Protein AF-0000000082347674 (afdb_homodimer)

Structure (mmCIF, N/CA/C/O backbone):
data_AF-0000000082347674-model_v1
#
loop_
_entity.id
_entity.type
_entity.pdbx_description
1 polymer 'Cupin type-2 domain-containing protein'
#
loop_
_atom_site.group_PDB
_atom_site.id
_atom_site.type_symbol
_atom_site.label_atom_id
_atom_site.label_alt_id
_atom_site.label_comp_id
_atom_site.label_asym_id
_atom_site.label_entity_id
_atom_site.label_seq_id
_atom_site.pdbx_PDB_ins_code
_atom_site.Cartn_x
_atom_site.Cartn_y
_atom_site.Cartn_z
_atom_site.occupancy
_atom_site.B_iso_or_equiv
_atom_site.auth_seq_id
_atom_site.auth_comp_id
_atom_site.auth_asym_id
_atom_site.auth_atom_id
_atom_site.pdbx_PDB_model_num
ATOM 1 N N . MET A 1 1 ? 18.578 20.594 25.344 1 23.14 1 MET A N 1
ATOM 2 C CA . MET A 1 1 ? 18.766 19.156 25.203 1 23.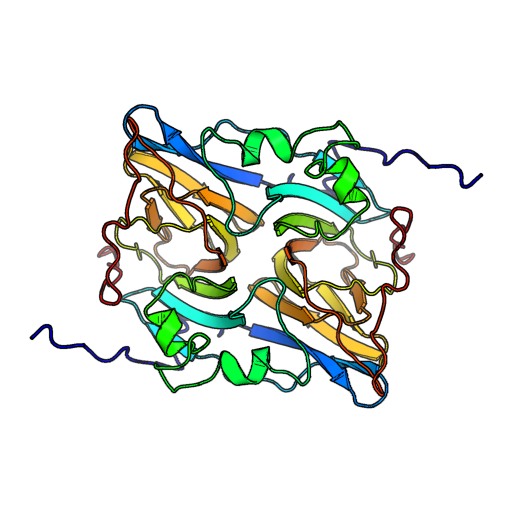14 1 MET A CA 1
ATOM 3 C C . MET A 1 1 ? 17.422 18.438 25.109 1 23.14 1 MET A C 1
ATOM 5 O O . MET A 1 1 ? 16.656 18.422 26.078 1 23.14 1 MET A O 1
ATOM 9 N N . ALA A 1 2 ? 16.797 18.5 23.984 1 31.48 2 ALA A N 1
ATOM 10 C CA . ALA A 1 2 ? 15.43 18.016 23.844 1 31.48 2 ALA A CA 1
ATOM 11 C C . ALA A 1 2 ? 15.297 16.578 24.359 1 31.48 2 ALA A C 1
ATOM 13 O O . ALA A 1 2 ? 16.125 15.727 24.031 1 31.48 2 ALA A O 1
ATOM 14 N N . SER A 1 3 ? 14.828 16.328 25.469 1 31.91 3 SER A N 1
ATOM 15 C CA . SER A 1 3 ? 14.617 15.047 26.125 1 31.91 3 SER A CA 1
ATOM 16 C C . SER A 1 3 ? 14 14.031 25.172 1 31.91 3 SER A C 1
ATOM 18 O O . SER A 1 3 ? 12.945 14.289 24.578 1 31.91 3 SER A O 1
ATOM 20 N N . SER A 1 4 ? 14.836 13.289 24.469 1 37.59 4 SER A N 1
ATOM 21 C CA . SER A 1 4 ? 14.461 12.227 23.547 1 37.59 4 SER A CA 1
ATOM 22 C C . SER A 1 4 ? 13.469 11.266 24.188 1 37.59 4 SER A C 1
ATOM 24 O O . SER A 1 4 ? 13.828 10.5 25.094 1 37.59 4 SER A O 1
ATOM 26 N N . THR A 1 5 ? 12.375 11.68 24.531 1 41.72 5 THR A N 1
ATOM 27 C CA . THR A 1 5 ? 11.43 10.703 25.047 1 41.72 5 THR A CA 1
ATOM 28 C C . THR A 1 5 ? 11.484 9.406 24.25 1 41.72 5 THR A C 1
ATOM 30 O O . THR A 1 5 ? 11.344 9.422 23.031 1 41.72 5 THR A O 1
ATOM 33 N N . PRO A 1 6 ? 12.031 8.422 24.938 1 44.97 6 PRO A N 1
ATOM 34 C CA . PRO A 1 6 ? 12.164 7.125 24.266 1 44.97 6 PRO A CA 1
ATOM 35 C C . PRO A 1 6 ? 10.867 6.676 23.594 1 44.97 6 PRO A C 1
ATOM 37 O O . PRO A 1 6 ? 9.773 6.973 24.078 1 44.97 6 PRO A O 1
ATOM 40 N N . ILE A 1 7 ? 10.898 6.492 22.297 1 51.75 7 ILE A N 1
ATOM 41 C CA . ILE A 1 7 ? 9.812 5.809 21.609 1 51.75 7 ILE A CA 1
ATOM 42 C C . ILE A 1 7 ? 9.375 4.594 22.422 1 51.75 7 ILE A C 1
ATOM 44 O O . ILE A 1 7 ? 10.188 3.729 22.75 1 51.75 7 ILE A O 1
ATOM 48 N N . GLU A 1 8 ? 8.258 4.785 23.172 1 52.5 8 GLU A N 1
ATOM 49 C CA . GLU A 1 8 ? 7.734 3.631 23.891 1 52.5 8 GLU A CA 1
ATOM 50 C C . GLU A 1 8 ? 7.27 2.545 22.922 1 52.5 8 GLU A C 1
ATOM 52 O O . GLU A 1 8 ? 6.328 2.75 22.156 1 52.5 8 GLU A O 1
ATOM 57 N N . LEU A 1 9 ? 8.18 1.653 22.594 1 53.81 9 LEU A N 1
ATOM 58 C CA . LEU A 1 9 ? 7.828 0.463 21.828 1 53.81 9 LEU A CA 1
ATOM 59 C C . LEU A 1 9 ? 6.922 -0.457 22.641 1 53.81 9 LEU A C 1
ATOM 61 O O . LEU A 1 9 ? 7.188 -0.715 23.828 1 53.81 9 LEU A O 1
ATOM 65 N N . SER A 1 10 ? 5.516 -0.187 22.5 1 54.78 10 SER A N 1
ATOM 66 C CA . SER A 1 10 ? 4.617 -1.125 23.172 1 54.78 10 SER A CA 1
ATOM 67 C C . SER A 1 10 ? 4.141 -2.211 22.203 1 54.78 10 SER A C 1
ATOM 69 O O . SER A 1 10 ? 4.086 -1.998 21 1 54.78 10 SER A O 1
ATOM 71 N N . THR A 1 11 ? 4.129 -3.488 22.594 1 54.06 11 THR A N 1
ATOM 72 C CA . THR A 1 11 ? 3.611 -4.609 21.812 1 54.06 11 THR A CA 1
ATOM 73 C C . THR A 1 11 ? 2.09 -4.676 21.906 1 54.06 11 THR A C 1
ATOM 75 O O . THR A 1 11 ? 1.458 -5.5 21.25 1 54.06 11 THR A O 1
ATOM 78 N N . GLU A 1 12 ? 1.476 -3.818 22.734 1 55.72 12 GLU A N 1
ATOM 79 C CA . GLU A 1 12 ? 0.093 -4.172 23.047 1 55.72 12 GLU A CA 1
ATOM 80 C C . GLU A 1 12 ? -0.864 -3.053 22.641 1 55.72 12 GLU A C 1
ATOM 82 O O . GLU A 1 12 ? -2.008 -3.016 23.094 1 55.72 12 GLU A O 1
ATOM 87 N N . LEU A 1 13 ? -0.477 -2.107 21.812 1 56.62 13 LEU A N 1
ATOM 88 C CA . LEU A 1 13 ? -1.524 -1.102 21.688 1 56.62 13 LEU A CA 1
ATOM 89 C C . LEU A 1 13 ? -2.504 -1.473 20.578 1 56.62 13 LEU A C 1
ATOM 91 O O . LEU A 1 13 ? -2.137 -1.501 19.406 1 56.62 13 LEU A O 1
ATOM 95 N N . ASN A 1 14 ? -3.564 -2.354 20.859 1 62.66 14 ASN A N 1
ATOM 96 C CA . ASN A 1 14 ? -4.473 -2.84 19.828 1 62.66 14 ASN A CA 1
ATOM 97 C C . ASN A 1 14 ? -5.836 -2.158 19.922 1 62.66 14 ASN A C 1
ATOM 99 O O . ASN A 1 14 ? -6.691 -2.365 19.062 1 62.66 14 ASN A O 1
ATOM 103 N N . TYR A 1 15 ? -5.973 -0.893 20.703 1 73.25 15 TYR A N 1
ATOM 104 C CA . TYR A 1 15 ? -7.234 -0.177 20.844 1 73.25 15 TYR A CA 1
ATOM 105 C C . TYR A 1 15 ? -8.414 -1.095 20.547 1 73.25 15 TYR A C 1
ATOM 107 O O . TYR A 1 15 ? -9.328 -0.723 19.797 1 73.25 15 TYR A O 1
ATOM 115 N N . ASP A 1 16 ? -8.352 -2.32 21.016 1 75.62 16 ASP A N 1
ATOM 116 C CA . ASP A 1 16 ? -9.359 -3.373 20.891 1 75.62 16 ASP A CA 1
ATOM 117 C C . ASP A 1 16 ? -9.398 -3.916 19.453 1 75.62 16 ASP A C 1
ATOM 119 O O . ASP A 1 16 ? -10.445 -4.371 19 1 75.62 16 ASP A O 1
ATOM 123 N N . MET A 1 17 ? -8.406 -3.549 18.781 1 83.06 17 MET A N 1
ATOM 124 C CA . MET A 1 17 ? -8.266 -4.172 17.469 1 83.06 17 MET A CA 1
ATOM 125 C C . MET A 1 17 ? -7.203 -5.266 17.5 1 83.06 17 MET A C 1
ATOM 127 O O . MET A 1 17 ? -6.242 -5.184 18.266 1 83.06 17 MET A O 1
ATOM 131 N N . PRO A 1 18 ? -7.512 -6.238 16.75 1 82.75 18 PRO A N 1
ATOM 132 C CA . PRO A 1 18 ? -6.445 -7.238 16.656 1 82.75 18 PRO A CA 1
ATOM 133 C C . PRO A 1 18 ? -5.129 -6.656 16.156 1 82.75 18 PRO A C 1
ATOM 135 O O . PRO A 1 18 ? -5.133 -5.676 15.406 1 82.75 18 PRO A O 1
ATOM 138 N N . PRO A 1 19 ? -4.027 -7.227 16.672 1 84.5 19 PRO A N 1
ATOM 139 C CA . PRO A 1 19 ? -2.738 -6.777 16.141 1 84.5 19 PRO A CA 1
ATOM 140 C C . PRO A 1 19 ? -2.656 -6.895 14.617 1 84.5 19 PRO A C 1
ATOM 142 O O . PRO A 1 19 ? -3.348 -7.727 14.016 1 84.5 19 PRO A O 1
ATOM 145 N N . ALA A 1 20 ? -1.846 -5.992 14.078 1 86.88 20 ALA A N 1
ATOM 146 C CA . ALA A 1 20 ? -1.592 -6.094 12.641 1 86.88 20 ALA A CA 1
ATOM 147 C C . ALA A 1 20 ? -1.092 -7.488 12.266 1 86.88 20 ALA A C 1
ATOM 149 O O . ALA A 1 20 ? -0.243 -8.055 12.961 1 86.88 20 ALA A O 1
ATOM 150 N N . ARG A 1 21 ? -1.688 -8.039 11.242 1 92.62 21 ARG A N 1
ATOM 151 C CA . ARG A 1 21 ? -1.247 -9.328 10.719 1 92.62 21 ARG A CA 1
ATOM 152 C C . ARG A 1 21 ? -0.618 -9.172 9.344 1 92.62 21 ARG A C 1
ATOM 154 O O . ARG A 1 21 ? -1.318 -8.914 8.359 1 92.62 21 ARG A O 1
ATOM 161 N N . ARG A 1 22 ? 0.703 -9.281 9.344 1 95 22 ARG A N 1
ATOM 162 C CA . ARG A 1 22 ? 1.495 -9.203 8.125 1 95 22 ARG A CA 1
ATOM 163 C C . ARG A 1 22 ? 2.246 -10.508 7.867 1 95 22 ARG A C 1
ATOM 165 O O . ARG A 1 22 ? 2.908 -11.031 8.766 1 95 22 ARG A O 1
ATOM 172 N N . HIS A 1 23 ? 2.076 -11.047 6.707 1 96.94 23 HIS A N 1
ATOM 173 C CA . HIS A 1 23 ? 2.828 -12.227 6.297 1 96.94 23 HIS A CA 1
ATOM 174 C C . HIS A 1 23 ? 3.828 -11.883 5.195 1 96.94 23 HIS A C 1
ATOM 176 O O . HIS A 1 23 ? 3.559 -11.023 4.352 1 96.94 23 HIS A O 1
ATOM 182 N N . ILE A 1 24 ? 4.969 -12.57 5.273 1 97.06 24 ILE A N 1
ATOM 183 C CA . ILE A 1 24 ? 6.035 -12.352 4.301 1 97.06 24 ILE A CA 1
ATOM 184 C C . ILE A 1 24 ? 6.32 -13.648 3.551 1 97.06 24 ILE A C 1
ATOM 186 O O . ILE A 1 24 ? 6.371 -14.727 4.156 1 97.06 24 ILE A O 1
ATOM 190 N N . THR A 1 25 ? 6.41 -13.555 2.232 1 97.94 25 THR A N 1
ATOM 191 C CA . THR A 1 25 ? 6.785 -14.734 1.455 1 97.94 25 THR A CA 1
ATOM 192 C C . THR A 1 25 ? 8.258 -14.664 1.051 1 97.94 25 THR A C 1
ATOM 194 O O . THR A 1 25 ? 8.844 -13.586 1.016 1 97.94 25 THR A O 1
ATOM 197 N N . THR A 1 26 ? 8.797 -15.805 0.848 1 96.81 26 THR A N 1
ATOM 198 C CA . THR A 1 26 ? 10.188 -15.93 0.429 1 96.81 26 THR A CA 1
ATOM 199 C C . THR A 1 26 ? 10.406 -17.234 -0.34 1 96.81 26 THR A C 1
ATOM 201 O O . THR A 1 26 ? 9.453 -17.953 -0.641 1 96.81 26 THR A O 1
ATOM 204 N N . LEU A 1 27 ? 11.648 -17.438 -0.787 1 96 27 LEU A N 1
ATOM 205 C CA . LEU A 1 27 ? 12.023 -18.672 -1.448 1 96 27 LEU A CA 1
ATOM 206 C C . LEU A 1 27 ? 12.844 -19.562 -0.517 1 96 27 LEU A C 1
ATOM 208 O O . LEU A 1 27 ? 13.703 -19.078 0.221 1 96 27 LEU A O 1
ATOM 212 N N . ASP A 1 28 ? 12.562 -20.875 -0.56 1 94.44 28 ASP A N 1
ATOM 213 C CA . ASP A 1 28 ? 13.43 -21.781 0.177 1 94.44 28 ASP A CA 1
ATOM 214 C C . ASP A 1 28 ? 14.68 -22.125 -0.632 1 94.44 28 ASP A C 1
ATOM 216 O O . ASP A 1 28 ? 14.914 -21.547 -1.7 1 94.44 28 ASP A O 1
ATOM 220 N N . THR A 1 29 ? 15.484 -23.016 -0.122 1 91.44 29 THR A N 1
ATOM 221 C CA . THR A 1 29 ? 16.797 -23.297 -0.711 1 91.44 29 THR A CA 1
ATOM 222 C C . THR A 1 29 ? 16.641 -23.969 -2.072 1 91.44 29 THR A C 1
ATOM 224 O O . THR A 1 29 ? 17.578 -24 -2.865 1 91.44 29 THR A O 1
ATOM 227 N N . GLN A 1 30 ? 15.461 -24.562 -2.363 1 91.94 30 GLN A N 1
ATOM 228 C CA . GLN A 1 30 ? 15.211 -25.234 -3.635 1 91.94 30 GLN A CA 1
ATOM 229 C C . GLN A 1 30 ? 14.5 -24.312 -4.617 1 91.94 30 GLN A C 1
ATOM 231 O O . GLN A 1 30 ? 14.141 -24.719 -5.723 1 91.94 30 GLN A O 1
ATOM 236 N N . GLY A 1 31 ? 14.234 -23.094 -4.176 1 92.62 31 GLY A N 1
ATOM 237 C CA . GLY A 1 31 ? 13.594 -22.141 -5.055 1 92.62 31 GLY A CA 1
ATOM 238 C C . GLY A 1 31 ? 12.078 -22.203 -5.012 1 92.62 31 GLY A C 1
ATOM 239 O O . GLY A 1 31 ? 11.406 -21.594 -5.836 1 92.62 31 GLY A O 1
ATOM 240 N N . ARG A 1 32 ? 11.617 -23 -4.094 1 95.38 32 ARG A N 1
ATOM 241 C CA . ARG A 1 32 ? 10.164 -23.047 -3.922 1 95.38 32 ARG A CA 1
ATOM 242 C C . ARG A 1 32 ? 9.68 -21.859 -3.107 1 95.38 32 ARG A C 1
ATOM 244 O O . ARG A 1 32 ? 10.352 -21.422 -2.174 1 95.38 32 ARG A O 1
ATOM 251 N N . SER A 1 33 ? 8.445 -21.375 -3.477 1 97.75 33 SER A N 1
ATOM 252 C CA . SER A 1 33 ? 7.84 -20.281 -2.729 1 97.75 33 SER A CA 1
ATOM 253 C C . SER A 1 33 ? 7.273 -20.766 -1.397 1 97.75 33 SER A C 1
ATOM 255 O O . SER A 1 33 ? 6.492 -21.719 -1.357 1 97.75 33 SER A O 1
ATOM 257 N N . VAL A 1 34 ? 7.633 -20.078 -0.35 1 97.88 34 VAL A N 1
ATOM 258 C CA . VAL A 1 34 ? 7.168 -20.406 0.993 1 97.88 34 VAL A CA 1
ATOM 259 C C . VAL A 1 34 ? 6.898 -19.125 1.778 1 97.88 34 VAL A C 1
ATOM 261 O O . VAL A 1 34 ? 7.262 -18.031 1.339 1 97.88 34 VAL A O 1
ATOM 264 N N . PHE A 1 35 ? 6.164 -19.297 2.896 1 97.62 35 PHE A N 1
ATOM 265 C CA . PHE A 1 35 ? 6.047 -18.172 3.826 1 97.62 35 PHE A CA 1
ATOM 266 C C . PHE A 1 35 ? 7.301 -18.047 4.684 1 97.62 35 PHE A C 1
ATOM 268 O O . PHE A 1 35 ? 7.84 -19.062 5.152 1 97.62 35 PHE A O 1
ATOM 275 N N . ALA A 1 36 ? 7.793 -16.828 4.809 1 95.06 36 ALA A N 1
ATOM 276 C CA . ALA A 1 36 ? 8.891 -16.594 5.746 1 95.06 36 ALA A CA 1
ATOM 277 C C . ALA A 1 36 ? 8.43 -16.766 7.188 1 95.06 36 ALA A C 1
ATOM 279 O O . ALA A 1 36 ? 7.242 -16.625 7.488 1 95.06 36 ALA A O 1
ATOM 280 N N . PRO A 1 37 ? 9.398 -17.062 8 1 90.94 37 PRO A N 1
ATOM 281 C CA . PRO A 1 37 ? 9.031 -17.109 9.414 1 90.94 37 PRO A CA 1
ATOM 282 C C . PRO A 1 37 ? 8.438 -15.797 9.914 1 90.94 37 PRO A C 1
ATOM 284 O O . PRO A 1 37 ? 8.867 -14.719 9.5 1 90.94 37 PRO A O 1
ATOM 287 N N . GLU A 1 38 ? 7.449 -16.016 10.781 1 87.12 38 GLU A N 1
ATOM 288 C CA . GLU A 1 38 ? 6.816 -14.82 11.336 1 87.12 38 GLU A CA 1
ATOM 289 C C . GLU A 1 38 ? 7.816 -14 12.141 1 87.12 38 GLU A C 1
ATOM 291 O O . GLU A 1 38 ? 8.625 -14.555 12.891 1 87.12 38 GLU A O 1
ATOM 296 N N . GLN A 1 39 ? 7.75 -12.75 11.875 1 81.38 39 GLN A N 1
ATOM 297 C CA . GLN A 1 39 ? 8.555 -11.805 12.648 1 81.38 39 GLN A CA 1
ATOM 298 C C . GLN A 1 39 ? 7.676 -10.945 13.555 1 81.38 39 GLN A C 1
ATOM 300 O O . GLN A 1 39 ? 6.574 -10.555 13.164 1 81.38 39 GLN A O 1
ATOM 305 N N . GLU A 1 40 ? 8.219 -10.734 14.664 1 77.81 40 GLU A N 1
ATOM 306 C CA . GLU A 1 40 ? 7.5 -9.844 15.562 1 77.81 40 GLU A CA 1
ATOM 307 C C . GLU A 1 40 ? 7.332 -8.453 14.953 1 77.81 40 GLU A C 1
ATOM 309 O O . GLU A 1 40 ? 8.266 -7.922 14.344 1 77.81 40 GLU A O 1
ATOM 314 N N . ILE A 1 41 ? 6.145 -7.957 15.102 1 80.56 41 ILE A N 1
ATOM 315 C CA . ILE A 1 41 ? 5.855 -6.605 14.633 1 80.56 41 ILE A CA 1
ATOM 316 C C . ILE A 1 41 ? 5.996 -5.617 15.789 1 80.56 41 ILE A C 1
ATOM 318 O O . ILE A 1 41 ? 5.426 -5.82 16.859 1 80.56 41 ILE A O 1
ATOM 322 N N . LEU A 1 42 ? 6.746 -4.594 15.492 1 75.62 42 LEU A N 1
ATOM 323 C CA . LEU A 1 42 ? 6.914 -3.543 16.484 1 75.62 42 LEU A CA 1
ATOM 324 C C . LEU A 1 42 ? 5.887 -2.432 16.281 1 75.62 42 LEU A C 1
ATOM 326 O O . LEU A 1 42 ? 5.457 -2.174 15.156 1 75.62 42 LEU A O 1
ATOM 330 N N . TYR A 1 43 ? 5.488 -1.861 17.453 1 76 43 TYR A N 1
ATOM 331 C CA . TYR A 1 43 ? 4.512 -0.779 17.391 1 76 43 TYR A CA 1
ATOM 332 C C . TYR A 1 43 ? 5.004 0.444 18.156 1 76 43 TYR A C 1
ATOM 334 O O . TYR A 1 43 ? 5.82 0.323 19.062 1 76 43 TYR A O 1
ATOM 342 N N . CYS A 1 44 ? 4.504 1.556 17.672 1 75 44 CYS A N 1
ATOM 343 C CA . CYS A 1 44 ? 4.703 2.807 18.391 1 75 44 CYS A CA 1
ATOM 344 C C . CYS A 1 44 ? 3.367 3.467 18.719 1 75 44 CYS A C 1
ATOM 346 O O . CYS A 1 44 ? 2.551 3.695 17.828 1 75 44 CYS A O 1
ATOM 348 N N . ASN A 1 45 ? 3.213 3.604 19.984 1 77.12 45 ASN A N 1
ATOM 349 C CA . ASN A 1 45 ? 2.037 4.352 20.422 1 77.12 45 ASN A CA 1
ATOM 350 C C . ASN A 1 45 ? 2.248 5.855 20.281 1 77.12 45 ASN A C 1
ATOM 352 O O . ASN A 1 45 ? 3.27 6.387 20.719 1 77.12 45 ASN A O 1
ATOM 356 N N . ARG A 1 46 ? 1.239 6.469 19.719 1 78.56 46 ARG A N 1
ATOM 357 C CA . ARG A 1 46 ? 1.349 7.902 19.469 1 78.56 46 ARG A CA 1
ATOM 358 C C . ARG A 1 46 ? 0.132 8.648 20 1 78.56 46 ARG A C 1
ATOM 360 O O . ARG A 1 46 ? -0.408 9.531 19.328 1 78.56 46 ARG A O 1
ATOM 367 N N . GLY A 1 47 ? -0.311 8.305 21.141 1 78.75 47 GLY A N 1
ATOM 368 C CA . GLY A 1 47 ? -1.423 9 21.766 1 78.75 47 GLY A CA 1
ATOM 369 C C . GLY A 1 47 ? -2.746 8.766 21.062 1 78.75 47 GLY A C 1
ATOM 370 O O . GLY A 1 47 ? -3.312 9.688 20.469 1 78.75 47 GLY A O 1
ATOM 371 N N . GLY A 1 48 ? -3.314 7.617 21.094 1 84.12 48 GLY A N 1
ATOM 372 C CA . GLY A 1 48 ? -4.609 7.297 20.531 1 84.12 48 GLY A CA 1
ATOM 373 C C . GLY A 1 48 ? -4.512 6.551 19.203 1 84.12 48 GLY A C 1
ATOM 374 O O . GLY A 1 48 ? -5.512 6.039 18.703 1 84.12 48 GLY A O 1
ATOM 375 N N . TYR A 1 49 ? -3.373 6.652 18.625 1 87.75 49 TYR A N 1
ATOM 376 C CA . TYR A 1 49 ? -3.156 5.762 17.5 1 87.75 49 TYR A CA 1
ATOM 377 C C . TYR A 1 49 ? -1.808 5.059 17.609 1 87.75 49 TYR A C 1
ATOM 379 O O . TYR A 1 49 ? -0.904 5.539 18.297 1 87.75 49 TYR A O 1
ATOM 387 N N . ALA A 1 50 ? -1.762 3.908 17.031 1 85.44 50 ALA A N 1
ATOM 388 C CA . ALA A 1 50 ? -0.565 3.072 17.094 1 85.44 50 ALA A CA 1
ATOM 389 C C . ALA A 1 50 ? -0.102 2.691 15.68 1 85.44 50 ALA A C 1
ATOM 391 O O . ALA A 1 50 ? -0.893 2.201 14.875 1 85.44 50 ALA A O 1
ATOM 392 N N . VAL A 1 51 ? 1.22 2.963 15.414 1 86.25 51 VAL A N 1
ATOM 393 C CA . VAL A 1 51 ? 1.82 2.586 14.141 1 86.25 51 VAL A CA 1
ATOM 394 C C . VAL A 1 51 ? 2.574 1.267 14.289 1 86.25 51 VAL A C 1
ATOM 396 O O . VAL A 1 51 ? 3.475 1.151 15.125 1 86.25 51 VAL A O 1
ATOM 399 N N . SER A 1 52 ? 2.135 0.301 13.555 1 86.56 52 SER A N 1
ATOM 400 C CA . SER A 1 52 ? 2.852 -0.966 13.461 1 86.56 52 SER A CA 1
ATOM 401 C C . SER A 1 52 ? 3.834 -0.958 12.297 1 86.56 52 SER A C 1
ATOM 403 O O . SER A 1 52 ? 3.439 -0.753 11.148 1 86.56 52 SER A O 1
ATOM 405 N N . TRP A 1 53 ? 5.074 -1.151 12.602 1 84.62 53 TRP A N 1
ATOM 406 C CA . TRP A 1 53 ? 6.105 -1.229 11.578 1 84.62 53 TRP A CA 1
ATOM 407 C C . TRP A 1 53 ? 6.191 -2.639 11 1 84.62 53 TRP A C 1
ATOM 409 O O . TRP A 1 53 ? 6.91 -3.49 11.523 1 84.62 53 TRP A O 1
ATOM 419 N N . THR A 1 54 ? 5.527 -2.783 9.922 1 89.25 54 THR A N 1
ATOM 420 C CA . THR A 1 54 ? 5.293 -4.137 9.43 1 89.25 54 THR A CA 1
ATOM 421 C C . THR A 1 54 ? 6.395 -4.555 8.453 1 89.25 54 THR A C 1
ATOM 423 O O . THR A 1 54 ? 6.688 -5.746 8.312 1 89.25 54 THR A O 1
ATOM 426 N N . TYR A 1 55 ? 7.008 -3.627 7.711 1 89.56 55 TYR A N 1
ATOM 427 C CA . TYR A 1 55 ? 8.078 -3.951 6.77 1 89.56 55 TYR A CA 1
ATOM 428 C C . TYR A 1 55 ? 8.742 -2.686 6.246 1 89.56 55 TYR A C 1
ATOM 430 O O . TYR A 1 55 ? 8.125 -1.619 6.211 1 89.56 55 TYR A O 1
ATOM 438 N N . ALA A 1 56 ? 9.992 -2.807 5.836 1 88.06 56 ALA A N 1
ATOM 439 C CA . ALA A 1 56 ? 10.695 -1.687 5.219 1 88.06 56 ALA A CA 1
ATOM 440 C C . ALA A 1 56 ? 11.852 -2.176 4.352 1 88.06 56 ALA A C 1
ATOM 442 O O . ALA A 1 56 ? 12.398 -3.256 4.586 1 88.06 56 ALA A O 1
ATOM 443 N N . THR A 1 57 ? 12.117 -1.413 3.34 1 88.06 57 THR A N 1
ATOM 444 C CA . THR A 1 57 ? 13.344 -1.582 2.568 1 88.06 57 THR A CA 1
ATOM 445 C C . THR A 1 57 ? 14.25 -0.357 2.707 1 88.06 57 THR A C 1
ATOM 447 O O . THR A 1 57 ? 13.812 0.687 3.197 1 88.06 57 THR A O 1
ATOM 450 N N . SER A 1 58 ? 15.531 -0.543 2.215 1 82 58 SER A N 1
ATOM 451 C CA . SER A 1 58 ? 16.469 0.575 2.346 1 82 58 SER A CA 1
ATOM 452 C C . SER A 1 58 ? 17.062 0.961 0.996 1 82 58 SER A C 1
ATOM 454 O O . SER A 1 58 ? 17.875 1.878 0.911 1 82 58 SER A O 1
ATOM 456 N N . GLU A 1 59 ? 16.703 0.33 0.066 1 85.62 59 GLU A N 1
ATOM 457 C CA . GLU A 1 59 ? 17.188 0.648 -1.272 1 85.62 59 GLU A CA 1
ATOM 458 C C . GLU A 1 59 ? 16.125 0.379 -2.328 1 85.62 59 GLU A C 1
ATOM 460 O O . GLU A 1 59 ? 15.156 -0.353 -2.074 1 85.62 59 GLU A O 1
ATOM 465 N N . PHE A 1 60 ? 16.234 1.007 -3.467 1 87.88 60 PHE A N 1
ATOM 466 C CA . PHE A 1 60 ? 15.328 0.878 -4.594 1 87.88 60 PHE A CA 1
ATOM 467 C C . PHE A 1 60 ? 16.094 0.723 -5.902 1 87.88 60 PHE A C 1
ATOM 469 O O . PHE A 1 60 ? 16.969 1.543 -6.219 1 87.88 60 PHE A O 1
ATOM 476 N N . PRO A 1 61 ? 15.898 -0.3 -6.773 1 91.75 61 PRO A N 1
ATOM 477 C CA . PRO A 1 61 ? 15.039 -1.429 -6.418 1 91.75 61 PRO A CA 1
ATOM 478 C C . PRO A 1 61 ? 15.531 -2.186 -5.191 1 91.75 61 PRO A C 1
ATOM 480 O O . PRO A 1 61 ? 16.734 -2.248 -4.941 1 91.75 61 PRO A O 1
ATOM 483 N N . ALA A 1 62 ? 14.594 -2.809 -4.449 1 92.25 62 ALA A N 1
ATOM 484 C CA . ALA A 1 62 ? 14.898 -3.475 -3.186 1 92.25 62 ALA A CA 1
ATOM 485 C C . ALA A 1 62 ? 15.852 -4.645 -3.4 1 92.25 62 ALA A C 1
ATOM 487 O O . ALA A 1 62 ? 15.727 -5.383 -4.379 1 92.25 62 ALA A O 1
ATOM 488 N N . ASN A 1 63 ? 16.797 -4.738 -2.51 1 91.94 63 ASN A N 1
ATOM 489 C CA . ASN A 1 63 ? 17.656 -5.914 -2.451 1 91.94 63 ASN A CA 1
ATOM 490 C C . ASN A 1 63 ? 17.062 -7 -1.563 1 91.94 63 ASN A C 1
ATOM 492 O O . ASN A 1 63 ? 17.016 -6.848 -0.342 1 91.94 63 ASN A O 1
ATOM 496 N N . LEU A 1 64 ? 16.703 -8.117 -2.191 1 93.44 64 LEU A N 1
ATOM 497 C CA . LEU A 1 64 ? 16.047 -9.195 -1.461 1 93.44 64 LEU A CA 1
ATOM 498 C C . LEU A 1 64 ? 16.984 -10.383 -1.281 1 93.44 64 LEU A C 1
ATOM 500 O O . LEU A 1 64 ? 16.609 -11.391 -0.669 1 93.44 64 LEU A O 1
ATOM 504 N N . LYS A 1 65 ? 18.141 -10.266 -1.812 1 89.88 65 LYS A N 1
ATOM 505 C CA . LYS A 1 65 ? 19.094 -11.367 -1.779 1 89.88 65 LYS A CA 1
ATOM 506 C C . LYS A 1 65 ? 19.484 -11.719 -0.345 1 89.88 65 LYS A C 1
ATOM 508 O O . LYS A 1 65 ? 19.703 -10.828 0.474 1 89.88 65 LYS A O 1
ATOM 513 N N . SER A 1 66 ? 19.453 -13.047 -0.082 1 87.75 66 SER A N 1
ATOM 514 C CA . SER A 1 66 ? 19.828 -13.586 1.219 1 87.75 66 SER A CA 1
ATOM 515 C C . SER A 1 66 ? 19.031 -12.93 2.344 1 87.75 66 SER A C 1
ATOM 517 O O . SER A 1 66 ? 19.562 -12.695 3.432 1 87.75 66 SER A O 1
ATOM 519 N N . ASP A 1 67 ? 17.844 -12.477 2.051 1 87.88 67 ASP A N 1
ATOM 520 C CA . ASP A 1 67 ? 16.906 -11.906 3.01 1 87.88 67 ASP A CA 1
ATOM 521 C C . ASP A 1 67 ? 17.469 -10.641 3.645 1 87.88 67 ASP A C 1
ATOM 523 O O . ASP A 1 67 ? 17.281 -10.391 4.84 1 87.88 67 ASP A O 1
ATOM 527 N N . ALA A 1 68 ? 18.266 -9.898 2.871 1 83.56 68 ALA A N 1
ATOM 528 C CA . ALA A 1 68 ? 18.875 -8.656 3.348 1 83.56 68 ALA A CA 1
ATOM 529 C C . ALA A 1 68 ? 17.828 -7.695 3.883 1 83.56 68 ALA A C 1
ATOM 531 O O . ALA A 1 68 ? 18.062 -7 4.875 1 83.56 68 ALA A O 1
ATOM 532 N N . ASP A 1 69 ? 16.719 -7.605 3.309 1 84.75 69 ASP A N 1
ATOM 533 C CA . ASP A 1 69 ? 15.633 -6.723 3.711 1 84.75 69 ASP A CA 1
ATOM 534 C C . ASP A 1 69 ? 15.023 -7.168 5.039 1 84.75 69 ASP A C 1
ATOM 536 O O . ASP A 1 69 ? 14.688 -6.336 5.883 1 84.75 69 ASP A O 1
ATOM 540 N N . LEU A 1 70 ? 14.922 -8.445 5.246 1 84.12 70 LEU A N 1
ATOM 541 C CA . LEU A 1 70 ? 14.305 -8.969 6.457 1 84.12 70 LEU A CA 1
ATOM 542 C C . LEU A 1 70 ? 15.219 -8.766 7.664 1 84.12 70 LEU A C 1
ATOM 544 O O . LEU A 1 70 ? 14.734 -8.594 8.789 1 84.12 70 LEU A O 1
ATOM 548 N N . GLN A 1 71 ? 16.422 -8.828 7.445 1 74.81 71 GLN A N 1
ATOM 549 C CA . GLN A 1 71 ? 17.391 -8.633 8.516 1 74.81 71 GLN A CA 1
ATOM 550 C C . GLN A 1 71 ? 17.531 -7.148 8.859 1 74.81 71 GLN A C 1
ATOM 552 O O . GLN A 1 71 ? 17.781 -6.797 10.016 1 74.81 71 GLN A O 1
ATOM 557 N N . GLY A 1 72 ? 17.391 -6.293 7.941 1 64.69 72 GLY A N 1
ATOM 558 C CA . GLY A 1 72 ? 17.578 -4.859 8.117 1 64.69 72 GLY A CA 1
ATOM 559 C C . GLY A 1 72 ? 16.406 -4.188 8.812 1 64.69 72 GLY A C 1
ATOM 560 O O . GLY A 1 72 ? 16.594 -3.404 9.742 1 64.69 72 GLY A O 1
ATOM 561 N N . TYR A 1 73 ? 15.312 -4.43 8.414 1 67.56 73 TYR A N 1
ATOM 562 C CA . TYR A 1 73 ? 14.117 -3.727 8.875 1 67.56 73 TYR A CA 1
ATOM 563 C C . TYR A 1 73 ? 13.891 -3.951 10.359 1 67.56 73 TYR A C 1
ATOM 565 O O . TYR A 1 73 ? 13.469 -3.037 11.078 1 67.56 73 TYR A O 1
ATOM 573 N N . LEU A 1 74 ? 14.164 -5.035 10.922 1 61.84 74 LEU A N 1
ATOM 574 C CA . LEU A 1 74 ? 13.898 -5.355 12.32 1 61.84 74 LEU A CA 1
ATOM 575 C C . LEU A 1 74 ? 15.094 -4.988 13.195 1 61.84 74 LEU A C 1
ATOM 577 O O . LEU A 1 74 ? 15.094 -5.258 14.398 1 61.84 74 LEU A O 1
ATOM 581 N N . CYS A 1 75 ? 15.977 -4.363 12.523 1 60.56 75 CYS A N 1
ATOM 582 C CA . CYS A 1 75 ? 17.172 -4.09 13.312 1 60.56 75 CYS A CA 1
ATOM 583 C C . CYS A 1 75 ? 16.922 -2.953 14.297 1 60.56 75 CYS A C 1
ATOM 585 O O . CYS A 1 75 ? 16.391 -1.906 13.922 1 60.56 75 CYS A O 1
ATOM 587 N N . GLU A 1 76 ? 17.141 -3.268 15.523 1 59 76 GLU A N 1
ATOM 588 C CA . GLU A 1 76 ? 16.953 -2.318 16.625 1 59 76 GLU A CA 1
ATOM 589 C C . GLU A 1 76 ? 18.062 -1.265 16.625 1 59 76 GLU A C 1
ATOM 591 O O . GLU A 1 76 ? 17.953 -0.243 17.312 1 59 76 GLU A O 1
ATOM 596 N N . ASP A 1 77 ? 19.094 -1.586 15.922 1 60.72 77 ASP A N 1
ATOM 597 C CA . ASP A 1 77 ? 20.172 -0.607 15.836 1 60.72 77 ASP A CA 1
ATOM 598 C C . ASP A 1 77 ? 19.734 0.615 15.023 1 60.72 77 ASP A C 1
ATOM 600 O O . ASP A 1 77 ? 19.688 0.566 13.797 1 60.72 77 ASP A O 1
ATOM 604 N N . ARG A 1 78 ? 19.453 1.723 15.711 1 58 78 ARG A N 1
ATOM 605 C CA . ARG A 1 78 ? 18.922 2.953 15.141 1 58 78 ARG A CA 1
ATOM 606 C C . ARG A 1 78 ? 19.844 3.504 14.062 1 58 78 ARG A C 1
ATOM 608 O O . ARG A 1 78 ? 19.438 4.324 13.242 1 58 78 ARG A O 1
ATOM 615 N N . ARG A 1 79 ? 21.031 3.021 14.141 1 57.88 79 ARG A N 1
ATOM 616 C CA . ARG A 1 79 ? 22.016 3.539 13.195 1 57.88 79 ARG A CA 1
ATOM 617 C C . ARG A 1 79 ? 21.859 2.891 11.828 1 57.88 79 ARG A C 1
ATOM 619 O O . ARG A 1 79 ? 22.375 3.402 10.828 1 57.88 79 ARG A O 1
ATOM 626 N N . ARG A 1 80 ? 21.094 1.909 11.828 1 60.66 80 ARG A N 1
ATOM 627 C CA . ARG A 1 80 ? 20.938 1.219 10.555 1 60.66 80 ARG A CA 1
ATOM 628 C C . ARG A 1 80 ? 19.812 1.843 9.734 1 60.66 80 ARG A C 1
ATOM 630 O O . ARG A 1 80 ? 18.734 2.121 10.258 1 60.66 80 ARG A O 1
ATOM 637 N N . PRO A 1 81 ? 20.141 2.117 8.477 1 57.72 81 PRO A N 1
ATOM 638 C CA . PRO A 1 81 ? 19.188 2.861 7.641 1 57.72 81 PRO A CA 1
ATOM 639 C C . PRO A 1 81 ? 17.844 2.154 7.496 1 57.72 81 PRO A C 1
ATOM 641 O O . PRO A 1 81 ? 16.812 2.809 7.328 1 57.72 81 PRO A O 1
ATOM 644 N N . ASN A 1 82 ? 17.891 0.843 7.703 1 56.22 82 ASN A N 1
ATOM 645 C CA . ASN A 1 82 ? 16.641 0.113 7.531 1 56.22 82 ASN A CA 1
ATOM 646 C C . ASN A 1 82 ? 15.984 -0.191 8.875 1 56.22 82 ASN A C 1
ATOM 648 O O . ASN A 1 82 ? 14.977 -0.901 8.93 1 56.22 82 ASN A O 1
ATOM 652 N N . SER A 1 83 ? 16.641 0.354 9.797 1 58.12 83 SER A N 1
ATOM 653 C CA . SER A 1 83 ? 16.094 0.076 11.125 1 58.12 83 SER A CA 1
ATOM 654 C C . SER A 1 83 ? 14.75 0.766 11.328 1 58.12 83 SER A C 1
ATOM 656 O O . SER A 1 83 ? 14.586 1.936 10.977 1 58.12 83 SER A O 1
ATOM 658 N N . VAL A 1 84 ? 13.781 -0.086 11.805 1 59.5 84 VAL A N 1
ATOM 659 C CA . VAL A 1 84 ? 12.461 0.431 12.156 1 59.5 84 VAL A CA 1
ATOM 660 C C . VAL A 1 84 ? 12.609 1.609 13.109 1 59.5 84 VAL A C 1
ATOM 662 O O . VAL A 1 84 ? 11.789 2.533 13.094 1 59.5 84 VAL A O 1
ATOM 665 N N . LEU A 1 85 ? 13.641 1.495 13.875 1 57.25 85 LEU A N 1
ATOM 666 C CA . LEU A 1 85 ? 13.82 2.543 14.867 1 57.25 85 LEU A CA 1
ATOM 667 C C . LEU A 1 85 ? 14.391 3.807 14.234 1 57.25 85 LEU A C 1
ATOM 669 O O . LEU A 1 85 ? 14.219 4.906 14.766 1 57.25 85 LEU A O 1
ATOM 673 N N . ASN A 1 86 ? 15.156 3.547 13.281 1 53.53 86 ASN A N 1
ATOM 674 C CA . ASN A 1 86 ? 15.594 4.699 12.5 1 53.53 86 ASN A CA 1
ATOM 675 C C . ASN A 1 86 ? 14.445 5.297 11.688 1 53.53 86 ASN A C 1
ATOM 677 O O . ASN A 1 86 ? 14.305 6.516 11.617 1 53.53 86 ASN A O 1
ATOM 681 N N . THR A 1 87 ? 13.742 4.371 11.117 1 50.38 87 THR A N 1
ATOM 682 C CA . THR A 1 87 ? 12.633 4.797 10.273 1 50.38 87 THR A CA 1
ATOM 683 C C . THR A 1 87 ? 11.477 5.328 11.125 1 50.38 87 THR A C 1
ATOM 685 O O . THR A 1 87 ? 10.695 6.16 10.664 1 50.38 87 THR A O 1
ATOM 688 N N . GLY A 1 88 ? 11.25 4.559 12.25 1 48.81 88 GLY A N 1
ATOM 689 C CA . GLY A 1 88 ? 10.211 5.07 13.125 1 48.81 88 GLY A CA 1
ATOM 690 C C . GLY A 1 88 ? 10.297 6.57 13.344 1 48.81 88 GLY A C 1
ATOM 691 O O . GLY A 1 88 ? 9.289 7.227 13.602 1 48.81 88 GLY A O 1
ATOM 692 N N . SER A 1 89 ? 11.57 6.879 13.43 1 42.28 89 SER A N 1
ATOM 693 C CA . SER A 1 89 ? 11.773 8.32 13.578 1 42.28 89 SER A CA 1
ATOM 694 C C . SER A 1 89 ? 11.547 9.055 12.266 1 42.28 89 SER A C 1
ATOM 696 O O . SER A 1 89 ? 11.25 10.25 12.258 1 42.28 89 SER A O 1
ATOM 698 N N . ARG A 1 90 ? 11.852 8.188 11.289 1 50.47 90 ARG A N 1
ATOM 699 C CA . ARG A 1 90 ? 11.727 8.812 9.977 1 50.47 90 ARG A CA 1
ATOM 700 C C . ARG A 1 90 ? 10.555 8.219 9.195 1 50.47 90 ARG A C 1
ATOM 702 O O . ARG A 1 90 ? 10.367 7 9.195 1 50.47 90 ARG A O 1
ATOM 709 N N . ILE A 1 91 ? 9.539 8.945 8.977 1 55.31 91 ILE A N 1
ATOM 710 C CA . ILE A 1 91 ? 8.383 8.57 8.172 1 55.31 91 ILE A CA 1
ATOM 711 C C . ILE A 1 91 ? 8.844 8 6.836 1 55.31 91 ILE A C 1
ATOM 713 O O . ILE A 1 91 ? 8.195 7.109 6.277 1 55.31 91 ILE A O 1
ATOM 717 N N . VAL A 1 92 ? 10.078 8.508 6.383 1 55.97 92 VAL A N 1
ATOM 718 C CA . VAL A 1 92 ? 10.523 8.055 5.07 1 55.97 92 VAL A CA 1
ATOM 719 C C . VAL A 1 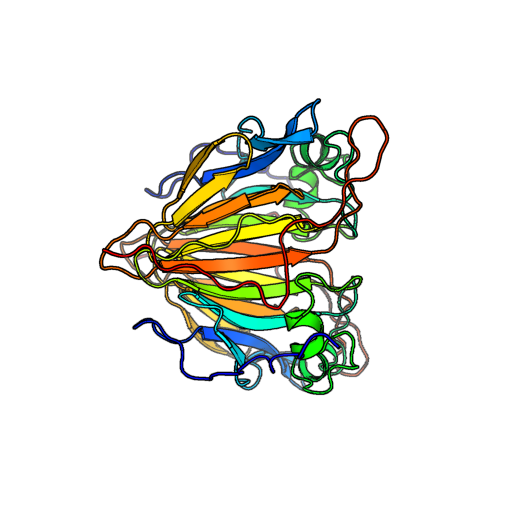92 ? 12.031 7.828 5.082 1 55.97 92 VAL A C 1
ATOM 721 O O . VAL A 1 92 ? 12.773 8.609 5.68 1 55.97 92 VAL A O 1
ATOM 724 N N . ASN A 1 93 ? 12.477 6.609 4.641 1 64.81 93 ASN A N 1
ATOM 725 C CA . ASN A 1 93 ? 13.891 6.402 4.387 1 64.81 93 ASN A CA 1
ATOM 726 C C . ASN A 1 93 ? 14.266 6.746 2.945 1 64.81 93 ASN A C 1
ATOM 728 O O . ASN A 1 93 ? 13.469 6.531 2.029 1 64.81 93 ASN A O 1
ATOM 732 N N . GLU A 1 94 ? 15.398 7.461 2.754 1 68.5 94 GLU A N 1
ATOM 733 C CA . GLU A 1 94 ? 15.797 8 1.455 1 68.5 94 GLU A CA 1
ATOM 734 C C . GLU A 1 94 ? 16 6.887 0.432 1 68.5 94 GLU A C 1
ATOM 736 O O . GLU A 1 94 ? 15.867 7.113 -0.772 1 68.5 94 GLU A O 1
ATOM 741 N N . GLY A 1 95 ? 16 5.77 0.881 1 76.19 95 GLY A N 1
ATOM 742 C CA . GLY A 1 95 ? 16.375 4.789 -0.125 1 76.19 95 GLY A CA 1
ATOM 743 C C . GLY A 1 95 ? 15.422 3.617 -0.212 1 76.19 95 GLY A C 1
ATOM 744 O O . GLY A 1 95 ? 15.664 2.664 -0.954 1 76.19 95 GLY A O 1
ATOM 745 N N . GLY A 1 96 ? 14.352 3.791 0.453 1 86.31 96 GLY A N 1
ATOM 746 C CA . GLY A 1 96 ? 13.5 2.615 0.437 1 86.31 96 GLY A CA 1
ATOM 747 C C . GLY A 1 96 ? 12.047 2.93 0.732 1 86.31 96 GLY A C 1
ATOM 748 O O . GLY A 1 96 ? 11.586 4.051 0.505 1 86.31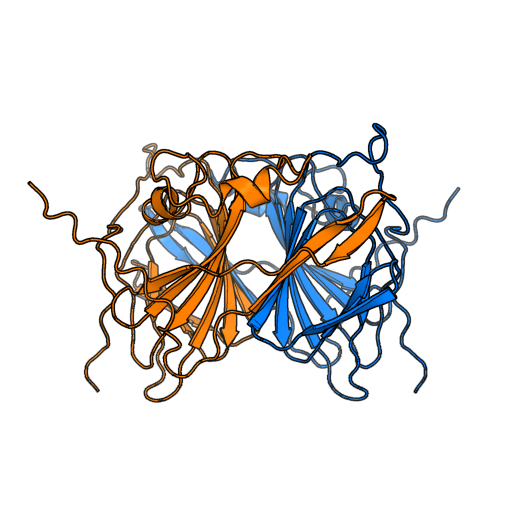 96 GLY A O 1
ATOM 749 N N . ILE A 1 97 ? 11.367 1.883 0.984 1 89.69 97 ILE A N 1
ATOM 750 C CA . ILE A 1 97 ? 9.93 1.929 1.208 1 89.69 97 ILE A CA 1
ATOM 751 C C . ILE A 1 97 ? 9.609 1.487 2.635 1 89.69 97 ILE A C 1
ATOM 753 O O . ILE A 1 97 ? 10.211 0.538 3.145 1 89.69 97 ILE A O 1
ATOM 757 N N . ILE A 1 98 ? 8.656 2.229 3.23 1 89.06 98 ILE A N 1
ATOM 758 C CA . ILE A 1 98 ? 8.141 1.817 4.531 1 89.06 98 ILE A CA 1
ATOM 759 C C . ILE A 1 98 ? 6.691 1.355 4.387 1 89.06 98 ILE A C 1
ATOM 761 O O . ILE A 1 98 ? 5.887 2.014 3.725 1 89.06 98 ILE A O 1
ATOM 765 N N . PHE A 1 99 ? 6.414 0.227 4.961 1 92 99 PHE A N 1
ATOM 766 C CA . PHE A 1 99 ? 5.082 -0.368 4.965 1 92 99 PHE A CA 1
ATOM 767 C C . PHE A 1 99 ? 4.555 -0.5 6.387 1 92 99 PHE A C 1
ATOM 769 O O . PHE A 1 99 ? 5.125 -1.229 7.203 1 92 99 PHE A O 1
ATOM 776 N N . ASN A 1 100 ? 3.383 0.26 6.68 1 91.62 100 ASN A N 1
ATOM 777 C CA . ASN A 1 100 ? 2.891 0.32 8.055 1 91.62 100 ASN A CA 1
ATOM 778 C C . ASN A 1 100 ? 1.397 0.013 8.125 1 91.62 100 ASN A C 1
ATOM 780 O O . ASN A 1 100 ? 0.674 0.187 7.145 1 91.62 100 ASN A O 1
ATOM 784 N N . THR A 1 101 ? 1.054 -0.499 9.266 1 93.31 101 THR A N 1
ATOM 785 C CA . THR A 1 101 ? -0.346 -0.554 9.672 1 93.31 101 THR A CA 1
ATOM 786 C C . THR A 1 101 ? -0.598 0.353 10.875 1 93.31 101 THR A C 1
ATOM 788 O O . THR A 1 101 ? 0.143 0.306 11.859 1 93.31 101 THR A O 1
ATOM 791 N N . THR A 1 102 ? -1.636 1.164 10.805 1 92.81 102 THR A N 1
ATOM 792 C CA . THR A 1 102 ? -1.938 2.092 11.883 1 92.81 102 THR A CA 1
ATOM 793 C C . THR A 1 102 ? -3.35 1.863 12.414 1 92.81 102 THR A C 1
ATOM 795 O O . THR A 1 102 ? -4.312 1.855 11.648 1 92.81 102 THR A O 1
ATOM 798 N N . ASN A 1 103 ? -3.436 1.678 13.703 1 93.25 103 ASN A N 1
ATOM 799 C CA . ASN A 1 103 ? -4.723 1.608 14.391 1 93.25 103 ASN A CA 1
ATOM 800 C C . ASN A 1 103 ? -5.062 2.928 15.078 1 93.25 103 ASN A C 1
ATOM 802 O O . ASN A 1 103 ? -4.195 3.555 15.695 1 93.25 103 ASN A O 1
ATOM 806 N N . PHE A 1 104 ? -6.328 3.312 14.961 1 93.25 104 PHE A N 1
ATOM 807 C CA . PHE A 1 104 ? -6.824 4.531 15.594 1 93.25 104 PHE A CA 1
ATOM 808 C C . PHE A 1 104 ? -7.93 4.211 16.594 1 93.25 104 PHE A C 1
ATOM 810 O O . PHE A 1 104 ? -8.914 3.551 16.25 1 93.25 104 PHE A O 1
ATOM 817 N N . ALA A 1 105 ? -7.781 4.723 17.781 1 92.5 105 ALA A N 1
ATOM 818 C CA . ALA A 1 105 ? -8.891 4.68 18.734 1 92.5 105 ALA A CA 1
ATOM 819 C C . ALA A 1 105 ? -10.016 5.613 18.312 1 92.5 105 ALA A C 1
ATOM 821 O O . ALA A 1 105 ? -9.797 6.535 17.516 1 92.5 105 ALA A O 1
ATOM 822 N N . PRO A 1 106 ? -11.219 5.332 18.859 1 94 106 PRO A N 1
ATOM 823 C CA . PRO A 1 106 ? -12.32 6.254 18.562 1 94 106 PRO A CA 1
ATOM 824 C C . PRO A 1 106 ? -12 7.695 18.953 1 94 106 PRO A C 1
ATOM 826 O O . PRO A 1 106 ? -11.406 7.938 20 1 94 106 PRO A O 1
ATOM 829 N N . GLY A 1 107 ? -12.281 8.562 18.047 1 93.88 107 GLY A N 1
ATOM 830 C CA . GLY A 1 107 ? -12.195 9.984 18.344 1 93.88 107 GLY A CA 1
ATOM 831 C C . GLY A 1 107 ? -10.781 10.523 18.25 1 93.88 107 GLY A C 1
ATOM 832 O O . GLY A 1 107 ? -10.539 11.703 18.531 1 93.88 107 GLY A O 1
ATOM 833 N N . THR A 1 108 ? -9.859 9.742 17.781 1 92.75 108 THR A N 1
ATOM 834 C CA . THR A 1 108 ? -8.461 10.148 17.75 1 92.75 108 THR A CA 1
ATOM 835 C C . THR A 1 108 ? -8.148 10.914 16.469 1 92.75 108 THR A C 1
ATOM 837 O O . THR A 1 108 ? -8.594 10.531 15.375 1 92.75 108 THR A O 1
ATOM 840 N N . GLU A 1 109 ? -7.355 11.992 16.625 1 93.88 109 GLU A N 1
ATOM 841 C CA . GLU A 1 109 ? -6.855 12.719 15.461 1 93.88 109 GLU A CA 1
ATOM 842 C C . GLU A 1 109 ? -5.34 12.898 15.523 1 93.88 109 GLU A C 1
ATOM 844 O O . GLU A 1 109 ? -4.777 13.047 16.609 1 93.88 109 GLU A O 1
ATOM 849 N N . THR A 1 110 ? -4.738 12.898 14.414 1 91.25 110 THR A N 1
ATOM 850 C CA . THR A 1 110 ? -3.311 13.18 14.336 1 91.25 110 THR A CA 1
ATOM 851 C C . THR A 1 110 ? -3.064 14.688 14.281 1 91.25 110 THR A C 1
ATOM 853 O O . THR A 1 110 ? -4.008 15.469 14.156 1 91.25 110 THR A O 1
ATOM 856 N N . VAL A 1 111 ? -1.791 15.055 14.445 1 88.94 111 VAL A N 1
ATOM 857 C CA . VAL A 1 111 ? -1.436 16.453 14.242 1 88.94 111 VAL A CA 1
ATOM 858 C C . VAL A 1 111 ? -1.449 16.781 12.75 1 88.94 111 VAL A C 1
ATOM 860 O O . VAL A 1 111 ? -1.251 15.891 11.914 1 88.94 111 VAL A O 1
ATOM 863 N N . MET A 1 112 ? -1.817 18.047 12.516 1 93.19 112 MET A N 1
ATOM 864 C CA . MET A 1 112 ? -1.615 18.531 11.156 1 93.19 112 MET A CA 1
ATOM 865 C C . MET A 1 112 ? -0.135 18.531 10.789 1 93.19 112 MET A C 1
ATOM 867 O O . MET A 1 112 ? 0.68 19.141 11.492 1 93.19 112 MET A O 1
ATOM 871 N N . HIS A 1 113 ? 0.224 17.812 9.625 1 91.44 113 HIS A N 1
ATOM 872 C CA . HIS A 1 113 ? 1.641 17.672 9.305 1 91.44 113 HIS A CA 1
ATOM 873 C C . HIS A 1 113 ? 1.85 17.438 7.816 1 91.44 113 HIS A C 1
ATOM 875 O O . HIS A 1 113 ? 0.9 17.125 7.094 1 91.44 113 HIS A O 1
ATOM 881 N N . ARG A 1 114 ? 3.104 17.703 7.422 1 91.38 114 ARG A N 1
ATOM 882 C CA . ARG A 1 114 ? 3.555 17.453 6.059 1 91.38 114 ARG A CA 1
ATOM 883 C C . ARG A 1 114 ? 4.906 16.75 6.051 1 91.38 114 ARG A C 1
ATOM 885 O O . ARG A 1 114 ? 5.801 17.094 6.824 1 91.38 114 ARG A O 1
ATOM 892 N N . THR A 1 115 ? 4.949 15.68 5.289 1 87.5 115 THR A N 1
ATOM 893 C CA . THR A 1 115 ? 6.219 15.039 4.969 1 87.5 115 THR A CA 1
ATOM 894 C C . THR A 1 115 ? 6.574 15.25 3.5 1 87.5 115 THR A C 1
ATOM 896 O O . THR A 1 115 ? 5.711 15.586 2.688 1 87.5 115 THR A O 1
ATOM 899 N N . VAL A 1 116 ? 7.941 15.188 3.24 1 89.38 116 VAL A N 1
ATOM 900 C CA . VAL A 1 116 ? 8.367 15.203 1.845 1 89.38 116 VAL A CA 1
ATOM 901 C C . VAL A 1 116 ? 8.445 13.781 1.307 1 89.38 116 VAL A C 1
ATOM 903 O O . VAL A 1 116 ? 9.539 13.211 1.189 1 89.38 116 VAL A O 1
ATOM 906 N N . SER A 1 117 ? 7.324 13.227 1.103 1 92.19 117 SER A N 1
ATOM 907 C CA . SER A 1 117 ? 7.152 11.844 0.667 1 92.19 117 SER A CA 1
ATOM 908 C C . SER A 1 117 ? 5.918 11.688 -0.215 1 92.19 117 SER A C 1
ATOM 910 O O . SER A 1 117 ? 5.152 12.633 -0.388 1 92.19 117 SER A O 1
ATOM 912 N N . LEU A 1 118 ? 5.891 10.656 -0.89 1 94.88 118 LEU A N 1
ATOM 913 C CA . LEU A 1 118 ? 4.691 10.156 -1.557 1 94.88 118 LEU A CA 1
ATOM 914 C C . LEU A 1 118 ? 4.117 8.953 -0.813 1 94.88 118 LEU A C 1
ATOM 916 O O . LEU A 1 118 ? 4.758 7.906 -0.728 1 94.88 118 LEU A O 1
ATOM 920 N N . ASP A 1 119 ? 2.893 9.172 -0.26 1 95.5 119 ASP A N 1
ATOM 921 C CA . ASP A 1 119 ? 2.299 8.133 0.571 1 95.5 119 ASP A CA 1
ATOM 922 C C . ASP A 1 119 ? 1.062 7.535 -0.096 1 95.5 119 ASP A C 1
ATOM 924 O O . ASP A 1 119 ? 0.255 8.258 -0.681 1 95.5 119 ASP A O 1
ATOM 928 N N . PHE A 1 120 ? 0.994 6.25 -0.018 1 97 120 PHE A N 1
ATOM 929 C CA . PHE A 1 120 ? -0.196 5.5 -0.4 1 97 120 PHE A CA 1
ATOM 930 C C . PHE A 1 120 ? -0.914 4.957 0.831 1 97 120 PHE A C 1
ATOM 932 O O . PHE A 1 120 ? -0.333 4.203 1.611 1 97 120 PHE A O 1
ATOM 939 N N . VAL A 1 121 ? -2.17 5.363 0.986 1 97.69 121 VAL A N 1
ATOM 940 C CA . VAL A 1 121 ? -2.893 5.008 2.203 1 97.69 121 VAL A CA 1
ATOM 941 C C . VAL A 1 121 ? -4.219 4.348 1.841 1 97.69 121 VAL A C 1
ATOM 943 O O . VAL A 1 121 ? -4.93 4.812 0.945 1 97.69 121 VAL A O 1
ATOM 946 N N . ALA A 1 122 ? -4.559 3.291 2.469 1 97.94 122 ALA A N 1
ATOM 947 C CA . ALA A 1 122 ? -5.852 2.627 2.332 1 97.94 122 ALA A CA 1
ATOM 948 C C . ALA A 1 122 ? -6.547 2.494 3.684 1 97.94 122 ALA A C 1
ATOM 950 O O . ALA A 1 122 ? -5.93 2.088 4.668 1 97.94 122 ALA A O 1
ATOM 951 N N . VAL A 1 123 ? -7.82 2.836 3.703 1 97.88 123 VAL A N 1
ATOM 952 C CA . VAL A 1 123 ? -8.633 2.525 4.875 1 97.88 123 VAL A CA 1
ATOM 953 C C . VAL A 1 123 ? -9.102 1.075 4.805 1 97.88 123 VAL A C 1
ATOM 955 O O . VAL A 1 123 ? -9.688 0.653 3.805 1 97.88 123 VAL A O 1
ATOM 958 N N . VAL A 1 124 ? -8.891 0.356 5.891 1 96.5 124 VAL A N 1
ATOM 959 C CA . VAL A 1 124 ? -9.164 -1.075 5.793 1 96.5 124 VAL A CA 1
ATOM 960 C C . VAL A 1 124 ? -10.266 -1.462 6.773 1 96.5 124 VAL A C 1
ATOM 962 O O . VAL A 1 124 ? -11.008 -2.414 6.535 1 96.5 124 VAL A O 1
ATOM 965 N N . GLU A 1 125 ? -10.344 -0.871 7.879 1 94.94 125 GLU A N 1
ATOM 966 C CA . GLU A 1 125 ? -11.391 -1.079 8.875 1 94.94 125 GLU A CA 1
ATOM 967 C C . GLU A 1 125 ? -11.844 0.245 9.484 1 94.94 125 GLU A C 1
ATOM 969 O O . GLU A 1 125 ? -11.023 1.116 9.766 1 94.94 125 GLU A O 1
ATOM 974 N N . GLY A 1 126 ? -13.18 0.317 9.703 1 95.25 126 GLY A N 1
ATOM 975 C CA . GLY A 1 126 ? -13.711 1.578 10.203 1 95.25 126 GLY A CA 1
ATOM 976 C C . GLY A 1 126 ? -13.711 2.676 9.156 1 95.25 126 GLY A C 1
ATOM 977 O O . GLY A 1 126 ? -13.461 2.416 7.973 1 95.25 126 GLY A O 1
ATOM 978 N N . GLU A 1 127 ? -14.117 3.832 9.625 1 97.25 127 GLU A N 1
ATOM 979 C CA . GLU A 1 127 ? -14.109 5.012 8.766 1 97.25 127 GLU A CA 1
ATOM 980 C C . GLU A 1 127 ? -13.07 6.023 9.234 1 97.25 127 GLU A C 1
ATOM 982 O O . GLU A 1 127 ? -12.766 6.109 10.43 1 97.25 127 GLU A O 1
ATOM 987 N N . MET A 1 128 ? -12.578 6.707 8.258 1 98.19 128 MET A N 1
ATOM 988 C CA . MET A 1 128 ? -11.586 7.738 8.562 1 98.19 128 MET A CA 1
ATOM 989 C C . MET A 1 128 ? -11.953 9.062 7.895 1 98.19 128 MET A C 1
ATOM 991 O O . MET A 1 128 ? -12.68 9.078 6.898 1 98.19 128 MET A O 1
ATOM 995 N N . GLU A 1 129 ? -11.508 10.102 8.484 1 98.62 129 GLU A N 1
ATOM 996 C CA . GLU A 1 129 ? -11.602 11.422 7.867 1 98.62 129 GLU A CA 1
ATOM 997 C C . GLU A 1 129 ? -10.219 12.008 7.621 1 98.62 129 GLU A C 1
ATOM 999 O O . GLU A 1 129 ? -9.359 11.977 8.508 1 98.62 129 GLU A O 1
ATOM 1004 N N . LEU A 1 130 ? -10.008 12.469 6.426 1 98.62 130 LEU A N 1
ATOM 1005 C CA . LEU A 1 130 ? -8.805 13.211 6.062 1 98.62 130 LEU A CA 1
ATOM 1006 C C . LEU A 1 130 ? -9.094 14.703 5.945 1 98.62 130 LEU A C 1
ATOM 1008 O O . LEU A 1 130 ? -10.031 15.102 5.246 1 98.62 130 LEU A O 1
ATOM 1012 N N . GLU A 1 131 ? -8.32 15.461 6.656 1 98.31 131 GLU A N 1
ATOM 1013 C CA . GLU A 1 131 ? -8.445 16.922 6.586 1 98.31 131 GLU A CA 1
ATOM 1014 C C . GLU A 1 131 ? -7.156 17.562 6.09 1 98.31 131 GLU A C 1
ATOM 1016 O O . GLU A 1 131 ? -6.066 17.203 6.535 1 98.31 131 GLU A O 1
ATOM 1021 N N . LEU A 1 132 ? -7.316 18.5 5.148 1 98.31 132 LEU A N 1
ATOM 1022 C CA . LEU A 1 132 ? -6.184 19.25 4.621 1 98.31 132 LEU A CA 1
ATOM 1023 C C . LEU A 1 132 ? -6.141 20.656 5.227 1 98.31 132 LEU A C 1
ATOM 1025 O O . LEU A 1 132 ? -7.109 21.094 5.844 1 98.31 132 LEU A O 1
ATOM 1029 N N . ASP A 1 133 ? -4.992 21.312 5.078 1 96.44 133 ASP A N 1
ATOM 1030 C CA . ASP A 1 133 ? -4.836 22.625 5.707 1 96.44 133 ASP A CA 1
ATOM 1031 C C . ASP A 1 133 ? -5.672 23.672 4.988 1 96.44 133 ASP A C 1
ATOM 1033 O O . ASP A 1 133 ? -5.852 24.781 5.496 1 96.44 133 ASP A O 1
ATOM 1037 N N . SER A 1 134 ? -6.176 23.438 3.889 1 97.06 134 SER A N 1
ATOM 1038 C CA . SER A 1 134 ? -7.133 24.297 3.203 1 97.06 134 SER A CA 1
ATOM 1039 C C . SER A 1 134 ? -8.484 24.281 3.902 1 97.06 134 SER A C 1
ATOM 1041 O O . SER A 1 134 ? -9.336 25.141 3.629 1 97.06 134 SER A O 1
ATOM 1043 N N . GLY A 1 135 ? -8.672 23.266 4.66 1 97.19 135 GLY A N 1
ATOM 1044 C CA . GLY A 1 135 ? -9.969 23.062 5.285 1 97.19 135 GLY A CA 1
ATOM 1045 C C . GLY A 1 135 ? -10.797 22 4.602 1 97.19 135 GLY A C 1
ATOM 1046 O O . GLY A 1 135 ? -11.828 21.562 5.129 1 97.19 135 GLY A O 1
ATOM 1047 N N . GLU A 1 136 ? -10.375 21.547 3.443 1 97.88 136 GLU A N 1
ATOM 1048 C CA . GLU A 1 136 ? -11.062 20.453 2.768 1 97.88 136 GLU A CA 1
ATOM 1049 C C . GLU A 1 136 ? -11.008 19.172 3.592 1 97.88 136 GLU A C 1
ATOM 1051 O O . GLU A 1 136 ? -9.977 18.875 4.199 1 97.88 136 GLU A O 1
ATOM 1056 N N . LYS A 1 137 ? -12.125 18.469 3.605 1 98.06 137 LYS A N 1
ATOM 1057 C CA . LYS A 1 137 ? -12.227 17.203 4.316 1 98.06 137 LYS A CA 1
ATOM 1058 C C . LYS A 1 137 ? -12.805 16.109 3.418 1 98.06 137 LYS A C 1
ATOM 1060 O O . LYS A 1 137 ? -13.547 16.406 2.482 1 98.06 137 LYS A O 1
ATOM 1065 N N . MET A 1 138 ? -12.43 14.93 3.748 1 97.81 138 MET A N 1
ATOM 1066 C CA . MET A 1 138 ? -12.938 13.758 3.035 1 97.81 138 MET A CA 1
ATOM 1067 C C . MET A 1 138 ? -13.18 12.594 3.992 1 97.81 138 MET A C 1
ATOM 1069 O O . MET A 1 138 ? -12.297 12.242 4.777 1 97.81 138 MET A O 1
ATOM 1073 N N . ARG A 1 139 ? -14.406 12.055 3.949 1 98.19 139 ARG A N 1
ATOM 1074 C CA . ARG A 1 139 ? -14.68 10.82 4.668 1 98.19 139 ARG A CA 1
ATOM 1075 C C . ARG A 1 139 ? -14.336 9.602 3.814 1 98.19 139 ARG A C 1
ATOM 1077 O O . ARG A 1 139 ? -14.719 9.531 2.646 1 98.19 139 ARG A O 1
ATOM 1084 N N . LEU A 1 140 ? -13.656 8.688 4.414 1 97.94 140 LEU A N 1
ATOM 1085 C CA . LEU A 1 140 ? -13.211 7.488 3.709 1 97.94 140 LEU A CA 1
ATOM 1086 C C . LEU A 1 140 ? -13.727 6.23 4.402 1 97.94 140 LEU A C 1
ATOM 1088 O O . LEU A 1 140 ? -13.719 6.145 5.633 1 97.94 140 LEU A O 1
ATOM 1092 N N . LYS A 1 141 ? -14.18 5.328 3.615 1 96.56 141 LYS A N 1
ATOM 1093 C CA . LYS A 1 141 ? -14.641 4.02 4.07 1 96.56 141 LYS A CA 1
ATOM 1094 C C . LYS A 1 141 ? -13.648 2.924 3.701 1 96.56 141 LYS A C 1
ATOM 1096 O O . LYS A 1 141 ? -12.758 3.139 2.879 1 96.56 141 LYS A O 1
ATOM 1101 N N . PRO A 1 142 ? -13.844 1.729 4.367 1 95.62 142 PRO A N 1
ATOM 1102 C CA . PRO A 1 142 ? -12.961 0.638 3.957 1 95.62 142 PRO A CA 1
ATOM 1103 C C . PRO A 1 142 ? -12.969 0.409 2.447 1 95.62 142 PRO A C 1
ATOM 1105 O O . PRO A 1 142 ? -14.031 0.35 1.831 1 95.62 142 PRO A O 1
ATOM 1108 N N . GLY A 1 143 ? -11.758 0.35 1.917 1 94.69 143 GLY A N 1
ATOM 1109 C CA . GLY A 1 143 ? -11.625 0.198 0.477 1 94.69 143 GLY A CA 1
ATOM 1110 C C . GLY A 1 143 ? -11.25 1.487 -0.227 1 94.69 143 GLY A C 1
ATOM 1111 O O . GLY A 1 143 ? -10.773 1.463 -1.364 1 94.69 143 GLY A O 1
ATOM 1112 N N . ASP A 1 144 ? -11.5 2.607 0.43 1 96.19 144 ASP A N 1
ATOM 1113 C CA . ASP A 1 144 ? -11.055 3.883 -0.125 1 96.19 144 ASP A CA 1
ATOM 1114 C C . ASP A 1 144 ? -9.562 4.086 0.087 1 96.19 144 ASP A C 1
ATOM 1116 O O . ASP A 1 144 ? -8.992 3.6 1.069 1 96.19 144 ASP A O 1
ATOM 1120 N N . SER A 1 145 ? -8.953 4.777 -0.899 1 97.56 145 SER A N 1
ATOM 1121 C CA . SER A 1 145 ? -7.512 4.992 -0.785 1 97.56 145 SER A CA 1
ATOM 1122 C C . SER A 1 145 ? -7.141 6.438 -1.109 1 97.56 145 SER A C 1
ATOM 1124 O O . SER A 1 145 ? -7.918 7.156 -1.741 1 97.56 145 SER A O 1
ATOM 1126 N N . ILE A 1 146 ? -6.008 6.855 -0.606 1 98.12 146 ILE A N 1
ATOM 1127 C CA . ILE A 1 146 ? -5.457 8.195 -0.802 1 98.12 146 ILE A CA 1
ATOM 1128 C C . ILE A 1 146 ? -4.035 8.094 -1.354 1 98.12 146 ILE A C 1
ATOM 1130 O O . ILE A 1 146 ? -3.238 7.277 -0.88 1 98.12 146 ILE A O 1
ATOM 1134 N N . VAL A 1 147 ? -3.779 8.766 -2.41 1 97.31 147 VAL A N 1
ATOM 1135 C CA . VAL A 1 147 ? -2.418 9.117 -2.803 1 97.31 147 VAL A CA 1
ATOM 1136 C C . VAL A 1 147 ? -2.055 10.492 -2.248 1 97.31 147 VAL A C 1
ATOM 1138 O O . VAL A 1 147 ? -2.527 11.516 -2.752 1 97.31 147 VAL A O 1
ATOM 1141 N N . GLN A 1 148 ? -1.271 10.477 -1.195 1 97.38 148 GLN A N 1
ATOM 1142 C CA . GLN A 1 148 ? -0.914 11.688 -0.476 1 97.38 148 GLN A CA 1
ATOM 1143 C C . GLN A 1 148 ? 0.383 12.289 -1.014 1 97.38 148 GLN A C 1
ATOM 1145 O O . GLN A 1 148 ? 1.467 11.758 -0.77 1 97.38 148 GLN A O 1
ATOM 1150 N N . ARG A 1 149 ? 0.297 13.445 -1.729 1 96.69 149 ARG A N 1
ATOM 1151 C CA . ARG A 1 149 ? 1.424 14.078 -2.408 1 96.69 149 ARG A CA 1
ATOM 1152 C C . ARG A 1 149 ? 1.915 15.297 -1.638 1 96.69 149 ARG A C 1
ATOM 1154 O O . ARG A 1 149 ? 1.633 16.438 -2.021 1 96.69 149 ARG A O 1
ATOM 1161 N N . GLN A 1 150 ? 2.676 15.016 -0.583 1 95 150 GLN A N 1
ATOM 1162 C CA . GLN A 1 150 ? 3.389 16.016 0.206 1 95 150 GLN A CA 1
ATOM 1163 C C . GLN A 1 150 ? 2.449 17.125 0.671 1 95 150 GLN A C 1
ATOM 1165 O O . GLN A 1 150 ? 2.822 18.297 0.679 1 95 150 GLN A O 1
ATOM 1170 N N . THR A 1 151 ? 1.251 16.797 0.996 1 96.56 151 THR A N 1
ATOM 1171 C CA . THR A 1 151 ? 0.271 17.781 1.457 1 96.56 151 THR A CA 1
ATOM 1172 C C . THR A 1 151 ? 0.215 17.812 2.98 1 96.56 151 THR A C 1
ATOM 1174 O O . THR A 1 151 ? 0.427 16.781 3.639 1 96.56 151 THR A O 1
ATOM 1177 N N . ASN A 1 152 ? -0.015 18.984 3.488 1 95.88 152 ASN A N 1
ATOM 1178 C CA . ASN A 1 152 ? -0.34 19.109 4.906 1 95.88 152 ASN A CA 1
ATOM 1179 C C . ASN A 1 152 ? -1.696 18.484 5.223 1 95.88 152 ASN A C 1
ATOM 1181 O O . ASN A 1 152 ? -2.705 18.828 4.605 1 95.88 152 ASN A O 1
ATOM 1185 N N . HIS A 1 153 ? -1.683 17.578 6.191 1 96.88 153 HIS A N 1
ATOM 1186 C CA . HIS A 1 153 ? -2.902 16.812 6.41 1 96.88 153 HIS A CA 1
ATOM 1187 C C . HIS A 1 153 ? -2.984 16.297 7.844 1 96.88 153 HIS A C 1
ATOM 1189 O O . HIS A 1 153 ? -1.975 16.25 8.547 1 96.88 153 HIS A O 1
ATOM 1195 N N . LEU A 1 154 ? -4.18 16.016 8.266 1 95.62 154 LEU A N 1
ATOM 1196 C CA . LEU A 1 154 ? -4.457 15.312 9.516 1 95.62 154 LEU A CA 1
ATOM 1197 C C . LEU A 1 154 ? -5.488 14.211 9.289 1 95.62 154 LEU A C 1
ATOM 1199 O O . LEU A 1 154 ? -6.426 14.383 8.508 1 95.62 154 LEU A O 1
ATOM 1203 N N . TRP A 1 155 ? -5.25 13.086 9.992 1 96.88 155 TRP A N 1
ATOM 1204 C CA . TRP A 1 155 ? -6.203 11.984 9.992 1 96.88 155 TRP A CA 1
ATOM 1205 C C . TRP A 1 155 ? -7.02 11.977 11.289 1 96.88 155 TRP A C 1
ATOM 1207 O O . TRP A 1 155 ? -6.488 12.25 12.367 1 96.88 155 TRP A O 1
ATOM 1217 N N . ARG A 1 156 ? -8.305 11.594 11.156 1 97.25 156 ARG A N 1
ATOM 1218 C CA . ARG A 1 156 ? -9.18 11.484 12.312 1 97.25 156 ARG A CA 1
ATOM 1219 C C . ARG A 1 156 ? -10.078 10.258 12.211 1 97.25 156 ARG A C 1
ATOM 1221 O O . ARG A 1 156 ? -10.648 9.992 11.148 1 97.25 156 ARG A O 1
ATOM 1228 N N . ASN A 1 157 ? -10.141 9.461 13.266 1 97.44 157 ASN A N 1
ATOM 1229 C CA . ASN A 1 157 ? -11.258 8.539 13.438 1 97.44 157 ASN A CA 1
ATOM 1230 C C . ASN A 1 157 ? -12.492 9.242 13.992 1 97.44 157 ASN A C 1
ATOM 1232 O O . ASN A 1 157 ? -12.547 9.555 15.18 1 97.44 157 ASN A O 1
ATOM 1236 N N . PRO A 1 158 ? -13.461 9.406 13.141 1 97.31 158 PRO A N 1
ATOM 1237 C CA . PRO A 1 158 ? -14.602 10.211 13.594 1 97.31 158 PRO A CA 1
ATOM 1238 C C . PRO A 1 158 ? -15.586 9.406 14.438 1 97.31 158 PRO A C 1
ATOM 1240 O O . PRO A 1 158 ? -16.516 9.969 15.008 1 97.31 158 PRO A O 1
ATOM 1243 N N . SER A 1 159 ? -15.414 8.172 14.5 1 96.12 159 SER A N 1
ATOM 1244 C CA . SER A 1 159 ? -16.328 7.348 15.297 1 96.12 159 SER A CA 1
ATOM 1245 C C . SER A 1 159 ? -16.141 7.609 16.781 1 96.12 159 SER A C 1
ATOM 1247 O O . SER A 1 159 ? -15.016 7.84 17.25 1 96.12 159 SER A O 1
ATOM 1249 N N . LYS A 1 160 ? -17.203 7.465 17.531 1 93.38 160 LYS A N 1
ATOM 1250 C CA . LYS A 1 160 ? -17.156 7.641 18.984 1 93.38 160 LYS A CA 1
ATOM 1251 C C . LYS A 1 160 ? -16.906 6.316 19.688 1 93.38 160 LYS A C 1
ATOM 1253 O O . LYS A 1 160 ? -16.562 6.293 20.875 1 93.38 160 LYS A O 1
ATOM 1258 N N . ASP A 1 161 ? -17.047 5.242 18.984 1 93.38 161 ASP A N 1
ATOM 1259 C CA . ASP A 1 161 ? -17.031 3.986 19.734 1 93.38 161 ASP A CA 1
ATOM 1260 C C . ASP A 1 161 ? -16.281 2.902 18.969 1 93.38 161 ASP A C 1
ATOM 1262 O O . ASP A 1 161 ? -15.953 1.847 19.516 1 93.38 161 ASP A O 1
ATOM 1266 N N . LYS A 1 162 ? -16.016 3.1 17.688 1 94.5 162 LYS A N 1
ATOM 1267 C CA . LYS A 1 162 ? -15.375 2.055 16.891 1 94.5 162 LYS A CA 1
ATOM 1268 C C . LYS A 1 162 ? -13.961 2.459 16.469 1 94.5 162 LYS A C 1
ATOM 1270 O O . LYS A 1 162 ? -13.742 3.58 16.016 1 94.5 162 LYS A O 1
ATOM 1275 N N . PRO A 1 163 ? -13.031 1.534 16.656 1 95.19 163 PRO A N 1
ATOM 1276 C CA . PRO A 1 163 ? -11.688 1.82 16.141 1 95.19 163 PRO A CA 1
ATOM 1277 C C . PRO A 1 163 ? -11.617 1.744 14.609 1 95.19 163 PRO A C 1
ATOM 1279 O O . PRO A 1 163 ? -12.57 1.319 13.961 1 95.19 163 PRO A O 1
ATOM 1282 N N . ALA A 1 164 ? -10.547 2.246 14.117 1 95.88 164 ALA A N 1
ATOM 1283 C CA . ALA A 1 164 ? -10.297 2.205 12.68 1 95.88 164 ALA A CA 1
ATOM 1284 C C . ALA A 1 164 ? -8.859 1.802 12.375 1 95.88 164 ALA A C 1
ATOM 1286 O O . ALA A 1 164 ? -7.98 1.939 13.227 1 95.88 164 ALA A O 1
ATOM 1287 N N . ARG A 1 165 ? -8.672 1.257 11.18 1 95.94 165 ARG A N 1
ATOM 1288 C CA . ARG A 1 165 ? -7.352 0.8 10.75 1 95.94 165 ARG A CA 1
ATOM 1289 C C . ARG A 1 165 ? -7.039 1.28 9.336 1 95.94 165 ARG A C 1
ATOM 1291 O O . ARG A 1 165 ? -7.902 1.239 8.453 1 95.94 165 ARG A O 1
ATOM 1298 N N . MET A 1 166 ? -5.797 1.76 9.203 1 96.81 166 MET A N 1
ATOM 1299 C CA . MET A 1 166 ? -5.254 2.109 7.898 1 96.81 166 MET A CA 1
ATOM 1300 C C . MET A 1 166 ? -3.969 1.339 7.617 1 96.81 166 MET A C 1
ATOM 1302 O O . MET A 1 166 ? -3.229 1 8.539 1 96.81 166 MET A O 1
ATOM 1306 N N . ILE A 1 167 ? -3.742 1.057 6.379 1 97 167 ILE A N 1
ATOM 1307 C CA . ILE A 1 167 ? -2.463 0.537 5.91 1 97 167 ILE A CA 1
ATOM 1308 C C . ILE A 1 167 ? -1.823 1.533 4.945 1 97 167 ILE A C 1
ATOM 1310 O O . ILE A 1 167 ? -2.502 2.094 4.082 1 97 167 ILE A O 1
ATOM 1314 N N . SER A 1 168 ? -0.533 1.77 5.156 1 95.56 168 SER A N 1
ATOM 1315 C CA . SER A 1 168 ? 0.125 2.801 4.359 1 95.56 168 SER A CA 1
ATOM 1316 C C . SER A 1 168 ? 1.479 2.322 3.846 1 95.56 168 SER A C 1
ATOM 1318 O O . SER A 1 168 ? 2.162 1.543 4.516 1 95.56 168 SER A O 1
ATOM 1320 N N . MET A 1 169 ? 1.794 2.742 2.688 1 94.06 169 MET A N 1
ATOM 1321 C CA . MET A 1 169 ? 3.129 2.666 2.104 1 94.06 169 MET A CA 1
ATOM 1322 C C . MET A 1 169 ? 3.713 4.059 1.895 1 94.06 169 MET A C 1
ATOM 1324 O O . MET A 1 169 ? 3.105 4.898 1.226 1 94.06 169 MET A O 1
ATOM 1328 N N . LEU A 1 170 ? 4.855 4.273 2.494 1 92.81 170 LEU A N 1
ATOM 1329 C CA . LEU A 1 170 ? 5.523 5.566 2.406 1 92.81 170 LEU A CA 1
ATOM 1330 C C . LEU A 1 170 ? 6.793 5.465 1.568 1 92.81 170 LEU A C 1
ATOM 1332 O O . LEU A 1 170 ? 7.625 4.582 1.796 1 92.81 170 LEU A O 1
ATOM 1336 N N . THR A 1 171 ? 6.914 6.363 0.602 1 92 171 THR A N 1
ATOM 1337 C CA . THR A 1 171 ? 8.07 6.398 -0.286 1 92 171 THR A CA 1
ATOM 1338 C C . THR A 1 171 ? 8.656 7.805 -0.362 1 92 171 THR A C 1
ATOM 1340 O O . THR A 1 171 ? 7.93 8.789 -0.212 1 92 171 THR A O 1
ATOM 1343 N N . PRO A 1 172 ? 9.984 7.832 -0.602 1 90.19 172 PRO A N 1
ATOM 1344 C CA . PRO A 1 172 ? 10.516 9.18 -0.848 1 90.19 172 PRO A CA 1
ATOM 1345 C C . PRO A 1 172 ? 9.984 9.789 -2.143 1 90.19 172 PRO A C 1
ATOM 1347 O O . PRO A 1 172 ? 9.523 9.07 -3.029 1 90.19 172 PRO A O 1
ATOM 1350 N N . ALA A 1 173 ? 9.992 11.07 -2.162 1 93.19 173 ALA A N 1
ATOM 1351 C CA . ALA A 1 173 ? 9.633 11.828 -3.359 1 93.19 173 ALA A CA 1
ATOM 1352 C C . ALA A 1 173 ? 10.461 13.109 -3.461 1 93.19 173 ALA A C 1
ATOM 1354 O O . ALA A 1 173 ? 10.922 13.633 -2.449 1 93.19 173 ALA A O 1
ATOM 1355 N N . GLN A 1 174 ? 10.656 13.5 -4.688 1 93.25 174 GLN A N 1
ATOM 1356 C CA . GLN A 1 174 ? 11.281 14.805 -4.867 1 93.25 174 GLN A CA 1
ATOM 1357 C C . GLN A 1 174 ? 10.375 15.922 -4.348 1 93.25 174 GLN A C 1
ATOM 1359 O O . GLN A 1 174 ? 9.164 15.898 -4.562 1 93.25 174 GLN A O 1
ATOM 1364 N N . ALA A 1 175 ? 11.023 16.906 -3.68 1 93.5 175 ALA A N 1
ATOM 1365 C CA . ALA A 1 175 ? 10.234 17.984 -3.094 1 93.5 175 ALA A CA 1
ATOM 1366 C C . ALA A 1 175 ? 9.477 18.75 -4.172 1 93.5 175 ALA A C 1
ATOM 1368 O O . ALA A 1 175 ? 10.047 19.125 -5.199 1 93.5 175 ALA A O 1
ATOM 1369 N N . MET A 1 176 ? 8.195 18.984 -3.902 1 94.31 176 MET A N 1
ATOM 1370 C CA . MET A 1 176 ? 7.445 19.922 -4.742 1 94.31 176 MET A CA 1
ATOM 1371 C C . MET A 1 176 ? 7.887 21.359 -4.488 1 94.31 176 MET A C 1
ATOM 1373 O O . MET A 1 176 ? 8.531 21.641 -3.479 1 94.31 176 MET A O 1
ATOM 1377 N N . THR A 1 177 ? 7.531 22.188 -5.5 1 92.75 177 THR A N 1
ATOM 1378 C CA . THR A 1 177 ? 7.891 23.594 -5.359 1 92.75 177 THR A CA 1
ATOM 1379 C C . THR A 1 177 ? 6.648 24.484 -5.41 1 92.75 177 THR A C 1
ATOM 1381 O O . THR A 1 177 ? 5.719 24.203 -6.168 1 92.75 177 THR A O 1
ATOM 1384 N N . VAL A 1 178 ? 6.66 25.438 -4.543 1 90.88 178 VAL A N 1
ATOM 1385 C CA . VAL A 1 178 ? 5.691 26.531 -4.578 1 90.88 178 VAL A CA 1
ATOM 1386 C C . VAL A 1 178 ? 6.422 27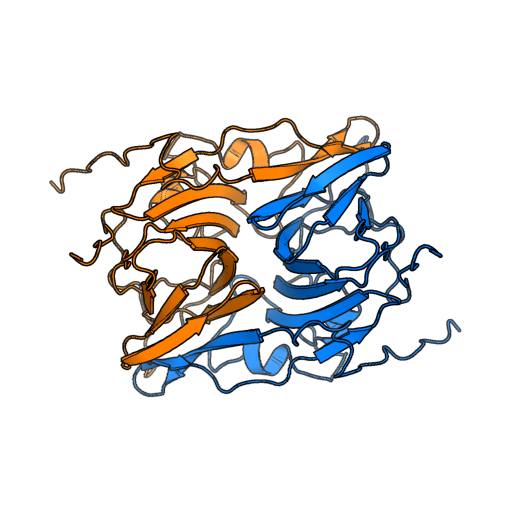.875 -4.75 1 90.88 178 VAL A C 1
ATOM 1388 O O . VAL A 1 178 ? 7.324 28.188 -3.973 1 90.88 178 VAL A O 1
ATOM 1391 N N . ASP A 1 179 ? 6.016 28.641 -5.836 1 90.5 179 ASP A N 1
ATOM 1392 C CA . ASP A 1 179 ? 6.676 29.906 -6.16 1 90.5 179 ASP A CA 1
ATOM 1393 C C . ASP A 1 179 ? 8.188 29.719 -6.254 1 90.5 179 ASP A C 1
ATOM 1395 O O . ASP A 1 179 ? 8.953 30.516 -5.695 1 90.5 179 ASP A O 1
ATOM 1399 N N . GLY A 1 180 ? 8.531 28.562 -6.824 1 88.56 180 GLY A N 1
ATOM 1400 C CA . GLY A 1 180 ? 9.93 28.281 -7.117 1 88.56 180 GLY A CA 1
ATOM 1401 C C . GLY A 1 180 ? 10.703 27.781 -5.91 1 88.56 180 GLY A C 1
ATOM 1402 O O . GLY A 1 180 ? 11.891 27.484 -6.012 1 88.56 180 GLY A O 1
ATOM 1403 N N . LYS A 1 181 ? 10.125 27.766 -4.828 1 91.25 181 LYS A N 1
ATOM 1404 C CA . LYS A 1 181 ? 10.805 27.312 -3.619 1 91.25 181 LYS A CA 1
ATOM 1405 C C . LYS A 1 181 ? 10.344 25.906 -3.23 1 91.25 181 LYS A C 1
ATOM 1407 O O . LYS A 1 181 ? 9.148 25.625 -3.207 1 91.25 181 LYS A O 1
ATOM 1412 N N . ALA A 1 182 ? 11.344 25.125 -2.9 1 91.94 182 ALA A N 1
ATOM 1413 C CA . ALA A 1 182 ? 11.039 23.766 -2.459 1 91.94 182 ALA A CA 1
ATOM 1414 C C . ALA A 1 182 ? 10.273 23.766 -1.138 1 91.94 182 ALA A C 1
ATOM 1416 O O . ALA A 1 182 ? 10.609 24.531 -0.226 1 91.94 182 ALA A O 1
ATOM 1417 N N . ILE A 1 183 ? 9.273 22.875 -1.06 1 90.12 183 ILE A N 1
ATOM 1418 C CA . ILE A 1 183 ? 8.547 22.766 0.201 1 90.12 183 ILE A CA 1
ATOM 1419 C C . ILE A 1 183 ? 9.305 21.844 1.153 1 90.12 183 ILE A C 1
ATOM 1421 O O . ILE A 1 183 ? 10.148 21.062 0.722 1 90.12 183 ILE A O 1
ATOM 1425 N N . GLY A 1 184 ? 9.016 22.016 2.451 1 86 184 GLY A N 1
ATOM 1426 C CA . GLY A 1 184 ? 9.664 21.188 3.461 1 86 184 GLY A CA 1
ATOM 1427 C C . GLY A 1 184 ? 8.68 20.516 4.402 1 86 184 GLY A C 1
ATOM 1428 O O . GLY A 1 184 ? 7.465 20.703 4.27 1 86 184 GLY A O 1
ATOM 1429 N N . GLU A 1 185 ? 9.25 19.703 5.258 1 83.5 185 GLU A N 1
ATOM 1430 C CA . GLU A 1 185 ? 8.43 19.031 6.262 1 83.5 185 GLU A CA 1
ATOM 1431 C C . GLU A 1 185 ? 7.844 20.031 7.25 1 83.5 185 GLU A C 1
ATOM 1433 O O . GLU A 1 185 ? 8.461 21.062 7.539 1 83.5 185 GLU A O 1
ATOM 1438 N N . GLU A 1 186 ? 6.656 19.781 7.695 1 80.38 186 GLU A N 1
ATOM 1439 C CA . GLU A 1 186 ? 5.949 20.641 8.641 1 80.38 186 GLU A CA 1
ATOM 1440 C C . GLU A 1 186 ? 5.184 19.812 9.672 1 80.38 186 GLU A C 1
ATOM 1442 O O . GLU A 1 186 ? 4.551 18.812 9.328 1 80.38 186 GLU A O 1
ATOM 1447 N N . GLY A 1 187 ? 5.207 20.219 10.953 1 72.75 187 GLY A N 1
ATOM 1448 C CA . GLY A 1 187 ? 4.316 19.766 12 1 72.75 187 GLY A CA 1
ATOM 1449 C C . GLY A 1 187 ? 4.68 18.375 12.523 1 72.75 187 GLY A C 1
ATOM 1450 O O . GLY A 1 187 ? 4.121 17.922 13.523 1 72.75 187 GLY A O 1
ATOM 1451 N N . PHE A 1 188 ? 5.492 17.703 11.711 1 63.97 188 PHE A N 1
ATOM 1452 C CA . PHE A 1 188 ? 5.766 16.344 12.172 1 63.97 188 PHE A CA 1
ATOM 1453 C C . PHE A 1 188 ? 6.969 16.328 13.102 1 63.97 188 PHE A C 1
ATOM 1455 O O . PHE A 1 188 ? 7.977 16.984 12.844 1 63.97 188 PHE A O 1
ATOM 1462 N N . SER A 1 189 ? 6.691 15.898 14.289 1 60.91 189 SER A N 1
ATOM 1463 C CA . SER A 1 189 ? 7.762 15.516 15.203 1 60.91 189 SER A CA 1
ATOM 1464 C C . SER A 1 189 ? 7.605 14.078 15.672 1 60.91 189 SER A C 1
ATOM 1466 O O . SER A 1 189 ? 6.488 13.578 15.82 1 60.91 189 SER A O 1
ATOM 1468 N N . VAL A 1 190 ? 8.742 13.336 15.648 1 58 190 VAL A N 1
ATOM 1469 C CA . VAL A 1 190 ? 8.711 11.961 16.125 1 58 190 VAL A CA 1
ATOM 1470 C C . VAL A 1 190 ? 8.031 11.914 17.5 1 58 190 VAL A C 1
ATOM 1472 O O . VAL A 1 190 ? 7.582 10.852 17.938 1 58 190 VAL A O 1
ATOM 1475 N N . HIS A 1 191 ? 7.859 13.102 18.031 1 56 191 HIS A N 1
ATOM 1476 C CA . HIS A 1 191 ? 7.25 13.195 19.344 1 56 191 HIS A CA 1
ATOM 1477 C C . HIS A 1 191 ? 5.797 13.656 19.25 1 56 191 HIS A C 1
ATOM 1479 O O . HIS A 1 191 ? 5.109 13.758 20.281 1 56 191 HIS A O 1
ATOM 1485 N N . ALA A 1 192 ? 5.457 13.867 17.969 1 54.66 192 ALA A N 1
ATOM 1486 C CA . ALA A 1 192 ? 4.086 14.344 17.844 1 54.66 192 ALA A CA 1
ATOM 1487 C C . ALA A 1 192 ? 3.086 13.266 18.234 1 54.66 192 ALA A C 1
ATOM 1489 O O . ALA A 1 192 ? 3.227 12.102 17.844 1 54.66 192 ALA A O 1
ATOM 1490 N N . MET A 1 193 ? 2.201 13.555 19.188 1 57.12 193 MET A N 1
ATOM 1491 C CA . MET A 1 193 ? 1.181 12.648 19.719 1 57.12 193 MET A CA 1
ATOM 1492 C C . MET A 1 193 ? -0.203 13.039 19.203 1 57.12 193 MET A C 1
ATOM 1494 O O . MET A 1 193 ? -0.472 14.211 18.953 1 57.12 193 MET A O 1
ATOM 1498 N N . GLY A 1 194 ? -0.954 11.969 18.938 1 64.69 194 GLY A N 1
ATOM 1499 C CA . GLY A 1 194 ? -2.355 12.203 18.625 1 64.69 194 GLY A CA 1
ATOM 1500 C C . GLY A 1 194 ? -3.145 12.742 19.797 1 64.69 194 GLY A C 1
ATOM 1501 O O . GLY A 1 194 ? -2.637 12.797 20.922 1 64.69 194 GLY A O 1
ATOM 1502 N N . LYS A 1 195 ? -4.254 13.445 19.469 1 68.12 195 LYS A N 1
ATOM 1503 C CA . LYS A 1 195 ? -5.18 13.898 20.516 1 68.12 195 LYS A CA 1
ATOM 1504 C C . LYS A 1 195 ? -6.535 13.211 20.375 1 68.12 195 LYS A C 1
ATOM 1506 O O . LYS A 1 195 ? -7.051 13.055 19.266 1 68.12 195 LYS A O 1
ATOM 1511 N N . THR A 1 196 ? -6.883 12.445 21.484 1 62.75 196 THR A N 1
ATOM 1512 C CA . THR A 1 196 ? -8.234 11.883 21.5 1 62.75 196 THR A CA 1
ATOM 1513 C C . THR A 1 196 ? -9.258 12.961 21.844 1 62.75 196 THR A C 1
ATOM 1515 O O . THR A 1 196 ? -9.078 13.711 22.812 1 62.75 196 THR A O 1
ATOM 1518 N N . GLN A 1 197 ? -10.031 13.328 20.875 1 54.44 197 GLN A N 1
ATOM 1519 C CA . GLN A 1 197 ? -11.062 14.32 21.172 1 54.44 197 GLN A CA 1
ATOM 1520 C C . GLN A 1 197 ? -11.961 13.859 22.312 1 54.44 197 GLN A C 1
ATOM 1522 O O . GLN A 1 197 ? -12.328 12.68 22.391 1 54.44 197 GLN A O 1
ATOM 1527 N N . ALA A 1 198 ? -11.781 14.625 23.438 1 43.84 198 ALA A N 1
ATOM 1528 C CA . ALA A 1 198 ? -12.656 14.414 24.578 1 43.84 198 ALA A CA 1
ATOM 1529 C C . ALA A 1 198 ? -14.102 14.227 24.141 1 43.84 198 ALA A C 1
ATOM 1531 O O . ALA A 1 198 ? -14.562 14.891 23.203 1 43.84 198 ALA A O 1
ATOM 1532 N N . GLN A 1 199 ? -14.703 12.906 24.328 1 36.5 199 GLN A N 1
ATOM 1533 C CA . GLN A 1 199 ? -16.156 12.773 24.281 1 36.5 199 GLN A CA 1
ATOM 1534 C C . GLN A 1 199 ? -16.844 13.875 25.078 1 36.5 199 GLN A C 1
ATOM 1536 O O . GLN A 1 199 ? -16.312 14.328 26.109 1 36.5 199 GLN A O 1
ATOM 1541 N N . MET B 1 1 ? 1.632 -15.094 -34.688 1 22.94 1 MET B N 1
ATOM 1542 C CA . MET B 1 1 ? 1.099 -13.75 -34.5 1 22.94 1 MET B CA 1
ATOM 1543 C C . MET B 1 1 ? 0.126 -13.703 -33.344 1 22.94 1 MET B C 1
ATOM 1545 O O . MET B 1 1 ? -0.961 -14.273 -33.406 1 22.94 1 MET B O 1
ATOM 1549 N N . ALA B 1 2 ? 0.633 -13.742 -32.156 1 31.05 2 ALA B N 1
ATOM 1550 C CA . ALA B 1 2 ? -0.196 -13.906 -30.969 1 31.05 2 ALA B CA 1
ATOM 1551 C C . ALA B 1 2 ? -1.3 -12.852 -30.922 1 31.05 2 ALA B C 1
ATOM 1553 O O . ALA B 1 2 ? -1.05 -11.672 -31.172 1 31.05 2 ALA B O 1
ATOM 1554 N N . SER B 1 3 ? -2.453 -13.133 -31.25 1 31.78 3 SER B N 1
ATOM 1555 C CA . SER B 1 3 ? -3.637 -12.281 -31.297 1 31.78 3 SER B CA 1
ATOM 1556 C C . SER B 1 3 ? -3.758 -11.438 -30.031 1 31.78 3 SER B C 1
ATOM 1558 O O . SER B 1 3 ? -3.75 -11.969 -28.922 1 31.78 3 SER B O 1
ATOM 1560 N N . SER B 1 4 ? -3.146 -10.25 -30.062 1 37.06 4 SER B N 1
ATOM 1561 C CA . SER B 1 4 ? -3.178 -9.258 -29 1 37.06 4 SER B CA 1
ATOM 1562 C C . SER B 1 4 ? -4.602 -9 -28.516 1 37.06 4 SER B C 1
ATOM 1564 O O . SER B 1 4 ? -5.398 -8.383 -29.234 1 37.06 4 SER B O 1
ATOM 1566 N N . THR B 1 5 ? -5.246 -9.938 -28.062 1 41 5 THR B N 1
ATOM 1567 C CA . THR B 1 5 ? -6.574 -9.617 -27.547 1 41 5 THR B CA 1
ATOM 1568 C C . THR B 1 5 ? -6.555 -8.297 -26.781 1 41 5 THR B C 1
ATOM 1570 O O . THR B 1 5 ? -5.758 -8.125 -25.859 1 41 5 THR B O 1
ATOM 1573 N N . PRO B 1 6 ? -7.191 -7.336 -27.406 1 44.25 6 PRO B N 1
ATOM 1574 C CA . PRO B 1 6 ? -7.23 -6.008 -26.797 1 44.25 6 PRO B CA 1
ATOM 1575 C C . PRO B 1 6 ? -7.645 -6.047 -25.328 1 44.25 6 PRO B C 1
ATOM 1577 O O . PRO B 1 6 ? -8.445 -6.898 -24.938 1 44.25 6 PRO B O 1
ATOM 1580 N N . ILE B 1 7 ? -6.777 -5.641 -24.438 1 51 7 ILE B N 1
ATOM 1581 C CA . ILE B 1 7 ? -7.188 -5.375 -23.062 1 51 7 ILE B CA 1
ATOM 1582 C C . ILE B 1 7 ? -8.547 -4.672 -23.062 1 51 7 ILE B C 1
ATOM 1584 O O . ILE B 1 7 ? -8.719 -3.631 -23.688 1 51 7 ILE B O 1
ATOM 1588 N N . GLU B 1 8 ? -9.586 -5.488 -22.828 1 51.38 8 GLU B N 1
ATOM 1589 C CA . GLU B 1 8 ? -10.891 -4.852 -22.719 1 51.38 8 GLU B CA 1
ATOM 1590 C C . GLU B 1 8 ? -10.945 -3.904 -21.516 1 51.38 8 GLU B C 1
ATOM 1592 O O . GLU B 1 8 ? -10.836 -4.34 -20.375 1 51.38 8 GLU B O 1
ATOM 1597 N N . LEU B 1 9 ? -10.586 -2.664 -21.75 1 53.62 9 LEU B N 1
ATOM 1598 C CA . LEU B 1 9 ? -10.781 -1.621 -20.75 1 53.62 9 LEU B CA 1
ATOM 1599 C C . LEU B 1 9 ? -12.266 -1.387 -20.5 1 53.62 9 LEU B C 1
ATOM 1601 O O . LEU B 1 9 ? -13.055 -1.276 -21.438 1 53.62 9 LEU B O 1
ATOM 1605 N N . SER B 1 10 ? -12.82 -2.225 -19.5 1 53.78 10 SER B N 1
ATOM 1606 C CA . SER B 1 10 ? -14.211 -1.954 -19.141 1 53.78 10 SER B CA 1
ATOM 1607 C C . SER B 1 10 ? -14.305 -1.018 -17.938 1 53.78 10 SER B C 1
ATOM 1609 O O . SER B 1 10 ? -13.398 -0.98 -17.109 1 53.78 10 SER B O 1
ATOM 1611 N N . THR B 1 11 ? -15.125 0.015 -17.938 1 53.53 11 THR B N 1
ATOM 1612 C CA . THR B 1 11 ? -15.375 0.93 -16.828 1 53.53 11 THR B CA 1
ATOM 1613 C C . THR B 1 11 ? -16.281 0.285 -15.789 1 53.53 11 THR B C 1
ATOM 1615 O O . THR B 1 11 ? -16.516 0.854 -14.727 1 53.53 11 THR B O 1
ATOM 1618 N N . GLU B 1 12 ? -16.828 -0.895 -16.094 1 55.06 12 GLU B N 1
ATOM 1619 C CA . GLU B 1 12 ? -17.953 -1.263 -15.227 1 55.06 12 GLU B CA 1
ATOM 1620 C C . GLU B 1 12 ? -17.688 -2.602 -14.547 1 55.06 12 GLU B C 1
ATOM 1622 O O . GLU B 1 12 ? -18.625 -3.256 -14.078 1 55.06 12 GLU B O 1
ATOM 1627 N N . LEU B 1 13 ? -16.453 -3.049 -14.414 1 56.12 13 LEU B N 1
ATOM 1628 C CA . LEU B 1 13 ? -16.5 -4.363 -13.781 1 56.12 13 LEU B CA 1
ATOM 1629 C C . LEU B 1 13 ? -16.5 -4.238 -12.266 1 56.12 13 LEU B C 1
ATOM 1631 O O . LEU B 1 13 ? -15.539 -3.729 -11.68 1 56.12 13 LEU B O 1
ATOM 1635 N N . ASN B 1 14 ? -17.672 -4.039 -11.539 1 62.78 14 ASN B N 1
ATOM 1636 C CA . ASN B 1 14 ? -17.75 -3.781 -10.109 1 62.78 14 ASN B CA 1
ATOM 1637 C C . ASN B 1 14 ? -18.172 -5.023 -9.336 1 62.78 14 ASN B C 1
ATOM 1639 O O . ASN B 1 14 ? -18.109 -5.051 -8.109 1 62.78 14 ASN B O 1
ATOM 1643 N N . TYR B 1 15 ? -18.172 -6.398 -10.039 1 74.75 15 TYR B N 1
ATOM 1644 C CA . TYR B 1 15 ? -18.609 -7.629 -9.391 1 74.75 15 TYR B CA 1
ATOM 1645 C C . TYR B 1 15 ? -19.469 -7.32 -8.164 1 74.75 15 TYR B C 1
ATOM 1647 O O . TYR B 1 15 ? -19.266 -7.906 -7.098 1 74.75 15 TYR B O 1
ATOM 1655 N N . ASP B 1 16 ? -20.359 -6.344 -8.289 1 76.81 16 ASP B N 1
ATOM 1656 C CA . ASP B 1 16 ? -21.297 -5.875 -7.27 1 76.81 16 ASP B CA 1
ATOM 1657 C C . ASP B 1 16 ? -20.562 -5.117 -6.164 1 76.81 16 ASP B C 1
ATOM 1659 O O . ASP B 1 16 ? -21.016 -5.105 -5.016 1 76.81 16 ASP B O 1
ATOM 1663 N N . MET B 1 17 ? -19.391 -4.824 -6.5 1 84.12 17 MET B N 1
ATOM 1664 C CA . MET B 1 17 ? -18.672 -3.947 -5.582 1 84.12 17 MET B CA 1
ATOM 1665 C C . MET B 1 17 ? -18.609 -2.523 -6.125 1 84.12 17 MET B C 1
ATOM 1667 O O . MET B 1 17 ? -18.594 -2.32 -7.34 1 84.12 17 MET B O 1
ATOM 1671 N N . PRO B 1 18 ? -18.703 -1.663 -5.207 1 83.56 18 PRO B N 1
ATOM 1672 C CA . PRO B 1 18 ? -18.516 -0.295 -5.695 1 83.56 18 PRO B CA 1
ATOM 1673 C C . PRO B 1 18 ? -17.172 -0.097 -6.383 1 83.56 18 PRO B C 1
ATOM 1675 O O . PRO B 1 18 ? -16.203 -0.802 -6.07 1 83.56 18 PRO B O 1
ATOM 1678 N N . PRO B 1 19 ? -17.156 0.79 -7.391 1 84.94 19 PRO B N 1
ATOM 1679 C CA . PRO B 1 19 ? -15.875 1.098 -8.016 1 84.94 19 PRO B CA 1
ATOM 1680 C C . PRO B 1 19 ? -14.82 1.54 -7 1 84.94 19 PRO B C 1
ATOM 1682 O O . PRO B 1 19 ? -15.164 2.061 -5.938 1 84.94 19 PRO B O 1
ATOM 1685 N N . ALA B 1 20 ? -13.594 1.243 -7.391 1 87 20 ALA B N 1
ATOM 1686 C CA . ALA B 1 20 ? -12.492 1.736 -6.562 1 87 20 ALA B CA 1
ATOM 1687 C C . ALA B 1 20 ? -12.586 3.246 -6.367 1 87 20 ALA B C 1
ATOM 1689 O O . ALA B 1 20 ? -12.859 3.984 -7.316 1 87 20 ALA B O 1
ATOM 1690 N N . ARG B 1 21 ? -12.453 3.662 -5.148 1 92.81 21 ARG B N 1
ATOM 1691 C CA . ARG B 1 21 ? -12.43 5.086 -4.832 1 92.81 21 ARG B CA 1
ATOM 1692 C C . ARG B 1 21 ? -11.047 5.516 -4.352 1 92.81 21 ARG B C 1
ATOM 1694 O O . ARG B 1 21 ? -10.625 5.16 -3.246 1 92.81 21 ARG B O 1
ATOM 1701 N N . ARG B 1 22 ? -10.367 6.227 -5.242 1 94.88 22 ARG B N 1
ATOM 1702 C CA . ARG B 1 22 ? -9.031 6.758 -4.973 1 94.88 22 ARG B CA 1
ATOM 1703 C C . ARG B 1 22 ? -9.023 8.281 -5.055 1 94.88 22 ARG B C 1
ATOM 1705 O O . ARG B 1 22 ? -9.523 8.859 -6.023 1 94.88 22 ARG B O 1
ATOM 1712 N N . HIS B 1 23 ? -8.539 8.906 -4.027 1 96.81 23 HIS B N 1
ATOM 1713 C CA . HIS B 1 23 ? -8.375 10.352 -4.027 1 96.81 23 HIS B CA 1
ATOM 1714 C C . HIS B 1 23 ? -6.895 10.734 -4.031 1 96.81 23 HIS B C 1
ATOM 1716 O O . HIS B 1 23 ? -6.07 10.047 -3.428 1 96.81 23 HIS B O 1
ATOM 1722 N N . ILE B 1 24 ? -6.621 11.82 -4.742 1 96.94 24 ILE B N 1
ATOM 1723 C CA . ILE B 1 24 ? -5.254 12.32 -4.852 1 96.94 24 ILE B CA 1
ATOM 1724 C C . ILE B 1 24 ? -5.168 13.727 -4.273 1 96.94 24 ILE B C 1
ATOM 1726 O O . ILE B 1 24 ? -6.043 14.562 -4.52 1 96.94 24 ILE B O 1
ATOM 1730 N N . THR B 1 25 ? -4.16 13.945 -3.436 1 97.94 25 THR B N 1
ATOM 1731 C CA . THR B 1 25 ? -3.951 15.297 -2.924 1 97.94 25 THR B CA 1
ATOM 1732 C C . THR B 1 25 ? -2.822 15.992 -3.682 1 97.94 25 THR B C 1
ATOM 1734 O O . THR B 1 25 ? -1.972 15.336 -4.281 1 97.94 25 THR B O 1
ATOM 1737 N N . THR B 1 26 ? -2.908 17.281 -3.689 1 96.75 26 THR B N 1
ATOM 1738 C CA . THR B 1 26 ? -1.9 18.109 -4.34 1 96.75 26 THR B CA 1
ATOM 1739 C C . THR B 1 26 ? -1.844 19.484 -3.699 1 96.75 26 THR B C 1
ATOM 1741 O O . THR B 1 26 ? -2.504 19.734 -2.689 1 96.75 26 THR B O 1
ATOM 1744 N N . LEU B 1 27 ? -0.929 20.312 -4.211 1 96 27 LEU B N 1
ATOM 1745 C CA . LEU B 1 27 ? -0.832 21.703 -3.764 1 96 27 LEU B CA 1
ATOM 1746 C C . LEU B 1 27 ? -1.431 22.656 -4.797 1 96 27 LEU B C 1
ATOM 1748 O O . LEU B 1 27 ? -1.241 22.469 -6 1 96 27 LEU B O 1
ATOM 1752 N N . ASP B 1 28 ? -2.148 23.656 -4.301 1 94.56 28 ASP B N 1
ATOM 1753 C CA . ASP B 1 28 ? -2.594 24.688 -5.23 1 94.56 28 ASP B CA 1
ATOM 1754 C C . ASP B 1 28 ? -1.493 25.719 -5.473 1 94.56 28 ASP B C 1
ATOM 1756 O O . ASP B 1 28 ? -0.362 25.547 -5.012 1 94.56 28 ASP B O 1
ATOM 1760 N N . THR B 1 29 ? -1.817 26.766 -6.211 1 91.5 29 THR B N 1
ATOM 1761 C CA . THR B 1 29 ? -0.812 27.734 -6.652 1 91.5 29 THR B CA 1
ATOM 1762 C C . THR B 1 29 ? -0.261 28.516 -5.469 1 91.5 29 THR B C 1
ATOM 1764 O O . THR B 1 29 ? 0.798 29.141 -5.574 1 91.5 29 THR B O 1
ATOM 1767 N N . GLN B 1 30 ? -0.984 28.547 -4.348 1 92.06 30 GLN B N 1
ATOM 1768 C CA . GLN B 1 30 ? -0.547 29.281 -3.164 1 92.06 30 GLN B CA 1
ATOM 1769 C C . GLN B 1 30 ? 0.164 28.359 -2.18 1 92.06 30 GLN B C 1
ATOM 1771 O O . GLN B 1 30 ? 0.546 28.781 -1.086 1 92.06 30 GLN B O 1
ATOM 1776 N N . GLY B 1 31 ? 0.262 27.109 -2.529 1 92.81 31 GLY B N 1
ATOM 1777 C CA . GLY B 1 31 ? 0.958 26.156 -1.671 1 92.81 31 GLY B CA 1
ATOM 1778 C C . GLY B 1 31 ? 0.054 25.516 -0.635 1 92.81 31 GLY B C 1
ATOM 1779 O O . GLY B 1 31 ? 0.532 24.844 0.28 1 92.81 31 GLY B O 1
ATOM 1780 N N . ARG B 1 32 ? -1.213 25.812 -0.787 1 95.5 32 ARG B N 1
ATOM 1781 C CA . ARG B 1 32 ? -2.156 25.156 0.109 1 95.5 32 ARG B CA 1
ATOM 1782 C C . ARG B 1 32 ? -2.445 23.734 -0.354 1 95.5 32 ARG B C 1
ATOM 1784 O O . ARG B 1 32 ? -2.52 23.469 -1.556 1 95.5 32 ARG B O 1
ATOM 1791 N N . SER B 1 33 ? -2.652 22.812 0.661 1 97.75 33 SER B N 1
ATOM 1792 C CA . SER B 1 33 ? -3.006 21.438 0.346 1 97.75 33 SER B CA 1
ATOM 1793 C C . SER B 1 33 ? -4.465 21.328 -0.086 1 97.75 33 SER B C 1
ATOM 1795 O O . SER B 1 33 ? -5.363 21.781 0.619 1 97.75 33 SER B O 1
ATOM 1797 N N . VAL B 1 34 ? -4.668 20.672 -1.203 1 97.94 34 VAL B N 1
ATOM 1798 C CA . VAL B 1 34 ? -6.012 20.469 -1.738 1 97.94 34 VAL B CA 1
ATOM 1799 C C . VAL B 1 34 ? -6.121 19.078 -2.352 1 97.94 34 VAL B C 1
ATOM 1801 O O . VAL B 1 34 ? -5.113 18.391 -2.523 1 97.94 34 VAL B O 1
ATOM 1804 N N . PHE B 1 35 ? -7.387 18.656 -2.582 1 97.56 35 PHE B N 1
ATOM 1805 C CA . PHE B 1 35 ? -7.586 17.453 -3.369 1 97.56 35 PHE B CA 1
ATOM 1806 C C . PHE B 1 35 ? -7.43 17.734 -4.855 1 97.56 35 PHE B C 1
ATOM 1808 O O . PHE B 1 35 ? -7.918 18.75 -5.352 1 97.56 35 PHE B O 1
ATOM 1815 N N . ALA B 1 36 ? -6.68 16.875 -5.523 1 94.94 36 ALA B N 1
ATOM 1816 C CA . ALA B 1 36 ? -6.609 16.984 -6.98 1 94.94 36 ALA B CA 1
ATOM 1817 C C . ALA B 1 36 ? -7.949 16.625 -7.621 1 94.94 36 ALA B C 1
ATOM 1819 O O . ALA B 1 36 ? -8.75 15.898 -7.031 1 94.94 36 ALA B O 1
ATOM 1820 N N . PRO B 1 37 ? -8.102 17.156 -8.812 1 90.75 37 PRO B N 1
ATOM 1821 C CA . PRO B 1 37 ? -9.312 16.75 -9.523 1 90.75 37 PRO B CA 1
ATOM 1822 C C . PRO B 1 37 ? -9.398 15.234 -9.719 1 90.75 37 PRO B C 1
ATOM 1824 O O . PRO B 1 37 ? -8.375 14.578 -9.953 1 90.75 37 PRO B O 1
ATOM 1827 N N . GLU B 1 38 ? -10.656 14.805 -9.586 1 86.44 38 GLU B N 1
ATOM 1828 C CA . GLU B 1 38 ? -10.852 13.375 -9.773 1 86.44 38 GLU B CA 1
ATOM 1829 C C . GLU B 1 38 ? -10.492 12.945 -11.195 1 86.44 38 GLU B C 1
ATOM 1831 O O . GLU B 1 38 ? -10.828 13.641 -12.156 1 86.44 38 GLU B O 1
ATOM 1836 N N . GLN B 1 39 ? -9.766 11.891 -11.219 1 80.31 39 GLN B N 1
ATOM 1837 C CA . GLN B 1 39 ? -9.445 11.281 -12.508 1 80.31 39 GLN B CA 1
ATOM 1838 C C . GLN B 1 39 ? -10.18 9.953 -12.68 1 80.31 39 GLN B C 1
ATOM 1840 O O . GLN B 1 39 ? -10.344 9.195 -11.719 1 80.31 39 GLN B O 1
ATOM 1845 N N . GLU B 1 40 ? -10.594 9.805 -13.875 1 77.5 40 GLU B N 1
ATOM 1846 C CA . GLU B 1 40 ? -11.211 8.516 -14.164 1 77.5 40 GLU B CA 1
ATOM 1847 C C . GLU B 1 40 ? -10.234 7.371 -13.914 1 77.5 40 GLU B C 1
ATOM 1849 O O . GLU B 1 40 ? -9.062 7.461 -14.273 1 77.5 40 GLU B O 1
ATOM 1854 N N . ILE B 1 41 ? -10.758 6.344 -13.281 1 80.19 41 ILE B N 1
ATOM 1855 C CA . ILE B 1 41 ? -9.961 5.152 -13.031 1 80.19 41 ILE B CA 1
ATOM 1856 C C . ILE B 1 41 ? -10.227 4.113 -14.125 1 80.19 41 ILE B C 1
ATOM 1858 O O . ILE B 1 41 ? -11.375 3.771 -14.391 1 80.19 41 ILE B O 1
ATOM 1862 N N . LEU B 1 42 ? -9.133 3.68 -14.672 1 75.38 42 LEU B N 1
ATOM 1863 C CA . LEU B 1 42 ? -9.242 2.631 -15.68 1 75.38 42 LEU B CA 1
ATOM 1864 C C . LEU B 1 42 ? -9.18 1.25 -15.039 1 75.38 42 LEU B C 1
ATOM 1866 O O . LEU B 1 42 ? -8.531 1.073 -14 1 75.38 42 LEU B O 1
ATOM 1870 N N . TYR B 1 43 ? -9.938 0.325 -15.68 1 75.69 43 TYR B N 1
ATOM 1871 C CA . TYR B 1 43 ? -9.938 -1.041 -15.164 1 75.69 43 TYR B CA 1
ATOM 1872 C C . TYR B 1 43 ? -9.672 -2.043 -16.281 1 75.69 43 TYR B C 1
ATOM 1874 O O . TYR B 1 43 ? -9.922 -1.752 -17.453 1 75.69 43 TYR B O 1
ATOM 1882 N N . CYS B 1 44 ? -9.117 -3.16 -15.836 1 74.5 44 CYS B N 1
ATOM 1883 C CA . CYS B 1 44 ? -8.961 -4.301 -16.734 1 74.5 44 CYS B CA 1
ATOM 1884 C C . CYS B 1 44 ? -9.617 -5.547 -16.156 1 74.5 44 CYS B C 1
ATOM 1886 O O . CYS B 1 44 ? -9.344 -5.926 -15.016 1 74.5 44 CYS B O 1
ATOM 1888 N N . ASN B 1 45 ? -10.516 -6.012 -16.953 1 76.44 45 ASN B N 1
ATOM 1889 C CA . ASN B 1 45 ? -11.125 -7.285 -16.578 1 76.44 45 ASN B CA 1
ATOM 1890 C C . ASN B 1 45 ? -10.227 -8.461 -16.938 1 76.44 45 ASN B C 1
ATOM 1892 O O . ASN B 1 45 ? -9.727 -8.547 -18.062 1 76.44 45 ASN B O 1
ATOM 1896 N N . ARG B 1 46 ? -10.094 -9.344 -15.961 1 77.94 46 ARG B N 1
ATOM 1897 C CA . ARG B 1 46 ? -9.203 -10.484 -16.156 1 77.94 46 ARG B CA 1
ATOM 1898 C C . ARG B 1 46 ? -9.914 -11.789 -15.836 1 77.94 46 ARG B C 1
ATOM 1900 O O . ARG B 1 46 ? -9.352 -12.672 -15.18 1 77.94 46 ARG B O 1
ATOM 1907 N N . GLY B 1 47 ? -11.133 -11.922 -16.25 1 78.19 47 GLY B N 1
ATOM 1908 C CA . GLY B 1 47 ? -11.859 -13.164 -16.047 1 78.19 47 GLY B CA 1
ATOM 1909 C C . GLY B 1 47 ? -12.211 -13.422 -14.594 1 78.19 47 GLY B C 1
ATOM 1910 O O . GLY B 1 47 ? -11.695 -14.352 -13.977 1 78.19 47 GLY B O 1
ATOM 1911 N N . GLY B 1 48 ? -13.086 -12.68 -13.984 1 83.81 48 GLY B N 1
ATOM 1912 C CA . GLY B 1 48 ? -13.562 -12.867 -12.625 1 83.81 48 GLY B CA 1
ATOM 1913 C C . GLY B 1 48 ? -12.93 -11.906 -11.633 1 83.81 48 GLY B C 1
ATOM 1914 O O . GLY B 1 48 ? -13.375 -11.812 -10.484 1 83.81 48 GLY B O 1
ATOM 1915 N N . TYR B 1 49 ? -11.844 -11.359 -12.047 1 87.5 49 TYR B N 1
ATOM 1916 C CA . TYR B 1 49 ? -11.344 -10.258 -11.234 1 87.5 49 TYR B CA 1
ATOM 1917 C C . TYR B 1 49 ? -10.992 -9.055 -12.109 1 87.5 49 TYR B C 1
ATOM 1919 O O . TYR B 1 49 ? -10.75 -9.203 -13.312 1 87.5 49 TYR B O 1
ATOM 1927 N N . ALA B 1 50 ? -11.086 -7.918 -11.516 1 84.94 50 ALA B N 1
ATOM 1928 C CA . ALA B 1 50 ? -10.836 -6.656 -12.211 1 84.94 50 ALA B CA 1
ATOM 1929 C C . ALA B 1 50 ? -9.773 -5.832 -11.492 1 84.94 50 ALA B C 1
ATOM 1931 O O . ALA B 1 50 ? -9.867 -5.609 -10.281 1 84.94 50 ALA B O 1
ATOM 1932 N N . VAL B 1 51 ? -8.734 -5.402 -12.281 1 85.88 51 VAL B N 1
ATOM 1933 C CA . VAL B 1 51 ? -7.688 -4.547 -11.742 1 85.88 51 VAL B CA 1
ATOM 1934 C C . VAL B 1 51 ? -7.969 -3.092 -12.102 1 85.88 51 VAL B C 1
ATOM 1936 O O . VAL B 1 51 ? -8.094 -2.752 -13.281 1 85.88 51 VAL B O 1
ATOM 1939 N N . SER B 1 52 ? -8.148 -2.297 -11.102 1 86.06 52 SER B N 1
ATOM 1940 C CA . SER B 1 52 ? -8.258 -0.853 -11.273 1 86.06 52 SER B CA 1
ATOM 1941 C C . SER B 1 52 ? -6.898 -0.175 -11.148 1 86.06 52 SER B C 1
ATOM 1943 O O . SER B 1 52 ? -6.223 -0.311 -10.125 1 86.06 52 SER B O 1
ATOM 1945 N N . TRP B 1 53 ? -6.52 0.508 -12.172 1 84.12 53 TRP B N 1
ATOM 1946 C CA . TRP B 1 53 ? -5.254 1.235 -12.172 1 84.12 53 TRP B CA 1
ATOM 1947 C C . TRP B 1 53 ? -5.418 2.611 -11.531 1 84.12 53 TRP B C 1
ATOM 1949 O O . TRP B 1 53 ? -5.719 3.59 -12.219 1 84.12 53 TRP B O 1
ATOM 1959 N N . THR B 1 54 ? -5.148 2.633 -10.312 1 88.88 54 THR B N 1
ATOM 1960 C CA . THR B 1 54 ? -5.543 3.795 -9.523 1 88.88 54 THR B CA 1
ATOM 1961 C C . THR B 1 54 ? -4.449 4.859 -9.539 1 88.88 54 THR B C 1
ATOM 1963 O O . THR B 1 54 ? -4.734 6.051 -9.414 1 88.88 54 THR B O 1
ATOM 1966 N N . TYR B 1 55 ? -3.158 4.488 -9.641 1 89.19 55 TYR B N 1
ATOM 1967 C CA . TYR B 1 55 ? -2.062 5.449 -9.672 1 89.19 55 TYR B CA 1
ATOM 1968 C C . TYR B 1 55 ? -0.748 4.766 -10.031 1 89.19 55 TYR B C 1
ATOM 1970 O O . TYR B 1 55 ? -0.582 3.564 -9.797 1 89.19 55 TYR B O 1
ATOM 1978 N N . ALA B 1 56 ? 0.173 5.531 -10.586 1 87.25 56 ALA B N 1
ATOM 1979 C CA . ALA B 1 56 ? 1.51 5.008 -10.859 1 87.25 56 ALA B CA 1
ATOM 1980 C C . ALA B 1 56 ? 2.529 6.137 -10.961 1 87.25 56 ALA B C 1
ATOM 1982 O O . ALA B 1 56 ? 2.176 7.273 -11.289 1 87.25 56 ALA B O 1
ATOM 1983 N N . THR B 1 57 ? 3.73 5.805 -10.578 1 87.56 57 THR B N 1
ATOM 1984 C CA . THR B 1 57 ? 4.875 6.664 -10.859 1 87.56 57 THR B CA 1
ATOM 1985 C C . THR B 1 57 ? 5.832 5.988 -11.836 1 87.56 57 THR B C 1
ATOM 1987 O O . THR B 1 57 ? 5.727 4.785 -12.086 1 87.56 57 THR B O 1
ATOM 1990 N N . SER B 1 58 ? 6.812 6.852 -12.359 1 80.94 58 SER B N 1
ATOM 1991 C CA . SER B 1 58 ? 7.738 6.281 -13.328 1 80.94 58 SER B CA 1
ATOM 1992 C C . SER B 1 58 ? 9.188 6.488 -12.898 1 80.94 58 SER B C 1
ATOM 1994 O O . SER B 1 58 ? 10.117 6.086 -13.602 1 80.94 58 SER B O 1
ATOM 1996 N N . GLU B 1 59 ? 9.359 7.066 -11.875 1 85.12 59 GLU B N 1
ATOM 1997 C CA . GLU B 1 59 ? 10.711 7.281 -11.359 1 85.12 59 GLU B CA 1
ATOM 1998 C C . GLU B 1 59 ? 10.734 7.246 -9.836 1 85.12 59 GLU B C 1
ATOM 2000 O O . GLU B 1 59 ? 9.695 7.395 -9.188 1 85.12 59 GLU B O 1
ATOM 2005 N N . PHE B 1 60 ? 11.883 6.973 -9.258 1 87.62 60 PHE B N 1
ATOM 2006 C CA . PHE B 1 60 ? 12.102 6.902 -7.816 1 87.62 60 PHE B CA 1
ATOM 2007 C C . PHE B 1 60 ? 13.367 7.66 -7.426 1 87.62 60 PHE B C 1
ATOM 2009 O O . PHE B 1 60 ? 14.438 7.41 -7.977 1 87.62 60 PHE B O 1
ATOM 2016 N N . PRO B 1 61 ? 13.406 8.648 -6.496 1 91.88 61 PRO B N 1
ATOM 2017 C CA . PRO B 1 61 ? 12.172 9.156 -5.902 1 91.88 61 PRO B CA 1
ATOM 2018 C C . PRO B 1 61 ? 11.242 9.789 -6.934 1 91.88 61 PRO B C 1
ATOM 2020 O O . PRO B 1 61 ? 11.703 10.352 -7.93 1 91.88 61 PRO B O 1
ATOM 2023 N N . ALA B 1 62 ? 9.938 9.734 -6.664 1 92.25 62 ALA B N 1
ATOM 2024 C CA . ALA B 1 62 ? 8.922 10.195 -7.609 1 92.25 62 ALA B CA 1
ATOM 2025 C C . ALA B 1 62 ? 9.07 11.688 -7.895 1 92.25 62 ALA B C 1
ATOM 2027 O O . ALA B 1 62 ? 9.336 12.469 -6.984 1 92.25 62 ALA B O 1
ATOM 2028 N N . ASN B 1 63 ? 8.93 12.016 -9.148 1 91.88 63 ASN B N 1
ATOM 2029 C CA . ASN B 1 63 ? 8.836 13.414 -9.555 1 91.88 63 ASN B CA 1
ATOM 2030 C C . ASN B 1 63 ? 7.391 13.898 -9.531 1 91.88 63 ASN B C 1
ATOM 2032 O O . ASN B 1 63 ? 6.578 13.484 -10.359 1 91.88 63 ASN B O 1
ATOM 2036 N N . LEU B 1 64 ? 7.133 14.844 -8.609 1 93.38 64 LEU B N 1
ATOM 2037 C CA . LEU B 1 64 ? 5.766 15.328 -8.438 1 93.38 64 LEU B CA 1
ATOM 2038 C C . LEU B 1 64 ? 5.621 16.734 -8.984 1 93.38 64 LEU B C 1
ATOM 2040 O O . LEU B 1 64 ? 4.527 17.312 -8.945 1 93.38 64 LEU B O 1
ATOM 2044 N N . LYS B 1 65 ? 6.672 17.266 -9.461 1 89.69 65 LYS B N 1
ATOM 2045 C CA . LYS B 1 65 ? 6.668 18.656 -9.93 1 89.69 65 LYS B CA 1
ATOM 2046 C C . LYS B 1 65 ? 5.727 18.828 -11.117 1 89.69 65 LYS B C 1
ATOM 2048 O O . LYS B 1 65 ? 5.695 17.984 -12.016 1 89.69 65 LYS B O 1
ATOM 2053 N N . SER B 1 66 ? 4.922 19.891 -11.023 1 87.38 66 SER B N 1
ATOM 2054 C CA . SER B 1 66 ? 3.98 20.266 -12.078 1 87.38 66 SER B CA 1
ATOM 2055 C C . SER B 1 66 ? 3.055 19.094 -12.414 1 87.38 66 SER B C 1
ATOM 2057 O O . SER B 1 66 ? 2.697 18.906 -13.578 1 87.38 66 SER B O 1
ATOM 2059 N N . ASP B 1 67 ? 2.812 18.219 -11.484 1 87.44 67 ASP B N 1
ATOM 2060 C CA . ASP B 1 67 ? 1.893 17.094 -11.602 1 87.44 67 ASP B CA 1
ATOM 2061 C C . ASP B 1 67 ? 2.35 16.125 -12.688 1 87.44 67 ASP B C 1
ATOM 2063 O O . ASP B 1 67 ? 1.526 15.578 -13.43 1 87.44 67 ASP B O 1
ATOM 2067 N N . ALA B 1 68 ? 3.666 16.016 -12.852 1 83 68 ALA B N 1
ATOM 2068 C CA . ALA B 1 68 ? 4.25 15.117 -13.852 1 83 68 ALA B CA 1
ATOM 2069 C C . ALA B 1 68 ? 3.738 13.688 -13.68 1 83 68 ALA B C 1
ATOM 2071 O O . ALA B 1 68 ? 3.516 12.984 -14.664 1 83 68 ALA B O 1
ATOM 2072 N N . ASP B 1 69 ? 3.557 13.234 -12.531 1 83.69 69 ASP B N 1
ATOM 2073 C CA . ASP B 1 69 ? 3.072 11.891 -12.219 1 83.69 69 ASP B CA 1
ATOM 2074 C C . ASP B 1 69 ? 1.614 11.719 -12.641 1 83.69 69 ASP B C 1
ATOM 2076 O O . ASP B 1 69 ? 1.226 10.664 -13.141 1 83.69 69 ASP B O 1
ATOM 2080 N N . LEU B 1 70 ? 0.837 12.734 -12.469 1 83.44 70 LEU B N 1
ATOM 2081 C CA . LEU B 1 70 ? -0.584 12.648 -12.789 1 83.44 70 LEU B CA 1
ATOM 2082 C C . LEU B 1 70 ? -0.805 12.609 -14.297 1 83.44 70 LEU B C 1
ATOM 2084 O O . LEU B 1 70 ? -1.778 12.016 -14.773 1 83.44 70 LEU B O 1
ATOM 2088 N N . GLN B 1 71 ? 0.014 13.266 -14.969 1 72.38 71 GLN B N 1
ATOM 2089 C CA . GLN B 1 71 ? -0.087 13.289 -16.422 1 72.38 71 GLN B CA 1
ATOM 2090 C C . GLN B 1 71 ? 0.395 11.977 -17.031 1 72.38 71 GLN B C 1
ATOM 2092 O O . GLN B 1 71 ? -0.074 11.562 -18.094 1 72.38 71 GLN B O 1
ATOM 2097 N N . GLY B 1 72 ? 1.26 11.32 -16.453 1 63.81 72 GLY B N 1
ATOM 2098 C CA . GLY B 1 72 ? 1.878 10.109 -16.969 1 63.81 72 GLY B CA 1
ATOM 2099 C C . GLY B 1 72 ? 1.027 8.875 -16.75 1 63.81 72 GLY B C 1
ATOM 2100 O O . GLY B 1 72 ? 0.863 8.062 -17.672 1 63.81 72 GLY B O 1
ATOM 2101 N N . TYR B 1 73 ? 0.592 8.656 -15.68 1 63 73 TYR B N 1
ATOM 2102 C CA . TYR B 1 73 ? -0.035 7.387 -15.312 1 63 73 TYR B CA 1
ATOM 2103 C C . TYR B 1 73 ? -1.256 7.109 -16.188 1 63 73 TYR B C 1
ATOM 2105 O O . TYR B 1 73 ? -1.512 5.965 -16.547 1 63 73 TYR B O 1
ATOM 2113 N N . LEU B 1 74 ? -2.029 8.016 -16.531 1 59.28 74 LEU B N 1
ATOM 2114 C CA . LEU B 1 74 ? -3.275 7.809 -17.266 1 59.28 74 LEU B CA 1
ATOM 2115 C C . LEU B 1 74 ? -3.031 7.832 -18.766 1 59.28 74 LEU B C 1
ATOM 2117 O O . LEU B 1 74 ? -3.977 7.754 -19.562 1 59.28 74 LEU B O 1
ATOM 2121 N N . CYS B 1 75 ? -1.823 7.902 -19.047 1 55.69 75 CYS B N 1
ATOM 2122 C CA . CYS B 1 75 ? -1.631 8.055 -20.484 1 55.69 75 CYS B CA 1
ATOM 2123 C C . CYS B 1 75 ? -1.893 6.746 -21.203 1 55.69 75 CYS B C 1
ATOM 2125 O O . CYS B 1 75 ? -1.358 5.703 -20.828 1 55.69 75 CYS B O 1
ATOM 2127 N N . GLU B 1 76 ? -2.918 6.789 -22.016 1 54.72 76 GLU B N 1
ATOM 2128 C CA . GLU B 1 76 ? -3.34 5.664 -22.844 1 54.72 76 GLU B CA 1
ATOM 2129 C C . GLU B 1 76 ? -2.287 5.324 -23.891 1 54.72 76 GLU B C 1
ATOM 2131 O O . GLU B 1 76 ? -2.357 4.27 -24.531 1 54.72 76 GLU B O 1
ATOM 2136 N N . ASP B 1 77 ? -1.411 6.254 -24.078 1 55.81 77 ASP B N 1
ATOM 2137 C CA . ASP B 1 77 ? -0.354 5.984 -25.047 1 55.81 77 ASP B CA 1
ATOM 2138 C C . ASP B 1 77 ? 0.611 4.922 -24.531 1 55.81 77 ASP B C 1
ATOM 2140 O O . ASP B 1 77 ? 1.462 5.207 -23.688 1 55.81 77 ASP B O 1
ATOM 2144 N N . ARG B 1 78 ? 0.442 3.707 -25.047 1 52.06 78 ARG B N 1
ATOM 2145 C CA . ARG B 1 78 ? 1.206 2.539 -24.609 1 52.06 78 ARG B CA 1
ATOM 2146 C C . ARG B 1 78 ? 2.705 2.793 -24.734 1 52.06 78 ARG B C 1
ATOM 2148 O O . ARG B 1 78 ? 3.51 2.094 -24.109 1 52.06 78 ARG B O 1
ATOM 2155 N N . ARG B 1 79 ? 2.99 3.75 -25.531 1 52.69 79 ARG B N 1
ATOM 2156 C CA . ARG B 1 79 ? 4.398 4.039 -25.766 1 52.69 79 ARG B CA 1
ATOM 2157 C C . ARG B 1 79 ? 5.004 4.82 -24.609 1 52.69 79 ARG B C 1
ATOM 2159 O O . ARG B 1 79 ? 6.23 4.902 -24.484 1 52.69 79 ARG B O 1
ATOM 2166 N N . ARG B 1 80 ? 4.113 5.219 -23.812 1 54.56 80 ARG B N 1
ATOM 2167 C CA . ARG B 1 80 ? 4.621 6.012 -22.703 1 54.56 80 ARG B CA 1
ATOM 2168 C C . ARG B 1 80 ? 4.969 5.117 -21.516 1 54.56 80 ARG B C 1
ATOM 2170 O O . ARG B 1 80 ? 4.184 4.242 -21.141 1 54.56 80 ARG B O 1
ATOM 2177 N N . PRO B 1 81 ? 6.152 5.277 -21.047 1 51.78 81 PRO B N 1
ATOM 2178 C CA . PRO B 1 81 ? 6.648 4.375 -20.016 1 51.78 81 PRO B CA 1
ATOM 2179 C C . PRO B 1 81 ? 5.75 4.344 -18.781 1 51.78 81 PRO B C 1
ATOM 2181 O O . PRO B 1 81 ? 5.691 3.33 -18.078 1 51.78 81 PRO B O 1
ATOM 2184 N N . ASN B 1 82 ? 4.988 5.441 -18.688 1 49.75 82 ASN B N 1
ATOM 2185 C CA . ASN B 1 82 ? 4.152 5.508 -17.5 1 49.75 82 ASN B CA 1
ATOM 2186 C C . ASN B 1 82 ? 2.715 5.082 -17.797 1 49.75 82 ASN B C 1
ATOM 2188 O O . ASN B 1 82 ? 1.843 5.188 -16.938 1 49.75 82 ASN B O 1
ATOM 2192 N N . SER B 1 83 ? 2.637 4.711 -18.984 1 53.25 83 SER B N 1
ATOM 2193 C CA . SER B 1 83 ? 1.274 4.371 -19.375 1 53.25 83 SER B CA 1
ATOM 2194 C C . SER B 1 83 ? 0.803 3.098 -18.672 1 53.25 83 SER B C 1
ATOM 2196 O O . SER B 1 83 ? 1.539 2.109 -18.609 1 53.25 83 SER B O 1
ATOM 2198 N N . VAL B 1 84 ? -0.413 3.26 -17.984 1 56.44 84 VAL B N 1
ATOM 2199 C CA . VAL B 1 84 ? -1.061 2.109 -17.359 1 56.44 84 VAL B CA 1
ATOM 2200 C C . VAL B 1 84 ? -1.178 0.971 -18.375 1 56.44 84 VAL B C 1
ATOM 2202 O O . VAL B 1 84 ? -1.129 -0.204 -18 1 56.44 84 VAL B O 1
ATOM 2205 N N . LEU B 1 85 ? -1.358 1.427 -19.578 1 53.47 85 LEU B N 1
ATOM 2206 C CA . LEU B 1 85 ? -1.554 0.419 -20.609 1 53.47 85 LEU B CA 1
ATOM 2207 C C . LEU B 1 85 ? -0.239 -0.278 -20.953 1 53.47 85 LEU B C 1
ATOM 2209 O O . LEU B 1 85 ? -0.238 -1.414 -21.438 1 53.47 85 LEU B O 1
ATOM 2213 N N . ASN B 1 86 ? 0.71 0.547 -20.875 1 49.47 86 ASN B N 1
ATOM 2214 C CA . ASN B 1 86 ? 2.012 -0.099 -21 1 49.47 86 ASN B CA 1
ATOM 2215 C C . ASN B 1 86 ? 2.342 -0.947 -19.781 1 49.47 86 ASN B C 1
ATOM 2217 O O . ASN B 1 86 ? 2.934 -2.02 -19.906 1 49.47 86 ASN B O 1
ATOM 2221 N N . THR B 1 87 ? 1.993 -0.361 -18.688 1 46.22 87 THR B N 1
ATOM 2222 C CA . THR B 1 87 ? 2.232 -1.057 -17.422 1 46.22 87 THR B CA 1
ATOM 2223 C C . THR B 1 87 ? 1.257 -2.217 -17.25 1 46.22 87 THR B C 1
ATOM 2225 O O . THR B 1 87 ? 1.491 -3.119 -16.453 1 46.22 87 THR B O 1
ATOM 2228 N N . GLY B 1 88 ? 0.047 -1.892 -17.734 1 45.31 88 GLY B N 1
ATOM 2229 C CA . GLY B 1 88 ? -0.899 -2.992 -17.656 1 45.31 88 GLY B CA 1
ATOM 2230 C C . GLY B 1 88 ? -0.275 -4.34 -17.953 1 45.31 88 GLY B C 1
ATOM 2231 O O . GLY B 1 88 ? -0.723 -5.367 -17.438 1 45.31 88 GLY B O 1
ATOM 2232 N N . SER B 1 89 ? 0.444 -4.211 -19 1 41.12 89 SER B N 1
ATOM 2233 C CA . SER B 1 89 ? 1.146 -5.445 -19.344 1 41.12 89 SER B CA 1
ATOM 2234 C C . SER B 1 89 ? 2.262 -5.738 -18.344 1 41.12 89 SER B C 1
ATOM 2236 O O . SER B 1 89 ? 2.656 -6.891 -18.172 1 41.12 89 SER B O 1
ATOM 2238 N N . ARG B 1 90 ? 2.797 -4.598 -17.938 1 48 90 ARG B N 1
ATOM 2239 C CA . ARG B 1 90 ? 3.93 -4.793 -17.031 1 48 90 ARG B CA 1
ATOM 2240 C C . ARG B 1 90 ? 3.531 -4.535 -15.586 1 48 90 ARG B C 1
ATOM 2242 O O . ARG B 1 90 ? 2.945 -3.494 -15.281 1 48 90 ARG B O 1
ATOM 2249 N N . ILE B 1 91 ? 3.268 -5.516 -14.805 1 54.69 91 ILE B N 1
ATOM 2250 C CA . ILE B 1 91 ? 2.971 -5.508 -13.375 1 54.69 91 ILE B CA 1
ATOM 2251 C C . ILE B 1 91 ? 3.887 -4.516 -12.664 1 54.69 91 ILE B C 1
ATOM 2253 O O . ILE B 1 91 ? 3.504 -3.928 -11.648 1 54.69 91 ILE B O 1
ATOM 2257 N N . VAL B 1 92 ? 5.098 -4.289 -13.266 1 56.41 92 VAL B N 1
ATOM 2258 C CA . VAL B 1 92 ? 6.02 -3.4 -12.57 1 56.41 92 VAL B CA 1
ATOM 2259 C C . VAL B 1 92 ? 6.75 -2.518 -13.578 1 56.41 92 VAL B C 1
ATOM 2261 O O . VAL B 1 92 ? 7.125 -2.977 -14.656 1 56.41 92 VAL B O 1
ATOM 2264 N N . ASN B 1 93 ? 6.723 -1.155 -13.375 1 63.59 93 ASN B N 1
ATOM 2265 C CA . ASN B 1 93 ? 7.602 -0.269 -14.133 1 63.59 93 ASN B CA 1
ATOM 2266 C C . ASN B 1 93 ? 8.969 -0.129 -13.461 1 63.59 93 ASN B C 1
ATOM 2268 O O . ASN B 1 93 ? 9.062 -0.137 -12.227 1 63.59 93 ASN B O 1
ATOM 2272 N N . GLU B 1 94 ? 10.055 -0.222 -14.258 1 67.56 94 GLU B N 1
ATOM 2273 C CA . GLU B 1 94 ? 11.422 -0.258 -13.734 1 67.56 94 GLU B CA 1
ATOM 2274 C C . GLU B 1 94 ? 11.734 0.999 -12.922 1 67.56 94 GLU B C 1
ATOM 2276 O O . GLU B 1 94 ? 12.586 0.976 -12.039 1 67.56 94 GLU B O 1
ATOM 2281 N N . GLY B 1 95 ? 10.891 1.892 -13.016 1 75.94 95 GLY B N 1
ATOM 2282 C CA . GLY B 1 95 ? 11.359 3.105 -12.367 1 75.94 95 GLY B CA 1
ATOM 2283 C C . GLY B 1 95 ? 10.344 3.699 -11.406 1 75.94 95 GLY B C 1
ATOM 2284 O O . GLY B 1 95 ? 10.555 4.785 -10.859 1 75.94 95 GLY B O 1
ATOM 2285 N N . GLY B 1 96 ? 9.344 2.93 -11.156 1 86.25 96 GLY B N 1
ATOM 2286 C CA . GLY B 1 96 ? 8.344 3.561 -10.312 1 86.25 96 GLY B CA 1
ATOM 2287 C C . GLY B 1 96 ? 7.488 2.564 -9.555 1 86.25 96 GLY B C 1
ATOM 2288 O O . GLY B 1 96 ? 7.918 1.438 -9.297 1 86.25 96 GLY B O 1
ATOM 2289 N N . ILE B 1 97 ? 6.441 3.107 -9.023 1 89.75 97 ILE B N 1
ATOM 2290 C CA . ILE B 1 97 ? 5.508 2.357 -8.195 1 89.75 97 ILE B CA 1
ATOM 2291 C C . ILE B 1 97 ? 4.137 2.314 -8.859 1 89.75 97 ILE B C 1
ATOM 2293 O O . ILE B 1 97 ? 3.67 3.32 -9.406 1 89.75 97 ILE B O 1
ATOM 2297 N N . ILE B 1 98 ? 3.559 1.107 -8.805 1 88.5 98 ILE B N 1
ATOM 2298 C CA . ILE B 1 98 ? 2.184 0.96 -9.266 1 88.5 98 ILE B CA 1
ATOM 2299 C C . ILE B 1 98 ? 1.257 0.736 -8.078 1 88.5 98 ILE B C 1
ATOM 2301 O O . ILE B 1 98 ? 1.57 -0.048 -7.176 1 88.5 98 ILE B O 1
ATOM 2305 N N . PHE B 1 99 ? 0.18 1.465 -8.078 1 91.62 99 PHE B N 1
ATOM 2306 C CA . PHE B 1 99 ? -0.852 1.39 -7.051 1 91.62 99 PHE B CA 1
ATOM 2307 C C . PHE B 1 99 ? -2.184 0.952 -7.652 1 91.62 99 PHE B C 1
ATOM 2309 O O . PHE B 1 99 ? -2.768 1.667 -8.469 1 91.62 99 PHE B O 1
ATOM 2316 N N . ASN B 1 100 ? -2.68 -0.304 -7.195 1 91.31 100 ASN B N 1
ATOM 2317 C CA . ASN B 1 100 ? -3.873 -0.87 -7.816 1 91.31 100 ASN B CA 1
ATOM 2318 C C . ASN B 1 100 ? -4.898 -1.296 -6.77 1 91.31 100 ASN B C 1
ATOM 2320 O O . ASN B 1 100 ? -4.543 -1.584 -5.625 1 91.31 100 ASN B O 1
ATOM 2324 N N . THR B 1 101 ? -6.117 -1.246 -7.23 1 93.12 101 THR B N 1
ATOM 2325 C CA . THR B 1 101 ? -7.203 -1.915 -6.523 1 93.12 101 THR B CA 1
ATOM 2326 C C . THR B 1 101 ? -7.77 -3.059 -7.359 1 93.12 101 THR B C 1
ATOM 2328 O O . THR B 1 101 ? -8.07 -2.879 -8.539 1 93.12 101 THR B O 1
ATOM 2331 N N . THR B 1 102 ? -7.926 -4.223 -6.75 1 92.62 102 THR B N 1
ATOM 2332 C CA . THR B 1 102 ? -8.43 -5.387 -7.477 1 92.62 102 THR B CA 1
ATOM 2333 C C . THR B 1 102 ? -9.688 -5.938 -6.816 1 92.62 102 THR B C 1
ATOM 2335 O O . THR B 1 102 ? -9.695 -6.211 -5.613 1 92.62 102 THR B O 1
ATOM 2338 N N . ASN B 1 103 ? -10.719 -6.074 -7.613 1 93.19 103 ASN B N 1
ATOM 2339 C CA . ASN B 1 103 ? -11.945 -6.742 -7.18 1 93.19 103 ASN B CA 1
ATOM 2340 C C . ASN B 1 103 ? -12.008 -8.18 -7.684 1 93.19 103 ASN B C 1
ATOM 2342 O O . ASN B 1 103 ? -11.664 -8.453 -8.836 1 93.19 103 ASN B O 1
ATOM 2346 N N . PHE B 1 104 ? -12.453 -9.062 -6.789 1 93.19 104 PHE B N 1
ATOM 2347 C CA . PHE B 1 104 ? -12.609 -10.477 -7.121 1 93.19 104 PHE B CA 1
ATOM 2348 C C . PHE B 1 104 ? -14.062 -10.906 -6.977 1 93.19 104 PHE B C 1
ATOM 2350 O O . PHE B 1 104 ? -14.672 -10.711 -5.926 1 93.19 104 PHE B O 1
ATOM 2357 N N . ALA B 1 105 ? -14.57 -11.531 -8.016 1 92.5 105 ALA B N 1
ATOM 2358 C CA . ALA B 1 105 ? -15.867 -12.195 -7.891 1 92.5 105 ALA B CA 1
ATOM 2359 C C . ALA B 1 105 ? -15.766 -13.438 -7.004 1 92.5 105 ALA B C 1
ATOM 2361 O O . ALA B 1 105 ? -14.672 -13.977 -6.801 1 92.5 105 ALA B O 1
ATOM 2362 N N . PRO B 1 106 ? -16.938 -13.852 -6.48 1 94.12 106 PRO B N 1
ATOM 2363 C CA . PRO B 1 106 ? -16.922 -15.094 -5.703 1 94.12 106 PRO B CA 1
ATOM 2364 C C . PRO B 1 106 ? -16.359 -16.281 -6.492 1 94.12 106 PRO B C 1
ATOM 2366 O O . PRO B 1 106 ? -16.656 -16.422 -7.68 1 94.12 106 PRO B O 1
ATOM 2369 N N . GLY B 1 107 ? -15.492 -16.969 -5.855 1 94 107 GLY B N 1
ATOM 2370 C CA . GLY B 1 107 ? -15 -18.219 -6.414 1 94 107 GLY B CA 1
ATOM 2371 C C . GLY B 1 107 ? -13.914 -18.031 -7.449 1 94 107 GLY B C 1
ATOM 2372 O O . GLY B 1 107 ? -13.438 -19 -8.055 1 94 107 GLY B O 1
ATOM 2373 N N . THR B 1 108 ? -13.422 -16.844 -7.594 1 92.62 108 THR B N 1
ATOM 2374 C CA . THR B 1 108 ? -12.438 -16.547 -8.625 1 92.62 108 THR B CA 1
ATOM 2375 C C . THR B 1 108 ? -11.023 -16.797 -8.117 1 92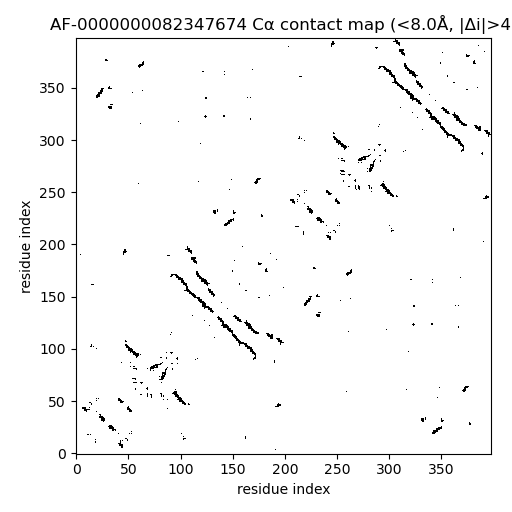.62 108 THR B C 1
ATOM 2377 O O . THR B 1 108 ? -10.695 -16.438 -6.98 1 92.62 108 THR B O 1
ATOM 2380 N N . GLU B 1 109 ? -10.203 -17.391 -8.992 1 93.81 109 GLU B N 1
ATOM 2381 C CA . GLU B 1 109 ? -8.781 -17.547 -8.688 1 93.81 109 GLU B CA 1
ATOM 2382 C C . GLU B 1 109 ? -7.91 -17.031 -9.82 1 93.81 109 GLU B C 1
ATOM 2384 O O . GLU B 1 109 ? -8.289 -17.109 -10.992 1 93.81 109 GLU B O 1
ATOM 2389 N N . THR B 1 110 ? -6.805 -16.531 -9.484 1 91.06 110 THR B N 1
ATOM 2390 C CA . THR B 1 110 ? -5.824 -16.109 -10.477 1 91.06 110 THR B CA 1
ATOM 2391 C C . THR B 1 110 ? -4.965 -17.281 -10.922 1 91.06 110 THR B C 1
ATOM 2393 O O . THR B 1 110 ? -5.047 -18.375 -10.344 1 91.06 110 THR B O 1
ATOM 2396 N N . VAL B 1 111 ? -4.207 -17.047 -11.992 1 88.56 111 VAL B N 1
ATOM 2397 C CA . VAL B 1 111 ? -3.229 -18.062 -12.383 1 88.56 111 VAL B CA 1
ATOM 2398 C C . VAL B 1 111 ? -2.049 -18.047 -11.414 1 88.56 111 VAL B C 1
ATOM 2400 O O . VAL B 1 111 ? -1.767 -17.016 -10.789 1 88.56 111 VAL B O 1
ATOM 2403 N N . MET B 1 112 ? -1.517 -19.25 -11.25 1 93 112 MET B N 1
ATOM 2404 C CA . MET B 1 112 ? -0.235 -19.312 -10.555 1 93 112 MET B CA 1
ATOM 2405 C C . MET B 1 112 ? 0.84 -18.562 -11.328 1 93 112 MET B C 1
ATOM 2407 O O . MET B 1 112 ? 1.078 -18.844 -12.508 1 93 112 MET B O 1
ATOM 2411 N N . HIS B 1 113 ? 1.521 -17.531 -10.625 1 91.19 113 HIS B N 1
ATOM 2412 C CA . HIS B 1 113 ? 2.469 -16.703 -11.359 1 91.19 113 HIS B CA 1
ATOM 2413 C C . HIS B 1 113 ? 3.514 -16.094 -10.43 1 91.19 113 HIS B C 1
ATOM 2415 O O . HIS B 1 113 ? 3.346 -16.109 -9.203 1 91.19 113 HIS B O 1
ATOM 2421 N N . ARG B 1 114 ? 4.605 -15.68 -11.07 1 91.06 114 ARG B N 1
ATOM 2422 C CA . ARG B 1 114 ? 5.688 -14.977 -10.391 1 91.06 114 ARG B CA 1
ATOM 2423 C C . ARG B 1 114 ? 6.125 -13.742 -11.18 1 91.06 114 ARG B C 1
ATOM 2425 O O . ARG B 1 114 ? 6.242 -13.797 -12.406 1 91.06 114 ARG B O 1
ATOM 2432 N N . THR B 1 115 ? 6.195 -12.664 -10.477 1 87.12 115 THR B N 1
ATOM 2433 C CA . THR B 1 115 ? 6.836 -11.461 -11 1 87.12 115 THR B CA 1
ATOM 2434 C C . THR B 1 115 ? 8.148 -11.18 -10.273 1 87.12 115 THR B C 1
ATOM 2436 O O . THR B 1 115 ? 8.383 -11.711 -9.188 1 87.12 115 THR B O 1
ATOM 2439 N N . VAL B 1 116 ? 9.062 -10.43 -11.023 1 89.19 116 VAL B N 1
ATOM 2440 C CA . VAL B 1 116 ? 10.281 -9.984 -10.359 1 89.19 116 VAL B CA 1
ATOM 2441 C C . VAL B 1 116 ? 10.062 -8.602 -9.75 1 89.19 116 VAL B C 1
ATOM 2443 O O . VAL B 1 116 ? 10.516 -7.594 -10.297 1 89.19 116 VAL B O 1
ATOM 2446 N N . SER B 1 117 ? 9.32 -8.594 -8.711 1 92 117 SER B N 1
ATOM 2447 C CA . SER B 1 117 ? 8.906 -7.383 -8.008 1 92 117 SER B CA 1
ATOM 2448 C C . SER B 1 117 ? 8.758 -7.637 -6.512 1 92 117 SER B C 1
ATOM 2450 O O . SER B 1 117 ? 8.875 -8.773 -6.055 1 92 117 SER B O 1
ATOM 2452 N N . LEU B 1 118 ? 8.734 -6.613 -5.809 1 94.75 118 LEU B N 1
ATOM 2453 C CA . LEU B 1 118 ? 8.305 -6.598 -4.414 1 94.75 118 LEU B CA 1
ATOM 2454 C C . LEU B 1 118 ? 6.922 -5.973 -4.277 1 94.75 118 LEU B C 1
ATOM 2456 O O . LEU B 1 118 ? 6.742 -4.785 -4.555 1 94.75 118 LEU B O 1
ATOM 2460 N N . ASP B 1 119 ? 5.965 -6.84 -3.863 1 95.31 119 ASP B N 1
ATOM 2461 C CA . ASP B 1 119 ? 4.578 -6.379 -3.814 1 95.31 119 ASP B CA 1
ATOM 2462 C C . ASP B 1 119 ? 4.078 -6.297 -2.373 1 95.31 119 ASP B C 1
ATOM 2464 O O . ASP B 1 119 ? 4.371 -7.172 -1.559 1 95.31 119 ASP B O 1
ATOM 2468 N N . PHE B 1 120 ? 3.375 -5.234 -2.123 1 96.94 120 PHE B N 1
ATOM 2469 C CA . PHE B 1 120 ? 2.631 -5.051 -0.881 1 96.94 120 PHE B CA 1
ATOM 2470 C C . PHE B 1 120 ? 1.131 -5.152 -1.128 1 96.94 120 PHE B C 1
ATOM 2472 O O . PHE B 1 120 ? 0.572 -4.383 -1.913 1 96.94 120 PHE B O 1
ATOM 2479 N N . VAL B 1 121 ? 0.509 -6.109 -0.448 1 97.69 121 VAL B N 1
ATOM 2480 C CA . VAL B 1 121 ? -0.901 -6.367 -0.719 1 97.69 121 VAL B CA 1
ATOM 2481 C C . VAL B 1 121 ? -1.694 -6.332 0.586 1 97.69 121 VAL B C 1
ATOM 2483 O O . VAL B 1 121 ? -1.265 -6.891 1.597 1 97.69 121 VAL B O 1
ATOM 2486 N N . ALA B 1 122 ? -2.791 -5.691 0.601 1 97.94 122 ALA B N 1
ATOM 2487 C CA . ALA B 1 122 ? -3.719 -5.68 1.729 1 97.94 122 ALA B CA 1
ATOM 2488 C C . ALA B 1 122 ? -5.105 -6.152 1.305 1 97.94 122 ALA B C 1
ATOM 2490 O O . ALA B 1 122 ? -5.633 -5.711 0.281 1 97.94 122 ALA B O 1
ATOM 2491 N N . VAL B 1 123 ? -5.668 -7.051 2.098 1 97.94 123 VAL B N 1
ATOM 2492 C CA . VAL B 1 123 ? -7.078 -7.387 1.918 1 97.94 123 VAL B CA 1
ATOM 2493 C C . VAL B 1 123 ? -7.949 -6.328 2.59 1 97.94 123 VAL B C 1
ATOM 2495 O O . VAL B 1 123 ? -7.777 -6.031 3.773 1 97.94 123 VAL B O 1
ATOM 2498 N N . VAL B 1 124 ? -8.906 -5.812 1.836 1 96.44 124 VAL B N 1
ATOM 2499 C CA . VAL B 1 124 ? -9.648 -4.676 2.381 1 96.44 124 VAL B CA 1
ATOM 2500 C C . VAL B 1 124 ? -11.117 -5.051 2.549 1 96.44 124 VAL B C 1
ATOM 2502 O O . VAL B 1 124 ? -11.797 -4.531 3.438 1 96.44 124 VAL B O 1
ATOM 2505 N N . GLU B 1 125 ? -11.664 -5.828 1.729 1 95.06 125 GLU B N 1
ATOM 2506 C CA . GLU B 1 125 ? -13.023 -6.336 1.816 1 95.06 125 GLU B CA 1
ATOM 2507 C C . GLU B 1 125 ? -13.094 -7.816 1.45 1 95.06 125 GLU B C 1
ATOM 2509 O O . GLU B 1 125 ? -12.422 -8.258 0.513 1 95.06 125 GLU B O 1
ATOM 2514 N N . GLY B 1 126 ? -13.953 -8.531 2.203 1 95.31 126 GLY B N 1
ATOM 2515 C CA . GLY B 1 126 ? -14.016 -9.969 1.975 1 95.31 126 GLY B CA 1
ATOM 2516 C C . GLY B 1 126 ? -12.789 -10.703 2.473 1 95.31 126 GLY B C 1
ATOM 2517 O O . GLY B 1 126 ? -11.945 -10.125 3.166 1 95.31 126 GLY B O 1
ATOM 2518 N N . GLU B 1 127 ? -12.82 -11.992 2.193 1 97.31 127 GLU B N 1
ATOM 2519 C CA . GLU B 1 127 ? -11.68 -12.836 2.537 1 97.31 127 GLU B CA 1
ATOM 2520 C C . GLU B 1 127 ? -10.961 -13.328 1.283 1 97.31 127 GLU B C 1
ATOM 2522 O O . GLU B 1 127 ? -11.586 -13.508 0.235 1 97.31 127 GLU B O 1
ATOM 2527 N N . MET B 1 128 ? -9.695 -13.492 1.467 1 98.19 128 MET B N 1
ATOM 2528 C CA . MET B 1 128 ? -8.891 -14 0.359 1 98.19 128 MET B CA 1
ATOM 2529 C C . MET B 1 128 ? -8.023 -15.172 0.805 1 98.19 128 MET B C 1
ATOM 2531 O O . MET B 1 128 ? -7.723 -15.312 1.991 1 98.19 128 MET B O 1
ATOM 2535 N N . GLU B 1 129 ? -7.719 -15.984 -0.114 1 98.69 129 GLU B N 1
ATOM 2536 C CA . GLU B 1 129 ? -6.738 -17.047 0.102 1 98.69 129 GLU B CA 1
ATOM 2537 C C . GLU B 1 129 ? -5.527 -16.875 -0.812 1 98.69 129 GLU B C 1
ATOM 2539 O O . GLU B 1 129 ? -5.68 -16.625 -2.01 1 98.69 129 GLU B O 1
ATOM 2544 N N . LEU B 1 130 ? -4.363 -16.938 -0.227 1 98.62 130 LEU B N 1
ATOM 2545 C CA . LEU B 1 130 ? -3.107 -16.953 -0.965 1 98.62 130 LEU B CA 1
ATOM 2546 C C . LEU B 1 130 ? -2.508 -18.359 -0.988 1 98.62 130 LEU B C 1
ATOM 2548 O O . LEU B 1 130 ? -2.365 -19 0.058 1 98.62 130 LEU B O 1
ATOM 2552 N N . GLU B 1 131 ? -2.225 -18.797 -2.174 1 98.25 131 GLU B N 1
ATOM 2553 C CA . GLU B 1 131 ? -1.586 -20.109 -2.336 1 98.25 131 GLU B CA 1
ATOM 2554 C C . GLU B 1 131 ? -0.229 -19.969 -3.021 1 98.25 131 GLU B C 1
ATOM 2556 O O . GLU B 1 131 ? -0.095 -19.25 -4.012 1 98.25 131 GLU B O 1
ATOM 2561 N N . LEU B 1 132 ? 0.765 -20.672 -2.445 1 98.25 132 LEU B N 1
ATOM 2562 C CA . LEU B 1 132 ? 2.104 -20.703 -3.023 1 98.25 132 LEU B CA 1
ATOM 2563 C C . LEU B 1 132 ? 2.346 -22.016 -3.762 1 98.25 132 LEU B C 1
ATOM 2565 O O . LEU B 1 132 ? 1.583 -22.969 -3.604 1 98.25 132 LEU B O 1
ATOM 2569 N N . ASP B 1 133 ? 3.381 -22.031 -4.59 1 96.38 133 ASP B N 1
ATOM 2570 C CA . ASP B 1 133 ? 3.633 -23.219 -5.398 1 96.38 133 ASP B CA 1
ATOM 2571 C C . ASP B 1 133 ? 4.145 -24.375 -4.539 1 96.38 133 ASP B C 1
ATOM 2573 O O . ASP B 1 133 ? 4.199 -25.516 -4.992 1 96.38 133 ASP B O 1
ATOM 2577 N N . SER B 1 134 ? 4.523 -24.172 -3.379 1 97 134 SER B N 1
ATOM 2578 C CA . SER B 1 134 ? 4.863 -25.219 -2.418 1 97 134 SER B CA 1
ATOM 2579 C C . SER B 1 134 ? 3.621 -25.969 -1.955 1 97 134 SER B C 1
ATOM 2581 O O . SER B 1 134 ? 3.723 -27.031 -1.349 1 97 134 SER B O 1
ATOM 2583 N N . GLY B 1 135 ? 2.516 -25.328 -2.156 1 97.12 135 GLY B N 1
ATOM 2584 C CA . GLY B 1 135 ? 1.268 -25.875 -1.645 1 97.12 135 GLY B CA 1
ATOM 2585 C C . GLY B 1 135 ? 0.795 -25.188 -0.376 1 97.12 135 GLY B C 1
ATOM 2586 O O . GLY B 1 135 ? -0.334 -25.391 0.069 1 97.12 135 GLY B O 1
ATOM 2587 N N . GLU B 1 136 ? 1.638 -24.359 0.22 1 97.81 136 GLU B N 1
ATOM 2588 C CA . GLU B 1 136 ? 1.223 -23.594 1.391 1 97.81 136 GLU B CA 1
ATOM 2589 C C . GLU B 1 136 ? 0.098 -22.625 1.044 1 97.81 136 GLU B C 1
ATOM 2591 O O . GLU B 1 136 ? 0.108 -22.016 -0.026 1 97.81 136 GLU B O 1
ATOM 2596 N N . LYS B 1 137 ? -0.855 -22.531 1.951 1 98.06 137 LYS B N 1
ATOM 2597 C CA . LYS B 1 137 ? -1.987 -21.625 1.79 1 98.06 137 LYS B CA 1
ATOM 2598 C C . LYS B 1 137 ? -2.18 -20.766 3.033 1 98.06 137 LYS B C 1
ATOM 2600 O O . LYS B 1 137 ? -1.814 -21.172 4.141 1 98.06 137 LYS B O 1
ATOM 2605 N N . MET B 1 138 ? -2.744 -19.641 2.803 1 97.81 138 MET B N 1
ATOM 2606 C CA . MET B 1 138 ? -3.062 -18.719 3.887 1 97.81 138 MET B CA 1
ATOM 2607 C C . MET B 1 138 ? -4.387 -18.016 3.627 1 97.81 138 MET B C 1
ATOM 2609 O O . MET B 1 138 ? -4.602 -17.453 2.545 1 97.81 138 MET B O 1
ATOM 2613 N N . ARG B 1 139 ? -5.285 -18.094 4.609 1 98.25 139 ARG B N 1
ATOM 2614 C CA . ARG B 1 139 ? -6.5 -17.297 4.559 1 98.25 139 ARG B CA 1
ATOM 2615 C C . ARG B 1 139 ? -6.273 -15.906 5.156 1 98.25 139 ARG B C 1
ATOM 2617 O O . ARG B 1 139 ? -5.707 -15.781 6.246 1 98.25 139 ARG B O 1
ATOM 2624 N N . LEU B 1 140 ? -6.73 -14.922 4.461 1 97.94 140 LEU B N 1
ATOM 2625 C CA . LEU B 1 140 ? -6.535 -13.539 4.879 1 97.94 140 LEU B CA 1
ATOM 2626 C C . LEU B 1 140 ? -7.875 -12.82 5.02 1 97.94 140 LEU B C 1
ATOM 2628 O O . LEU B 1 140 ? -8.766 -12.992 4.184 1 97.94 140 LEU B O 1
ATOM 2632 N N . LYS B 1 141 ? -7.992 -12.078 6.055 1 96.56 141 LYS B N 1
ATOM 2633 C CA . LYS B 1 141 ? -9.156 -11.25 6.332 1 96.56 141 LYS B CA 1
ATOM 2634 C C . LYS B 1 141 ? -8.844 -9.773 6.117 1 96.56 141 LYS B C 1
ATOM 2636 O O . LYS B 1 141 ? -7.68 -9.391 6.02 1 96.56 141 LYS B O 1
ATOM 2641 N N . PRO B 1 142 ? -9.961 -8.969 6.035 1 95.75 142 PRO B N 1
ATOM 2642 C CA . PRO B 1 142 ? -9.68 -7.535 5.926 1 95.75 142 PRO B CA 1
ATOM 2643 C C . PRO B 1 142 ? -8.734 -7.035 7.02 1 95.75 142 PRO B C 1
ATOM 2645 O O . PRO B 1 142 ? -8.938 -7.344 8.195 1 95.75 142 PRO B O 1
ATOM 2648 N N . GLY B 1 143 ? -7.719 -6.316 6.562 1 94.62 143 GLY B N 1
ATOM 2649 C CA . GLY B 1 143 ? -6.715 -5.832 7.496 1 94.62 143 GLY B CA 1
ATOM 2650 C C . GLY B 1 143 ? -5.43 -6.637 7.457 1 94.62 143 GLY B C 1
ATOM 2651 O O . GLY B 1 143 ? -4.383 -6.168 7.906 1 94.62 143 GLY B O 1
ATOM 2652 N N . ASP B 1 144 ? -5.516 -7.863 6.961 1 96.19 144 ASP B N 1
ATOM 2653 C CA . ASP B 1 144 ? -4.305 -8.656 6.777 1 96.19 144 ASP B CA 1
ATOM 2654 C C . ASP B 1 144 ? -3.529 -8.188 5.547 1 96.19 144 ASP B C 1
ATOM 2656 O O . ASP B 1 144 ? -4.121 -7.73 4.566 1 96.19 144 ASP B O 1
ATOM 2660 N N . SER B 1 145 ? -2.193 -8.289 5.668 1 97.56 145 SER B N 1
ATOM 2661 C CA . SER B 1 145 ? -1.378 -7.848 4.543 1 97.56 145 SER B CA 1
ATOM 2662 C C . SER B 1 145 ? -0.286 -8.859 4.219 1 97.56 145 SER B C 1
ATOM 2664 O O . SER B 1 145 ? 0.059 -9.695 5.055 1 97.56 145 SER B O 1
ATOM 2666 N N . ILE B 1 146 ? 0.182 -8.828 3 1 98.12 146 ILE B N 1
ATOM 2667 C CA . ILE B 1 146 ? 1.234 -9.695 2.482 1 98.12 146 ILE B CA 1
ATOM 2668 C C . ILE B 1 146 ? 2.363 -8.844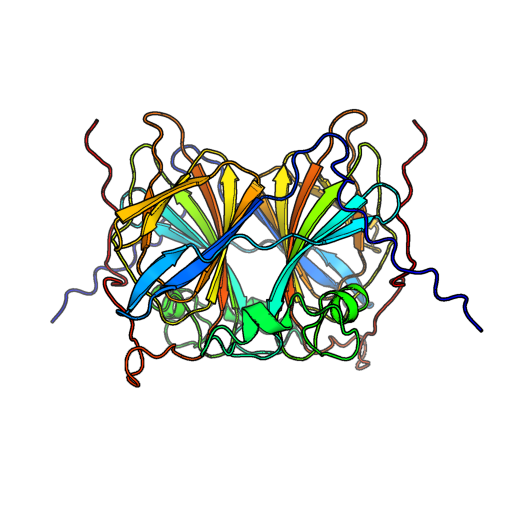 1.9 1 98.12 146 ILE B C 1
ATOM 2670 O O . ILE B 1 146 ? 2.111 -7.875 1.182 1 98.12 146 ILE B O 1
ATOM 2674 N N . VAL B 1 147 ? 3.539 -9.102 2.312 1 97.38 147 VAL B N 1
ATOM 2675 C CA . VAL B 1 147 ? 4.727 -8.695 1.567 1 97.38 147 VAL B CA 1
ATOM 2676 C C . VAL B 1 147 ? 5.18 -9.836 0.657 1 97.38 147 VAL B C 1
ATOM 2678 O O . VAL B 1 147 ? 5.73 -10.836 1.128 1 97.38 147 VAL B O 1
ATOM 2681 N N . GLN B 1 148 ? 4.891 -9.672 -0.6 1 97.31 148 GLN B N 1
ATOM 2682 C CA . GLN B 1 148 ? 5.145 -10.711 -1.595 1 97.31 148 GLN B CA 1
ATOM 2683 C C . GLN B 1 148 ? 6.512 -10.531 -2.242 1 97.31 148 GLN B C 1
ATOM 2685 O O . GLN B 1 148 ? 6.707 -9.617 -3.053 1 97.31 148 GLN B O 1
ATOM 2690 N N . ARG B 1 149 ? 7.488 -11.422 -1.927 1 96.62 149 ARG B N 1
ATOM 2691 C CA . ARG B 1 149 ? 8.875 -11.32 -2.371 1 96.62 149 ARG B CA 1
ATOM 2692 C C . ARG B 1 149 ? 9.164 -12.305 -3.496 1 96.62 149 ARG B C 1
ATOM 2694 O O . ARG B 1 149 ? 9.805 -13.344 -3.275 1 96.62 149 ARG B O 1
ATOM 2701 N N . GLN B 1 150 ? 8.711 -11.922 -4.684 1 94.81 150 GLN B N 1
ATOM 2702 C CA . GLN B 1 150 ? 9 -12.617 -5.934 1 94.81 150 GLN B CA 1
ATOM 2703 C C . GLN B 1 150 ? 8.664 -14.102 -5.828 1 94.81 150 GLN B C 1
ATOM 2705 O O . GLN B 1 150 ? 9.398 -14.953 -6.336 1 94.81 150 GLN B O 1
ATOM 2710 N N . THR B 1 151 ? 7.629 -14.438 -5.156 1 96.44 151 THR B N 1
ATOM 2711 C CA . THR B 1 151 ? 7.207 -15.828 -5 1 96.44 151 THR B CA 1
ATOM 2712 C C . THR B 1 151 ? 6.137 -16.188 -6.023 1 96.44 151 THR B C 1
ATOM 2714 O O . THR B 1 151 ? 5.332 -15.344 -6.414 1 96.44 151 THR B O 1
ATOM 2717 N N . ASN B 1 152 ? 6.199 -17.422 -6.465 1 95.69 152 ASN B N 1
ATOM 2718 C CA . ASN B 1 152 ? 5.086 -17.953 -7.242 1 95.69 152 ASN B CA 1
ATOM 2719 C C . ASN B 1 152 ? 3.828 -18.109 -6.391 1 95.69 152 ASN B C 1
ATOM 2721 O O . ASN B 1 152 ? 3.857 -18.75 -5.34 1 95.69 152 ASN B O 1
ATOM 2725 N N . HIS B 1 153 ? 2.756 -17.516 -6.883 1 96.75 153 HIS B N 1
ATOM 2726 C CA . HIS B 1 153 ? 1.576 -17.453 -6.027 1 96.75 153 HIS B CA 1
ATOM 2727 C C . HIS B 1 153 ? 0.301 -17.328 -6.855 1 96.75 153 HIS B C 1
ATOM 2729 O O . HIS B 1 153 ? 0.352 -16.969 -8.039 1 96.75 153 HIS B O 1
ATOM 2735 N N . LEU B 1 154 ? -0.788 -17.719 -6.273 1 95.56 154 LEU B N 1
ATOM 2736 C CA . LEU B 1 154 ? -2.127 -17.469 -6.797 1 95.56 154 LEU B CA 1
ATOM 2737 C C . LEU B 1 154 ? -3.051 -16.953 -5.703 1 95.56 154 LEU B C 1
ATOM 2739 O O . LEU B 1 154 ? -2.949 -17.359 -4.547 1 95.56 154 LEU B O 1
ATOM 2743 N N . TRP B 1 155 ? -3.92 -16.031 -6.105 1 96.81 155 TRP B N 1
ATOM 2744 C CA . TRP B 1 155 ? -4.961 -15.508 -5.227 1 96.81 155 TRP B CA 1
ATOM 2745 C C . TRP B 1 155 ? -6.312 -16.141 -5.547 1 96.81 155 TRP B C 1
ATOM 2747 O O . TRP B 1 155 ? -6.637 -16.359 -6.719 1 96.81 155 TRP B O 1
ATOM 2757 N N . ARG B 1 156 ? -7.109 -16.359 -4.492 1 97.25 156 ARG B N 1
ATOM 2758 C CA . ARG B 1 156 ? -8.453 -16.906 -4.66 1 97.25 156 ARG B CA 1
ATOM 2759 C C . ARG B 1 156 ? -9.445 -16.234 -3.713 1 97.25 156 ARG B C 1
ATOM 2761 O O . ARG B 1 156 ? -9.148 -16.047 -2.533 1 97.25 156 ARG B O 1
ATOM 2768 N N . ASN B 1 157 ? -10.57 -15.797 -4.23 1 97.5 157 ASN B N 1
ATOM 2769 C CA . ASN B 1 157 ? -11.727 -15.547 -3.385 1 97.5 157 ASN B CA 1
ATOM 2770 C C . ASN B 1 157 ? -12.477 -16.844 -3.057 1 97.5 157 ASN B C 1
ATOM 2772 O O . ASN B 1 157 ? -13.195 -17.375 -3.9 1 97.5 157 ASN B O 1
ATOM 2776 N N . PRO B 1 158 ? -12.336 -17.234 -1.826 1 97.38 158 PRO B N 1
ATOM 2777 C CA . PRO B 1 158 ? -12.914 -18.547 -1.507 1 97.38 158 PRO B CA 1
ATOM 2778 C C . PRO B 1 158 ? -14.422 -18.484 -1.235 1 97.38 158 PRO B C 1
ATOM 2780 O O . PRO B 1 158 ? -15.07 -19.516 -1.089 1 97.38 158 PRO B O 1
ATOM 2783 N N . SER B 1 159 ? -14.93 -17.359 -1.146 1 96.25 159 SER B N 1
ATOM 2784 C CA . SER B 1 159 ? -16.359 -17.219 -0.9 1 96.25 159 SER B CA 1
ATOM 2785 C C . SER B 1 159 ? -17.172 -17.672 -2.109 1 96.25 159 SER B C 1
ATOM 2787 O O . SER B 1 159 ? -16.781 -17.453 -3.252 1 96.25 159 SER B O 1
ATOM 2789 N N . LYS B 1 160 ? -18.359 -18.172 -1.851 1 93.56 160 LYS B N 1
ATOM 2790 C CA . LYS B 1 160 ? -19.25 -18.609 -2.918 1 93.56 160 LYS B CA 1
ATOM 2791 C C . LYS B 1 160 ? -20.203 -17.484 -3.316 1 93.56 160 LYS B C 1
ATOM 2793 O O . LYS B 1 160 ? -20.844 -17.547 -4.367 1 93.56 160 LYS B O 1
ATOM 2798 N N . ASP B 1 161 ? -20.297 -16.484 -2.506 1 93.69 161 ASP B N 1
ATOM 2799 C CA . ASP B 1 161 ? -21.375 -15.531 -2.783 1 93.69 161 ASP B CA 1
ATOM 2800 C C . ASP B 1 161 ? -20.922 -14.094 -2.551 1 93.69 161 ASP B C 1
ATOM 2802 O O . ASP B 1 161 ? -21.609 -13.148 -2.939 1 93.69 161 ASP B O 1
ATOM 2806 N N . LYS B 1 162 ? -19.797 -13.883 -1.893 1 94.81 162 LYS B N 1
ATOM 2807 C CA . LYS B 1 162 ? -19.375 -12.523 -1.57 1 94.81 162 LYS B CA 1
ATOM 2808 C C . LYS B 1 162 ? -18.125 -12.141 -2.352 1 94.81 162 LYS B C 1
ATOM 2810 O O . LYS B 1 162 ? -17.172 -12.914 -2.414 1 94.81 162 LYS B O 1
ATOM 2815 N N . PRO B 1 163 ? -18.172 -10.953 -2.934 1 95.31 163 PRO B N 1
ATOM 2816 C CA . PRO B 1 163 ? -16.938 -10.477 -3.566 1 95.31 163 PRO B CA 1
ATOM 2817 C C . PRO B 1 163 ? -15.867 -10.07 -2.553 1 95.31 163 PRO B C 1
ATOM 28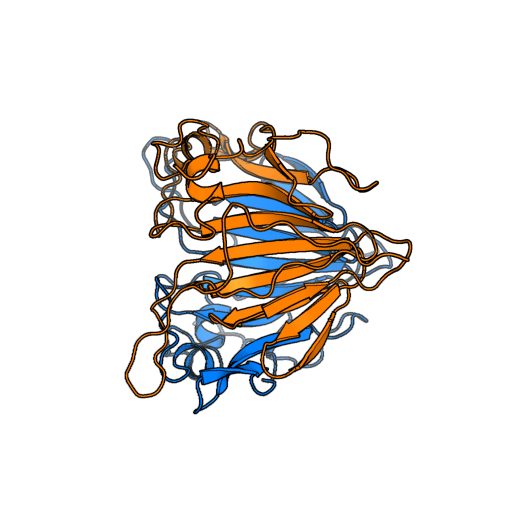19 O O . PRO B 1 163 ? -16.141 -10.016 -1.352 1 95.31 163 PRO B O 1
ATOM 2822 N N . ALA B 1 164 ? -14.695 -9.898 -3.062 1 95.94 164 ALA B N 1
ATOM 2823 C CA . ALA B 1 164 ? -13.578 -9.461 -2.232 1 95.94 164 ALA B CA 1
ATOM 2824 C C . ALA B 1 164 ? -12.75 -8.398 -2.945 1 95.94 164 ALA B C 1
ATOM 2826 O O . ALA B 1 164 ? -12.797 -8.281 -4.172 1 95.94 164 ALA B O 1
ATOM 2827 N N . ARG B 1 165 ? -12.047 -7.598 -2.146 1 96.06 165 ARG B N 1
ATOM 2828 C CA . ARG B 1 165 ? -11.227 -6.512 -2.678 1 96.06 165 ARG B CA 1
ATOM 2829 C C . ARG B 1 165 ? -9.852 -6.496 -2.018 1 96.06 165 ARG B C 1
ATOM 2831 O O . ARG B 1 165 ? -9.734 -6.672 -0.802 1 96.06 165 ARG B O 1
ATOM 2838 N N . MET B 1 166 ? -8.859 -6.309 -2.885 1 96.81 166 MET B N 1
ATOM 2839 C CA . MET B 1 166 ? -7.488 -6.098 -2.43 1 96.81 166 MET B CA 1
ATOM 2840 C C . MET B 1 166 ? -6.926 -4.789 -2.977 1 96.81 166 MET B C 1
ATOM 2842 O O . MET B 1 166 ? -7.316 -4.344 -4.055 1 96.81 166 MET B O 1
ATOM 2846 N N . ILE B 1 167 ? -6.062 -4.188 -2.225 1 96.94 167 ILE B N 1
ATOM 2847 C CA . ILE B 1 167 ? -5.258 -3.062 -2.689 1 96.94 167 ILE B CA 1
ATOM 2848 C C . ILE B 1 167 ? -3.781 -3.445 -2.676 1 96.94 167 ILE B C 1
ATOM 2850 O O . ILE B 1 167 ? -3.299 -4.051 -1.716 1 96.94 167 ILE B O 1
ATOM 2854 N N . SER B 1 168 ? -3.119 -3.152 -3.77 1 95.38 168 SER B N 1
ATOM 2855 C CA . SER B 1 168 ? -1.732 -3.584 -3.906 1 95.38 168 SER B CA 1
ATOM 2856 C C . SER B 1 168 ? -0.837 -2.434 -4.355 1 95.38 168 SER B C 1
ATOM 2858 O O . SER B 1 168 ? -1.267 -1.569 -5.121 1 95.38 168 SER B O 1
ATOM 2860 N N . MET B 1 169 ? 0.324 -2.465 -3.873 1 94 169 MET B N 1
ATOM 2861 C CA . MET B 1 169 ? 1.432 -1.609 -4.289 1 94 169 MET B CA 1
ATOM 2862 C C . MET B 1 169 ? 2.598 -2.443 -4.812 1 94 169 MET B C 1
ATOM 2864 O O . MET B 1 169 ? 3.162 -3.258 -4.078 1 94 169 MET B O 1
ATOM 2868 N N . LEU B 1 170 ? 2.926 -2.207 -6.07 1 92.38 170 LEU B N 1
ATOM 2869 C CA . LEU B 1 170 ? 3.947 -3.006 -6.738 1 92.38 170 LEU B CA 1
ATOM 2870 C C . LEU B 1 170 ? 5.191 -2.17 -7.02 1 92.38 170 LEU B C 1
ATOM 2872 O O . LEU B 1 170 ? 5.094 -1.069 -7.566 1 92.38 170 LEU B O 1
ATOM 2876 N N . THR B 1 171 ? 6.332 -2.693 -6.617 1 91.81 171 THR B N 1
ATOM 2877 C CA . THR B 1 171 ? 7.613 -2.027 -6.82 1 91.81 171 THR B CA 1
ATOM 2878 C C . THR B 1 171 ? 8.617 -2.971 -7.477 1 91.81 171 THR B C 1
ATOM 2880 O O . THR B 1 171 ? 8.547 -4.188 -7.289 1 91.81 171 THR B O 1
ATOM 2883 N N . PRO B 1 172 ? 9.531 -2.342 -8.234 1 89.88 172 PRO B N 1
ATOM 2884 C CA . PRO B 1 172 ? 10.602 -3.217 -8.711 1 89.88 172 PRO B CA 1
ATOM 2885 C C . PRO B 1 172 ? 11.492 -3.732 -7.582 1 89.88 172 PRO B C 1
ATOM 2887 O O . PRO B 1 172 ? 11.516 -3.148 -6.496 1 89.88 172 PRO B O 1
ATOM 2890 N N . ALA B 1 173 ? 12.094 -4.844 -7.836 1 93 173 ALA B N 1
ATOM 2891 C CA . ALA B 1 173 ? 13.078 -5.422 -6.926 1 93 173 ALA B CA 1
ATOM 2892 C C . ALA B 1 173 ? 14.188 -6.137 -7.699 1 93 173 ALA B C 1
ATOM 2894 O O . ALA B 1 173 ? 13.969 -6.582 -8.828 1 93 173 ALA B O 1
ATOM 2895 N N . GLN B 1 174 ? 15.336 -6.125 -7.082 1 93.12 174 GLN B N 1
ATOM 2896 C CA . GLN B 1 174 ? 16.406 -6.938 -7.664 1 93.12 174 GLN B CA 1
ATOM 2897 C C . GLN B 1 174 ? 16.047 -8.422 -7.629 1 93.12 174 GLN B C 1
ATOM 2899 O O . GLN B 1 174 ? 15.508 -8.914 -6.633 1 93.12 174 GLN B O 1
ATOM 2904 N N . ALA B 1 175 ? 16.375 -9.102 -8.742 1 93.38 175 ALA B N 1
ATOM 2905 C CA . ALA B 1 175 ? 16.016 -10.516 -8.82 1 93.38 175 ALA B CA 1
ATOM 2906 C C . ALA B 1 175 ? 16.703 -11.32 -7.719 1 93.38 175 ALA B C 1
ATOM 2908 O O . ALA B 1 175 ? 17.906 -11.172 -7.48 1 93.38 175 ALA B O 1
ATOM 2909 N N . MET B 1 176 ? 15.898 -12.164 -7.055 1 94.31 176 MET B N 1
ATOM 2910 C CA . MET B 1 176 ? 16.484 -13.141 -6.148 1 94.31 176 MET B CA 1
ATOM 2911 C C . MET B 1 176 ? 17.203 -14.242 -6.922 1 94.31 176 MET B C 1
ATOM 2913 O O . MET B 1 176 ? 17 -14.398 -8.125 1 94.31 176 MET B O 1
ATOM 2917 N N . THR B 1 177 ? 18.094 -14.922 -6.148 1 92.88 177 THR B N 1
ATOM 2918 C CA . THR B 1 177 ? 18.828 -16 -6.793 1 92.88 177 THR B CA 1
ATOM 2919 C C . THR B 1 177 ? 18.578 -17.328 -6.082 1 92.88 177 THR B C 1
ATOM 2921 O O . THR B 1 177 ? 18.469 -17.375 -4.855 1 92.88 177 THR B O 1
ATOM 2924 N N . VAL B 1 178 ? 18.422 -18.344 -6.879 1 90.94 178 VAL B N 1
ATOM 2925 C CA . VAL B 1 178 ? 18.406 -19.719 -6.41 1 90.94 178 VAL B CA 1
ATOM 2926 C C . VAL B 1 178 ? 19.547 -20.5 -7.066 1 90.94 178 VAL B C 1
ATOM 2928 O O . VAL B 1 178 ? 19.656 -20.531 -8.297 1 90.94 178 VAL B O 1
ATOM 2931 N N . ASP B 1 179 ? 20.422 -21.141 -6.207 1 90.44 179 ASP B N 1
ATOM 2932 C CA . ASP B 1 179 ? 21.594 -21.859 -6.695 1 90.44 179 ASP B CA 1
ATOM 2933 C C . ASP B 1 179 ? 22.422 -20.984 -7.641 1 90.44 179 ASP B C 1
ATOM 2935 O O . ASP B 1 179 ? 22.828 -21.438 -8.719 1 90.44 179 ASP B O 1
ATOM 2939 N N . GLY B 1 180 ? 22.469 -19.703 -7.25 1 88.56 180 GLY B N 1
ATOM 2940 C CA . GLY B 1 180 ? 23.328 -18.766 -7.953 1 88.56 180 GLY B CA 1
ATOM 2941 C C . GLY B 1 180 ? 22.703 -18.219 -9.219 1 88.56 180 GLY B C 1
ATOM 2942 O O . GLY B 1 180 ? 23.297 -17.391 -9.906 1 88.56 180 GLY B O 1
ATOM 2943 N N . LYS B 1 181 ? 21.609 -18.688 -9.57 1 91.19 181 LYS B N 1
ATOM 2944 C CA . LYS B 1 181 ? 20.938 -18.234 -10.781 1 91.19 181 LYS B CA 1
ATOM 2945 C C . LYS B 1 181 ? 19.781 -17.297 -10.445 1 91.19 181 LYS B C 1
ATOM 2947 O O . LYS B 1 181 ? 18.969 -17.609 -9.578 1 91.19 181 LYS B O 1
ATOM 2952 N N . ALA B 1 182 ? 19.75 -16.234 -11.203 1 91.75 182 ALA B N 1
ATOM 2953 C CA . ALA B 1 182 ? 18.656 -15.289 -11.016 1 91.75 182 ALA B CA 1
ATOM 2954 C C . ALA B 1 182 ? 17.328 -15.914 -11.398 1 91.75 182 ALA B C 1
ATOM 2956 O O . ALA B 1 182 ? 17.219 -16.594 -12.422 1 91.75 182 ALA B O 1
ATOM 2957 N N . ILE B 1 183 ? 16.297 -15.617 -10.578 1 90.06 183 ILE B N 1
ATOM 2958 C CA . ILE B 1 183 ? 14.969 -16.109 -10.93 1 90.06 183 ILE B CA 1
ATOM 2959 C C . ILE B 1 183 ? 14.305 -15.148 -11.914 1 90.06 183 ILE B C 1
ATOM 2961 O O . ILE B 1 183 ? 14.719 -14 -12.047 1 90.06 183 ILE B O 1
ATOM 2965 N N . GLY B 1 184 ? 13.32 -15.695 -12.633 1 85.94 184 GLY B N 1
ATOM 2966 C CA . GLY B 1 184 ? 12.594 -14.883 -13.609 1 85.94 184 GLY B CA 1
ATOM 2967 C C . GLY B 1 184 ? 11.094 -14.945 -13.438 1 85.94 184 GLY B C 1
ATOM 2968 O O . GLY B 1 184 ? 10.594 -15.633 -12.539 1 85.94 184 GLY B O 1
ATOM 2969 N N . GLU B 1 185 ? 10.453 -14.141 -14.258 1 83.31 185 GLU B N 1
ATOM 2970 C CA . GLU B 1 185 ? 8.992 -14.141 -14.242 1 83.31 185 GLU B CA 1
ATOM 2971 C C . GLU B 1 185 ? 8.43 -15.477 -14.727 1 83.31 185 GLU B C 1
ATOM 2973 O O . GLU B 1 185 ? 9.039 -16.141 -15.562 1 83.31 185 GLU B O 1
ATOM 2978 N N . GLU B 1 186 ? 7.336 -15.883 -14.148 1 79.94 186 GLU B N 1
ATOM 2979 C CA . GLU B 1 186 ? 6.68 -17.141 -14.484 1 79.94 186 GLU B CA 1
ATOM 2980 C C . GLU B 1 186 ? 5.164 -16.984 -14.492 1 79.94 186 GLU B C 1
ATOM 2982 O O . GLU B 1 186 ? 4.594 -16.344 -13.609 1 79.94 186 GLU B O 1
ATOM 2987 N N . GLY B 1 187 ? 4.469 -17.609 -15.477 1 72.12 187 GLY B N 1
ATOM 2988 C CA . GLY B 1 187 ? 3.031 -17.828 -15.484 1 72.12 187 GLY B CA 1
ATOM 2989 C C . GLY B 1 187 ? 2.24 -16.578 -15.836 1 72.12 187 GLY B C 1
ATOM 2990 O O . GLY B 1 187 ? 1.029 -16.656 -16.062 1 72.12 187 GLY B O 1
ATOM 2991 N N . PHE B 1 188 ? 2.959 -15.461 -15.68 1 63.44 188 PHE B N 1
ATOM 2992 C CA . PHE B 1 188 ? 2.166 -14.258 -15.914 1 63.44 188 PHE B CA 1
ATOM 2993 C C . PHE B 1 188 ? 2.172 -13.883 -17.391 1 63.44 188 PHE B C 1
ATOM 2995 O O . PHE B 1 188 ? 3.209 -13.953 -18.047 1 63.44 188 PHE B O 1
ATOM 3002 N N . SER B 1 189 ? 0.981 -13.891 -17.922 1 60.53 189 SER B N 1
ATOM 3003 C CA . SER B 1 189 ? 0.757 -13.266 -19.234 1 60.53 189 SER B CA 1
ATOM 3004 C C . SER B 1 189 ? -0.316 -12.188 -19.141 1 60.53 189 SER B C 1
ATOM 3006 O O . SER B 1 189 ? -1.265 -12.305 -18.359 1 60.53 189 SER B O 1
ATOM 3008 N N . VAL B 1 190 ? -0.006 -11.031 -19.766 1 57.16 190 VAL B N 1
ATOM 3009 C CA . VAL B 1 190 ? -1.002 -9.969 -19.797 1 57.16 190 VAL B CA 1
ATOM 3010 C C . VAL B 1 190 ? -2.344 -10.531 -20.25 1 57.16 190 VAL B C 1
ATOM 3012 O O . VAL B 1 190 ? -3.391 -9.914 -20.031 1 57.16 190 VAL B O 1
ATOM 3015 N N . HIS B 1 191 ? -2.24 -11.734 -20.734 1 54.44 191 HIS B N 1
ATOM 3016 C CA . HIS B 1 191 ? -3.447 -12.375 -21.25 1 54.44 191 HIS B CA 1
ATOM 3017 C C . HIS B 1 191 ? -3.973 -13.422 -20.266 1 54.44 191 HIS B C 1
ATOM 3019 O O . HIS B 1 191 ? -5.004 -14.047 -20.516 1 54.44 191 HIS B O 1
ATOM 3025 N N . ALA B 1 192 ? -3.172 -13.477 -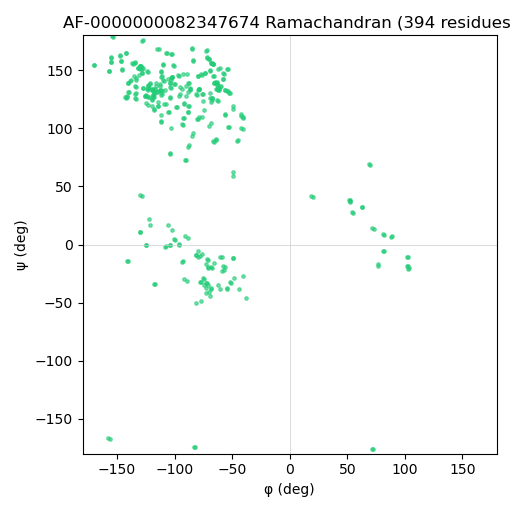19.172 1 53.31 192 ALA B N 1
ATOM 3026 C CA . ALA B 1 192 ? -3.617 -14.5 -18.234 1 53.31 192 ALA B CA 1
ATOM 3027 C C . ALA B 1 192 ? -4.945 -14.109 -17.594 1 53.31 192 ALA B C 1
ATOM 3029 O O . ALA B 1 192 ? -5.125 -12.961 -17.156 1 53.31 192 ALA B O 1
ATOM 3030 N N . MET B 1 193 ? -5.969 -14.953 -17.734 1 54.75 193 MET B N 1
ATOM 3031 C CA . MET B 1 193 ? -7.312 -14.75 -17.203 1 54.75 193 MET B CA 1
ATOM 3032 C C . MET B 1 193 ? -7.535 -15.602 -15.961 1 54.75 193 MET B C 1
ATOM 3034 O O . MET B 1 193 ? -6.965 -16.688 -15.836 1 54.75 193 MET B O 1
ATOM 3038 N N . GLY B 1 194 ? -8.258 -14.953 -15.039 1 62.41 194 GLY B N 1
ATOM 3039 C CA . GLY B 1 194 ? -8.695 -15.734 -13.898 1 62.41 194 GLY B CA 1
ATOM 3040 C C . GLY B 1 194 ? -9.711 -16.797 -14.258 1 62.41 194 GLY B C 1
ATOM 3041 O O . GLY B 1 194 ? -10.18 -16.859 -15.398 1 62.41 194 GLY B O 1
ATOM 3042 N N . LYS B 1 195 ? -9.766 -17.828 -13.406 1 67.38 195 LYS B N 1
ATOM 3043 C CA . LYS B 1 195 ? -10.789 -18.859 -13.562 1 67.38 195 LYS B CA 1
ATOM 3044 C C . LYS B 1 195 ? -11.758 -18.844 -12.383 1 67.38 195 LYS B C 1
ATOM 3046 O O . LYS B 1 195 ? -11.344 -18.688 -11.227 1 67.38 195 LYS B O 1
ATOM 3051 N N . THR B 1 196 ? -13.062 -18.594 -12.711 1 60.47 196 THR B N 1
ATOM 3052 C CA . THR B 1 196 ? -14.07 -18.719 -11.672 1 60.47 196 THR B CA 1
ATOM 3053 C C . THR B 1 196 ? -14.422 -20.188 -11.438 1 60.47 196 THR B C 1
ATOM 3055 O O . THR B 1 196 ? -14.688 -20.938 -12.383 1 60.47 196 THR B O 1
ATOM 3058 N N . GLN B 1 197 ? -14.008 -20.672 -10.305 1 53.97 197 GLN B N 1
ATOM 3059 C CA . GLN B 1 197 ? -14.328 -22.062 -10 1 53.97 197 GLN B CA 1
ATOM 3060 C C . GLN B 1 197 ? -15.836 -22.312 -10.055 1 53.97 197 GLN B C 1
ATOM 3062 O O . GLN B 1 197 ? -16.625 -21.469 -9.602 1 53.97 197 GLN B O 1
ATOM 3067 N N . ALA B 1 198 ? -16.188 -23.125 -11.094 1 43.19 198 ALA B N 1
ATOM 3068 C CA . ALA B 1 198 ? -17.578 -23.578 -11.227 1 43.19 198 ALA B CA 1
ATOM 3069 C C . ALA B 1 198 ? -18.141 -23.984 -9.867 1 43.19 198 ALA B C 1
ATOM 3071 O O . ALA B 1 198 ? -17.438 -24.594 -9.047 1 43.19 198 ALA B O 1
ATOM 3072 N N . GLN B 1 199 ? -19.188 -23.125 -9.273 1 36.28 199 GLN B N 1
ATOM 3073 C CA . GLN B 1 199 ? -20.016 -23.656 -8.188 1 36.28 199 GLN B CA 1
ATOM 3074 C C . GLN B 1 199 ? -20.453 -25.078 -8.477 1 36.28 199 GLN B C 1
ATOM 3076 O O . GLN B 1 199 ? -20.703 -25.438 -9.633 1 36.28 199 GLN B O 1
#

Solvent-accessible surface area (backbone atoms only — not comparable to full-atom values): 20109 Å² total; per-residue (Å²): 129,82,78,73,69,71,79,55,70,38,87,70,77,31,72,90,38,80,70,85,46,73,46,41,39,27,64,48,90,86,54,42,20,41,74,44,79,89,68,90,63,49,27,36,68,30,47,47,31,25,42,29,56,68,47,36,37,55,34,76,58,30,56,50,53,93,46,46,31,68,58,33,21,72,27,74,52,51,84,36,76,28,2,45,56,32,27,66,59,27,80,52,38,93,32,18,39,35,34,34,37,34,41,30,24,40,29,14,27,48,58,61,23,21,51,62,29,39,33,40,37,32,31,27,37,46,46,38,34,44,35,29,75,64,65,54,70,45,81,39,43,52,57,26,32,37,42,41,45,49,36,38,31,26,48,29,24,76,38,83,80,49,44,24,31,37,40,34,38,26,27,36,28,47,63,42,62,45,90,85,36,70,57,69,67,37,69,70,43,81,76,55,49,28,48,55,53,79,128,129,80,77,74,69,71,79,54,70,40,88,71,77,30,71,92,37,78,69,85,46,72,45,40,39,27,65,48,91,84,55,42,21,41,73,46,80,87,69,88,65,49,28,37,65,29,47,49,32,27,42,30,56,69,47,37,38,60,36,77,59,31,57,50,52,93,48,46,32,68,62,33,23,72,28,74,52,51,83,35,82,34,2,45,60,36,26,62,58,32,78,51,41,92,33,17,38,35,34,36,37,36,42,30,23,39,28,13,26,47,56,61,23,20,52,62,30,39,33,40,37,33,30,26,35,47,49,39,32,43,35,29,76,65,66,52,69,44,82,38,43,51,56,25,31,38,42,40,44,50,35,37,32,26,47,29,23,77,35,84,79,49,43,25,32,34,40,37,39,26,27,36,28,48,64,42,63,45,92,84,36,71,59,71,66,36,69,70,44,78,75,55,49,29,46,55,54,81,128

pLDDT: mean 81.93, std 17.92, range [22.94, 98.69]

Foldseek 3Di:
DPPPPPQPFDLDPQLPPDPDDDWAWDADPVRDIDTDDDDRWIWGAFAQKIKTFRFKAQAPVGDCPPNPRVVQLCDPPLPGLNDCNVCLQPVERQHMKTKIKMKGHAQKKFWFKFAQWWKKKFWAFAKKKKAFPVGDIDIDDHPDMDGDHRTGIMMTRHGRHDMTMMIMMIYHDDFDDDPRHGDHITDDGSNGHIDRPDD/DPPPPPQPFDLDPQLPPDDDDDWAWDADPVRDIDTDDDDRWIWGAFAQKIKTFRFKAQAPVGDCPPNPRVVQQCDCPLPGLNDCNVCLQPVEHQHMKTKIKMKGHAQKKFWFKFAQWWKKKFWAFAKKKKAFPVGDIDIDDHPDMDGDHRTGIMMTRHGRHDMTMMIMMIYHDDFDDDPRHGDHITDDGSNGHIDRPDD

Sequence (398 aa):
MASSTPIELSTELNYDMPPARRHITTLDTQGRSVFAPEQEILYCNRGGYAVSWTYATSEFPANLKSDADLQGYLCEDRRRPNSVLNTGSRIVNEGGIIFNTTNFAPGTETVMHRTVSLDFVAVVEGEMELELDSGEKMRLKPGDSIVQRQTNHLWRNPSKDKPARMISMLTPAQAMTVDGKAIGEEGFSVHAMGKTQAQMASSTPIELSTELNYDMPPARRHITTLDTQGRSVFAPEQEILYCNRGGYAVSWTYATSEFPANLKSDADLQGYLCEDRRRPNSVLNTGSRIVNEGGIIFNTTNFAPGTETVMHRTVSLDFVAVVEGEMELELDSGEKMRLKPGDSIVQRQTNHLWRNPSKDKPARMISMLTPAQAMTVDGKAIGEEGFSVHAMGKTQAQ

InterPro domains:
  IPR011051 RmlC-like cupin domain superfamily [SSF51182] (86-178)
  IPR013096 Cupin 2, conserved barrel [PF07883] (103-168)
  IPR014710 RmlC-like jelly roll fold [G3DSA:2.60.120.10] (47-188)
  IPR047142 Oryzines biosynthesis cluster protein J/Cupin-domain-containing oxidoreductase virC-like [PTHR36156] (16-186)

Organism: NCBI:txid1220207

Nearest PDB structures (foldseek):
  8x0v-assembly1_B  TM=8.541E-01  e=1.115E-15  Stachybotrys sp.
  3es1-assembly1_A-2  TM=8.268E-01  e=2.892E-13  Novosphingobium aromaticivorans DSM 12444
  4b29-assembly1_A  TM=8.061E-01  e=3.408E-06  Roseovarius nubinhibens ISM
  5cu1-assembly1_A  TM=7.437E-01  e=5.049E-06  Ruegeria pomeroyi DSS-3
  4bif-assembly1_C  TM=7.788E-01  e=1.467E-05  Granulicella tundricola MP5ACTX9

Secondary structure (DSSP, 8-state):
--------B-S---TTSPPP-EEEEEE-TTS-EEEPPP-PPEEEE-SSEEEEEEEE-SSSSB--GGGHHHHHHT---TTSTT-HHHHTT-S--TTS-EEEEEEE-TTEEPPPBB-SEEEEEEEEES-EEEEETTS-EEEE-TT-EEEEES--EEEE---SS--EEEEEEEEEBPPPEETTEE---BS--TT---EE---/--------B-S---TTSPPP-EEEEEE-TTS-EEEPPP-PPEEEE-SSEEEEEEEE-SSSSB--GGGHHHHHHT---TTSTT-HHHHTT-SS-TTS-EEEEEEE-TTEEPPPBB-SEEEEEEEEES-EEEEETTS-EEEE-TT-EEEEES--EEEE---SS--EEEEEEEEEBPPPEETTEEP--BS--TTPPPEE---

Radius of gyration: 20.15 Å; Cα contacts (8 Å, |Δi|>4): 1117; chains: 2; bounding box: 45×56×61 Å